Protein AF-A0A1V5H771-F1 (afdb_monomer_lite)

pLDDT: mean 72.05, std 19.81, range [23.41, 96.62]

Foldseek 3Di:
DVLLVVVAAAAPAPPCCQQPCLVVDDPVLLLDLPRDLTDRADQAVLVRQSNHGHDVSSVVLVVLLVCLVDQADDDPVLNVLSVLLNVQNVSNGRGCSLVDPDSVVSNVVSSCSSCVVVPCPPPPPPDDPDDPPVVVVVVVVVVVVVVVVCLVVVLVVQLVVLCVQLVVCVVVVVLVSNLVSLVVSCVSDQLDLVSLQSNLVSCCVPPVQLVSSLVSLVSSCVNHVSRRLSLVSNLVSCVSVVHLPVSQVSLVSSCVSNLLALSSLLSNLLSCLQVLPLPCSVVSLLSNLNSLLSVLCSVQNPVLLLVLLVQLVVCLVPVVLVSNQVSLLVSLPPPPQDQFRVVVVLLAAPVPPVVPDPDSGQDSVNSVVQSLLQVLDQPDDDPDFVVVLVCVLCVVPPPPVVPDPPPDDDSVVSSCSNLVSNQWFKKWKAWLVRDTLAMWTHHPPDAIWGFRQDCDPNDGDTDTDCFLVCCLAPPVVCVVSVHDLAIWMKIKGFDAPQLRRPSQLSVVSSCCVSPVVSVGPTNDHPSNVVSSVCVRNVARSDPQPGHDNDDPPVDTRIGIDIGNSDNVPPPPPPDD

Sequence (576 aa):
MRLAVGHPLLGIGPGNFRREFVAFRQPAQMAKPTTANVTEHPHNELLNVWATGGVLLALAWAAAAVSLLARPRGGGSVSAAHFTAVILFGQSCFDLTLARSPTDLAALLCLGLAWHPFVDASADEGVPEAWPSRTWIAAALAVGLAAAGVWLGGRAAISSWLLRQGAVAESRDEAAAAYEAHATAAKWSVGDPQPDYFAGIVAPRALRSPQLALRHFEAVRNLEPDFVHLNGEIGLALAQAGGHEPALPFFARDAALFPYDVIAQSRHVQCAFNTGQSEGIEAALAALAKARVAERRRALGAETVSGLVRTIERAWERDDDDAGIAAVNRLLNGIPRLPPEPLSRHLIPPATDPAGEWADELTPDDWGTCRRAYKGVPWGRTDGTPQPVAEACLGHGAEDVEAEEDGRGDSGQRVMECFRESGWDVARVLGGDGRDLGWLALRTGTVVQHMHLVQLGGEHGVLTDVTAERLASDADLRRRLGVNDADELGIEVALAAADFSPRLQYLGDVLRCVAPHLRSRLGESPTLRLWRWQQALDCPAGHASDPFPAAPSDQTPRVRVTARLDPDGPEATPGR

Structure (mmCIF, N/CA/C/O backbone):
data_AF-A0A1V5H771-F1
#
_entry.id   AF-A0A1V5H771-F1
#
loop_
_atom_site.group_PDB
_atom_site.id
_atom_site.type_symbol
_atom_site.label_atom_id
_atom_site.label_alt_id
_atom_site.label_comp_id
_atom_site.label_asym_id
_atom_site.label_entity_id
_atom_site.label_seq_id
_atom_site.pdbx_PDB_ins_code
_atom_site.Cartn_x
_atom_site.Cartn_y
_atom_site.Cartn_z
_atom_site.occupancy
_atom_site.B_iso_or_equiv
_atom_site.auth_seq_id
_atom_site.auth_comp_id
_atom_site.auth_asym_id
_atom_site.auth_atom_id
_atom_site.pdbx_PDB_model_num
ATOM 1 N N . MET A 1 1 ? 5.432 -15.613 -14.681 1.00 76.25 1 MET A N 1
ATOM 2 C CA . MET A 1 1 ? 4.906 -16.821 -15.358 1.00 76.25 1 MET A CA 1
ATOM 3 C C . MET A 1 1 ? 3.390 -16.786 -15.549 1.00 76.25 1 MET A C 1
ATOM 5 O O . MET A 1 1 ? 2.975 -16.874 -16.689 1.00 76.25 1 MET A O 1
ATOM 9 N N . ARG A 1 2 ? 2.557 -16.608 -14.504 1.00 87.50 2 ARG A N 1
ATOM 10 C CA . ARG A 1 2 ? 1.080 -16.601 -14.658 1.00 87.50 2 ARG A CA 1
ATOM 11 C C . ARG A 1 2 ? 0.556 -15.593 -15.692 1.00 87.50 2 ARG A C 1
ATOM 13 O O . ARG A 1 2 ? -0.231 -15.981 -16.540 1.00 87.50 2 ARG A O 1
ATOM 20 N N . LEU A 1 3 ? 1.059 -14.356 -15.669 1.00 89.12 3 LEU A N 1
ATOM 21 C CA . LEU A 1 3 ? 0.712 -13.324 -16.654 1.00 89.12 3 LEU A CA 1
ATOM 22 C C . LEU A 1 3 ? 1.016 -13.763 -18.101 1.00 89.12 3 LEU A C 1
ATOM 24 O O . LEU A 1 3 ? 0.154 -13.680 -18.965 1.00 89.12 3 LEU A O 1
ATOM 28 N N . ALA A 1 4 ? 2.210 -14.312 -18.347 1.00 88.50 4 ALA A N 1
ATOM 29 C CA . ALA A 1 4 ? 2.604 -14.804 -19.670 1.00 88.50 4 ALA A CA 1
ATOM 30 C C . ALA A 1 4 ? 1.743 -15.990 -20.145 1.00 88.50 4 ALA A C 1
ATOM 32 O O . ALA A 1 4 ? 1.404 -16.079 -21.318 1.00 88.50 4 ALA A O 1
ATOM 33 N N . VAL A 1 5 ? 1.338 -16.876 -19.229 1.00 90.25 5 VAL A N 1
ATOM 34 C CA . VAL A 1 5 ? 0.416 -17.984 -19.536 1.00 90.25 5 VAL A CA 1
ATOM 35 C C . VAL A 1 5 ? -1.005 -17.481 -19.816 1.00 90.25 5 VAL A C 1
ATOM 37 O O . VAL A 1 5 ? -1.696 -18.078 -20.633 1.00 90.25 5 VAL A O 1
ATOM 40 N N . GLY A 1 6 ? -1.434 -16.386 -19.180 1.00 89.25 6 GLY A N 1
ATOM 41 C CA . GLY A 1 6 ? -2.726 -15.746 -19.447 1.00 89.25 6 GLY A CA 1
ATOM 42 C C . GLY A 1 6 ? -2.808 -15.078 -20.825 1.00 89.25 6 GLY A C 1
ATOM 43 O O . GLY A 1 6 ? -3.885 -15.031 -21.411 1.00 89.25 6 GLY A O 1
ATOM 44 N N . HIS A 1 7 ? -1.672 -14.628 -21.371 1.00 91.38 7 HIS A N 1
ATOM 45 C CA . HIS A 1 7 ? -1.581 -13.961 -22.677 1.00 91.38 7 HIS A CA 1
ATOM 46 C C . HIS A 1 7 ? -0.494 -14.592 -23.570 1.00 91.38 7 HIS A C 1
ATOM 48 O O . HIS A 1 7 ? 0.474 -13.930 -23.947 1.00 91.38 7 HIS A O 1
ATOM 54 N N . PRO A 1 8 ? -0.617 -15.879 -23.938 1.00 91.62 8 PRO A N 1
ATOM 55 C CA . PRO A 1 8 ? 0.513 -16.647 -24.455 1.00 91.62 8 PRO A CA 1
ATOM 56 C C . PRO A 1 8 ? 0.941 -16.245 -25.870 1.00 91.62 8 PRO A C 1
ATOM 58 O O . PRO A 1 8 ? 2.121 -16.356 -26.191 1.00 91.62 8 PRO A O 1
ATOM 61 N N . LEU A 1 9 ? 0.012 -15.800 -26.723 1.00 92.12 9 LEU A N 1
ATOM 62 C CA . LEU A 1 9 ? 0.283 -15.569 -28.147 1.00 92.12 9 LEU A CA 1
ATOM 63 C C . LEU A 1 9 ? 0.888 -14.195 -28.433 1.00 92.12 9 LEU A C 1
ATOM 65 O O . LEU A 1 9 ? 1.946 -14.126 -29.049 1.00 92.12 9 LEU A O 1
ATOM 69 N N . LEU A 1 10 ? 0.217 -13.129 -27.992 1.00 92.12 10 LEU A N 1
ATOM 70 C CA . LEU A 1 10 ? 0.587 -11.741 -28.295 1.00 92.12 10 LEU A CA 1
ATOM 71 C C . LEU A 1 10 ? 1.141 -10.986 -27.080 1.00 92.12 10 LEU A C 1
ATOM 73 O O . LEU A 1 10 ? 1.611 -9.862 -27.226 1.00 92.12 10 LEU A O 1
ATOM 77 N N . GLY A 1 11 ? 1.088 -11.589 -25.888 1.00 93.38 11 GLY A N 1
ATOM 78 C CA . GLY A 1 11 ? 1.362 -10.877 -24.648 1.00 93.38 11 GLY A CA 1
ATOM 79 C C . GLY A 1 11 ? 0.336 -9.775 -24.381 1.00 93.38 11 GLY A C 1
ATOM 80 O O . GLY A 1 11 ? -0.753 -9.745 -24.957 1.00 93.38 11 GLY A O 1
ATOM 81 N N . ILE A 1 12 ? 0.696 -8.872 -23.479 1.00 93.06 12 ILE A N 1
ATOM 82 C CA . ILE A 1 12 ? -0.114 -7.709 -23.077 1.00 93.06 12 ILE A CA 1
ATOM 83 C C . ILE A 1 12 ? 0.291 -6.406 -23.779 1.00 93.06 12 ILE A C 1
ATOM 85 O O . ILE A 1 12 ? -0.259 -5.345 -23.492 1.00 93.06 12 ILE A O 1
ATOM 89 N N . GLY A 1 13 ? 1.260 -6.464 -24.689 1.00 91.06 13 GLY A N 1
ATOM 90 C CA . GLY A 1 13 ? 1.871 -5.307 -25.333 1.00 91.06 13 GLY A CA 1
ATOM 91 C C . GLY A 1 13 ? 3.023 -4.688 -24.523 1.00 91.06 13 GLY A C 1
ATOM 92 O O . GLY A 1 13 ? 3.096 -4.839 -23.296 1.00 91.06 13 GLY A O 1
ATOM 93 N N . PRO A 1 14 ? 3.948 -3.980 -25.198 1.00 84.81 14 PRO A N 1
ATOM 94 C CA . PRO A 1 14 ? 5.070 -3.303 -24.552 1.00 84.81 14 PRO A CA 1
ATOM 95 C C . PRO A 1 14 ? 4.579 -2.181 -23.627 1.00 84.81 14 PRO A C 1
ATOM 97 O O . PRO A 1 14 ? 3.623 -1.479 -23.942 1.00 84.81 14 PRO A O 1
ATOM 100 N N . GLY A 1 15 ? 5.233 -2.017 -22.475 1.00 82.44 15 GLY A N 1
ATOM 101 C CA . GLY A 1 15 ? 4.891 -0.986 -21.485 1.00 82.44 15 GLY A CA 1
ATOM 102 C C . GLY A 1 15 ? 3.703 -1.316 -20.571 1.00 82.44 15 GLY A C 1
ATOM 103 O O . GLY A 1 15 ? 3.557 -0.687 -19.532 1.00 82.44 15 GLY A O 1
ATOM 104 N N . ASN A 1 16 ? 2.900 -2.343 -20.874 1.00 88.81 16 ASN A N 1
ATOM 105 C CA . ASN A 1 16 ? 1.708 -2.675 -20.079 1.00 88.81 16 ASN A CA 1
ATOM 106 C C . ASN A 1 16 ? 1.980 -3.624 -18.898 1.00 88.81 16 ASN A C 1
ATOM 108 O O . ASN A 1 16 ? 1.071 -3.904 -18.120 1.00 88.81 16 ASN A O 1
ATOM 112 N N . PHE A 1 17 ? 3.213 -4.127 -18.736 1.00 91.00 17 PHE A N 1
ATOM 113 C CA . PHE A 1 17 ? 3.543 -5.113 -17.696 1.00 91.00 17 PHE A CA 1
ATOM 114 C C . PHE A 1 17 ? 3.140 -4.655 -16.300 1.00 91.00 17 PHE A C 1
ATOM 116 O O . PHE A 1 17 ? 2.444 -5.384 -15.594 1.00 91.00 17 PHE A O 1
ATOM 123 N N . ARG A 1 18 ? 3.538 -3.439 -15.924 1.00 89.81 18 ARG A N 1
ATOM 124 C CA . ARG A 1 18 ? 3.258 -2.874 -14.604 1.00 89.81 18 ARG A CA 1
ATOM 125 C C . ARG A 1 18 ? 1.757 -2.829 -14.313 1.00 89.81 18 ARG A C 1
ATOM 127 O O . ARG A 1 18 ? 1.353 -3.246 -13.231 1.00 89.81 18 ARG A O 1
ATOM 134 N N . ARG A 1 19 ? 0.955 -2.409 -15.297 1.00 90.19 19 ARG A N 1
ATOM 135 C CA . ARG A 1 19 ? -0.506 -2.305 -15.209 1.00 90.19 19 ARG A CA 1
ATOM 136 C C . ARG A 1 19 ? -1.178 -3.665 -15.037 1.00 90.19 19 ARG A C 1
ATOM 138 O O . ARG A 1 19 ? -1.951 -3.859 -14.106 1.00 90.19 19 ARG A O 1
ATOM 145 N N . GLU A 1 20 ? -0.867 -4.617 -15.913 1.00 91.19 20 GLU A N 1
ATOM 146 C CA . GLU A 1 20 ? -1.578 -5.903 -15.952 1.00 91.19 20 GLU A CA 1
ATOM 147 C C . GLU A 1 20 ? -1.092 -6.880 -14.871 1.00 91.19 20 GLU A C 1
ATOM 149 O O . GLU A 1 20 ? -1.848 -7.730 -14.400 1.00 91.19 20 GLU A O 1
ATOM 154 N N . PHE A 1 21 ? 0.172 -6.782 -14.437 1.00 90.81 21 PHE A N 1
ATOM 155 C CA . PHE A 1 21 ? 0.748 -7.728 -13.477 1.00 90.81 21 PHE A CA 1
ATOM 156 C C . PHE A 1 21 ? 0.108 -7.649 -12.085 1.00 90.81 21 PHE A C 1
ATOM 158 O O . PHE A 1 21 ? 0.150 -8.634 -11.342 1.00 90.81 21 PHE A O 1
ATOM 165 N N . VAL A 1 22 ? -0.506 -6.517 -11.730 1.00 87.94 22 VAL A N 1
ATOM 166 C CA . VAL A 1 22 ? -1.140 -6.307 -10.421 1.00 87.94 22 VAL A CA 1
ATOM 167 C C . VAL A 1 22 ? -2.152 -7.413 -10.103 1.00 87.94 22 VAL A C 1
ATOM 169 O O . VAL A 1 22 ? -2.096 -7.990 -9.015 1.00 87.94 22 VAL A O 1
ATOM 172 N N . ALA A 1 23 ? -2.982 -7.805 -11.075 1.00 86.38 23 ALA A N 1
ATOM 173 C CA . ALA A 1 23 ? -3.989 -8.859 -10.921 1.00 86.38 23 ALA A CA 1
ATOM 174 C C . ALA A 1 23 ? -3.398 -10.268 -10.699 1.00 86.38 23 ALA A C 1
ATOM 176 O O . ALA A 1 23 ? -4.087 -11.175 -10.235 1.00 86.38 23 ALA A O 1
ATOM 177 N N . PHE A 1 24 ? -2.115 -10.472 -11.014 1.00 88.12 24 PHE A N 1
ATOM 178 C CA . PHE A 1 24 ? -1.439 -11.769 -10.918 1.00 88.12 24 PHE A CA 1
ATOM 179 C C . PHE A 1 24 ? -0.550 -11.910 -9.675 1.00 88.12 24 PHE A C 1
ATOM 181 O O . PHE A 1 24 ? 0.057 -12.974 -9.478 1.00 88.12 24 PHE A O 1
ATOM 188 N N . ARG A 1 25 ? -0.456 -10.870 -8.834 1.00 86.56 25 ARG A N 1
ATOM 189 C CA . ARG A 1 25 ? 0.306 -10.910 -7.581 1.00 86.56 25 ARG A CA 1
ATOM 190 C C . ARG A 1 25 ? -0.304 -11.921 -6.615 1.00 86.56 25 ARG A C 1
ATOM 192 O O . ARG A 1 25 ? -1.505 -11.948 -6.375 1.00 86.56 25 ARG A O 1
ATOM 199 N N . GLN A 1 26 ? 0.543 -12.765 -6.035 1.00 85.75 26 GLN A N 1
ATOM 200 C CA . GLN A 1 26 ? 0.093 -13.769 -5.072 1.00 85.75 26 GLN A CA 1
ATOM 201 C C . GLN A 1 26 ? 0.100 -13.210 -3.645 1.00 85.75 26 GLN A C 1
ATOM 203 O O . GLN A 1 26 ? 1.041 -12.490 -3.299 1.00 85.75 26 GLN A O 1
ATOM 208 N N . PRO A 1 27 ? -0.829 -13.632 -2.767 1.00 81.12 27 PRO A N 1
ATOM 209 C CA . PRO A 1 27 ? -0.812 -13.242 -1.355 1.00 81.12 27 PRO A CA 1
ATOM 210 C C . PRO A 1 27 ? 0.531 -13.536 -0.672 1.00 81.12 27 PRO A C 1
ATOM 212 O O . PRO A 1 27 ? 1.081 -12.690 0.025 1.00 81.12 27 PRO A O 1
ATOM 215 N N . ALA A 1 28 ? 1.134 -14.695 -0.962 1.00 81.25 28 ALA A N 1
ATOM 216 C CA . ALA A 1 28 ? 2.449 -15.065 -0.437 1.00 81.25 28 ALA A CA 1
ATOM 217 C C . ALA A 1 28 ? 3.579 -14.129 -0.906 1.00 81.25 28 ALA A C 1
ATOM 219 O O . ALA A 1 28 ? 4.550 -13.922 -0.182 1.00 81.25 28 ALA A O 1
ATOM 220 N N . GLN A 1 29 ? 3.466 -13.554 -2.108 1.00 81.31 29 GLN A N 1
ATOM 221 C CA . GLN A 1 29 ? 4.405 -12.545 -2.600 1.00 81.31 29 GLN A CA 1
ATOM 222 C C . GLN A 1 29 ? 4.175 -11.211 -1.885 1.00 81.31 29 GLN A C 1
ATOM 224 O O . GLN A 1 29 ? 5.131 -10.617 -1.399 1.00 81.31 29 GLN A O 1
ATOM 229 N N . MET A 1 30 ? 2.921 -10.772 -1.758 1.00 81.94 30 MET A N 1
ATOM 230 C CA . MET A 1 30 ? 2.557 -9.532 -1.059 1.00 81.94 30 MET A CA 1
ATOM 231 C C . MET A 1 30 ? 2.917 -9.559 0.436 1.00 81.94 30 MET A C 1
ATOM 233 O O . MET A 1 30 ? 3.168 -8.518 1.036 1.00 81.94 30 MET A O 1
ATOM 237 N N . ALA A 1 31 ? 2.981 -10.744 1.050 1.00 78.56 31 ALA A N 1
ATOM 238 C CA . ALA A 1 31 ? 3.345 -10.895 2.454 1.00 78.56 31 ALA A CA 1
ATOM 239 C C . ALA A 1 31 ? 4.835 -10.609 2.733 1.00 78.56 31 ALA A C 1
ATOM 241 O O . ALA A 1 31 ? 5.177 -10.223 3.855 1.00 78.56 31 ALA A O 1
ATOM 242 N N . LYS A 1 32 ? 5.727 -10.759 1.741 1.00 79.94 32 LYS A N 1
ATOM 243 C CA . LYS A 1 32 ? 7.178 -10.622 1.955 1.00 79.94 32 LYS A CA 1
ATOM 244 C C . LYS A 1 32 ? 7.564 -9.187 2.364 1.00 79.94 32 LYS A C 1
ATOM 246 O O . LYS A 1 32 ? 6.993 -8.242 1.828 1.00 79.94 32 LYS A O 1
ATOM 251 N N . PRO A 1 33 ? 8.558 -9.007 3.258 1.00 66.62 33 PRO A N 1
ATOM 252 C CA . PRO A 1 33 ? 9.001 -7.679 3.697 1.00 66.62 33 PRO A CA 1
ATOM 253 C C . PRO A 1 33 ? 9.610 -6.824 2.578 1.00 66.62 33 PRO A C 1
ATOM 255 O O . PRO A 1 33 ? 9.557 -5.605 2.639 1.00 66.62 33 PRO A O 1
ATOM 258 N N . THR A 1 34 ? 10.211 -7.463 1.574 1.00 71.75 34 THR A N 1
ATOM 259 C CA . THR A 1 34 ? 10.972 -6.805 0.501 1.00 71.75 34 THR A CA 1
ATOM 260 C C . THR A 1 34 ? 10.154 -6.560 -0.766 1.00 71.75 34 THR A C 1
ATOM 262 O O . THR A 1 34 ? 10.711 -6.190 -1.799 1.00 71.75 34 THR A O 1
ATOM 265 N N . THR A 1 35 ? 8.843 -6.803 -0.731 1.00 75.94 35 THR A N 1
ATOM 266 C CA . THR A 1 35 ? 7.993 -6.619 -1.908 1.00 75.94 35 THR A CA 1
ATOM 267 C C . THR A 1 35 ? 7.760 -5.136 -2.146 1.00 75.94 35 THR A C 1
ATOM 269 O O . THR A 1 35 ? 7.146 -4.460 -1.329 1.00 75.94 35 THR A O 1
ATOM 272 N N . ALA A 1 36 ? 8.242 -4.640 -3.283 1.00 78.25 36 ALA A N 1
ATOM 273 C CA . ALA A 1 36 ? 7.974 -3.280 -3.719 1.00 78.25 36 ALA A CA 1
ATOM 274 C C . ALA A 1 36 ? 6.486 -3.087 -4.056 1.00 78.25 36 ALA A C 1
ATOM 276 O O . ALA A 1 36 ? 5.832 -3.986 -4.594 1.00 78.25 36 ALA A O 1
ATOM 277 N N . ASN A 1 37 ? 5.979 -1.876 -3.815 1.00 81.50 37 ASN A N 1
ATOM 278 C CA . ASN A 1 37 ? 4.596 -1.505 -4.135 1.00 81.50 37 ASN A CA 1
ATOM 279 C C . ASN A 1 37 ? 4.305 -1.620 -5.635 1.00 81.50 37 ASN A C 1
ATOM 281 O O . ASN A 1 37 ? 3.189 -1.941 -6.043 1.00 81.50 37 ASN A O 1
ATOM 285 N N . VAL A 1 38 ? 5.337 -1.467 -6.463 1.00 83.38 38 VAL A N 1
ATOM 286 C CA . VAL A 1 38 ? 5.290 -1.590 -7.919 1.00 83.38 38 VAL A CA 1
ATOM 287 C C . VAL A 1 38 ? 6.214 -2.711 -8.371 1.00 83.38 38 VAL A C 1
ATOM 289 O O . VAL A 1 38 ? 7.315 -2.880 -7.857 1.00 83.38 38 VAL A O 1
ATOM 292 N N . THR A 1 39 ? 5.757 -3.491 -9.347 1.00 85.00 39 THR A N 1
ATOM 293 C CA . THR A 1 39 ? 6.590 -4.486 -10.024 1.00 85.00 39 THR A CA 1
ATOM 294 C C . THR A 1 39 ? 6.731 -4.043 -11.467 1.00 85.00 39 THR A C 1
ATOM 296 O O . THR A 1 39 ? 5.851 -4.294 -12.282 1.00 85.00 39 THR A O 1
ATOM 299 N N . GLU A 1 40 ? 7.817 -3.333 -11.752 1.00 82.44 40 GLU A N 1
ATOM 300 C CA . GLU A 1 40 ? 8.074 -2.762 -13.078 1.00 82.44 40 GLU A CA 1
ATOM 301 C C . GLU A 1 40 ? 8.369 -3.854 -14.108 1.00 82.44 40 GLU A C 1
ATOM 303 O O . GLU A 1 40 ? 8.009 -3.725 -15.273 1.00 82.44 40 GLU A O 1
ATOM 308 N N . HIS A 1 41 ? 9.019 -4.936 -13.670 1.00 83.69 41 HIS A N 1
ATOM 309 C CA . HIS A 1 41 ? 9.594 -5.932 -14.559 1.00 83.69 41 HIS A CA 1
ATOM 310 C C . HIS A 1 41 ? 9.880 -7.242 -13.798 1.00 83.69 41 HIS A C 1
ATOM 312 O O . HIS A 1 41 ? 10.216 -7.197 -12.608 1.00 83.69 41 HIS A O 1
ATOM 318 N N . PRO A 1 42 ? 9.762 -8.429 -14.421 1.00 85.50 42 PRO A N 1
ATOM 319 C CA . PRO A 1 42 ? 10.216 -9.675 -13.803 1.00 85.50 42 PRO A CA 1
ATOM 320 C C . PRO A 1 42 ? 11.756 -9.735 -13.771 1.00 85.50 42 PRO A C 1
ATOM 322 O O . PRO A 1 42 ? 12.401 -9.253 -14.688 1.00 85.50 42 PRO A O 1
ATOM 325 N N . HIS A 1 43 ? 12.388 -10.386 -12.790 1.00 83.88 43 HIS A N 1
ATOM 326 C CA . HIS A 1 43 ? 13.861 -10.574 -12.765 1.00 83.88 43 HIS A CA 1
ATOM 327 C C . HIS A 1 43 ? 14.379 -11.578 -13.825 1.00 83.88 43 HIS A C 1
ATOM 329 O O . HIS A 1 43 ? 15.279 -12.371 -13.571 1.00 83.88 43 HIS A O 1
ATOM 335 N N . ASN A 1 44 ? 13.743 -11.624 -14.993 1.00 89.50 44 ASN A N 1
ATOM 336 C CA . ASN A 1 44 ? 14.093 -12.483 -16.110 1.00 89.50 44 ASN A CA 1
ATOM 337 C C . ASN A 1 44 ? 13.538 -11.865 -17.401 1.00 89.50 44 ASN A C 1
ATOM 339 O O . ASN A 1 44 ? 12.319 -11.801 -17.587 1.00 89.50 44 ASN A O 1
ATOM 343 N N . GLU A 1 45 ? 14.432 -11.440 -18.290 1.00 89.50 45 GLU A N 1
ATOM 344 C CA . GLU A 1 45 ? 14.069 -10.750 -19.530 1.00 89.50 45 GLU A CA 1
ATOM 345 C C . GLU A 1 45 ? 13.247 -11.632 -20.471 1.00 89.50 45 GLU A C 1
ATOM 347 O O . GLU A 1 45 ? 12.269 -11.177 -21.049 1.00 89.50 45 GLU A O 1
ATOM 352 N N . LEU A 1 46 ? 13.557 -12.927 -20.574 1.00 90.12 46 LEU A N 1
ATOM 353 C CA . LEU A 1 46 ? 12.786 -13.838 -21.424 1.00 90.12 46 LEU A CA 1
ATOM 354 C C . LEU A 1 46 ? 11.316 -13.913 -20.983 1.00 90.12 46 LEU A C 1
ATOM 356 O O . LEU A 1 46 ? 10.409 -13.924 -21.814 1.00 90.12 46 LEU A O 1
ATOM 360 N N . LEU A 1 47 ? 11.069 -13.936 -19.671 1.00 90.75 47 LEU A N 1
ATOM 361 C CA . LEU A 1 47 ? 9.718 -13.879 -19.119 1.00 90.75 47 LEU A CA 1
ATOM 362 C C . LEU A 1 47 ? 9.053 -12.521 -19.351 1.00 90.75 47 LEU A C 1
ATOM 364 O O . LEU A 1 47 ? 7.836 -12.497 -19.531 1.00 90.75 47 LEU A O 1
ATOM 368 N N . ASN A 1 48 ? 9.811 -11.422 -19.339 1.00 91.06 48 ASN A N 1
ATOM 369 C CA . ASN A 1 48 ? 9.290 -10.102 -19.688 1.00 91.06 48 ASN A CA 1
ATOM 370 C C . ASN A 1 48 ? 8.862 -10.047 -21.156 1.00 91.06 48 ASN A C 1
ATOM 372 O O . ASN A 1 48 ? 7.717 -9.707 -21.449 1.00 91.06 48 ASN A O 1
ATOM 376 N N . VAL A 1 49 ? 9.746 -10.453 -22.067 1.00 91.31 49 VAL A N 1
ATOM 377 C CA . VAL A 1 49 ? 9.486 -10.504 -23.509 1.00 91.31 49 VAL A CA 1
ATOM 378 C C . VAL A 1 49 ? 8.302 -11.418 -23.810 1.00 91.31 49 VAL A C 1
ATOM 380 O O . VAL A 1 49 ? 7.438 -11.062 -24.606 1.00 91.31 49 VAL A O 1
ATOM 383 N N . TRP A 1 50 ? 8.194 -12.563 -23.130 1.00 93.88 50 TRP A N 1
ATOM 384 C CA . TRP A 1 50 ? 7.026 -13.430 -23.270 1.00 93.88 50 TRP A CA 1
ATOM 385 C C . TRP A 1 50 ? 5.750 -12.765 -22.747 1.00 93.88 50 TRP A C 1
ATOM 387 O O . TRP A 1 50 ? 4.731 -12.764 -23.433 1.00 93.88 50 TRP A O 1
ATOM 397 N N . ALA A 1 51 ? 5.782 -12.171 -21.553 1.00 93.19 51 ALA A N 1
ATOM 398 C CA . ALA A 1 51 ? 4.606 -11.515 -20.992 1.00 93.19 51 ALA A CA 1
ATOM 399 C C . ALA A 1 51 ? 4.123 -10.349 -21.869 1.00 93.19 51 ALA A C 1
ATOM 401 O O . ALA A 1 51 ? 2.920 -10.186 -22.041 1.00 93.19 51 ALA A O 1
ATOM 402 N N . THR A 1 52 ? 5.041 -9.566 -22.438 1.00 93.31 52 THR A N 1
ATOM 403 C CA . THR A 1 52 ? 4.733 -8.337 -23.184 1.00 93.31 52 THR A CA 1
ATOM 404 C C . THR A 1 52 ? 4.501 -8.559 -24.676 1.00 93.31 52 THR A C 1
ATOM 406 O O . THR A 1 52 ? 3.585 -7.955 -25.220 1.00 93.31 52 THR A O 1
ATOM 409 N N . GLY A 1 53 ? 5.266 -9.427 -25.339 1.00 92.25 53 GLY A N 1
ATOM 410 C CA . GLY A 1 53 ? 5.171 -9.669 -26.787 1.00 92.25 53 GLY A CA 1
ATOM 411 C C . GLY A 1 53 ? 4.790 -11.093 -27.186 1.00 92.25 53 GLY A C 1
ATOM 412 O O . GLY A 1 53 ? 4.780 -11.417 -28.374 1.00 92.25 53 GLY A O 1
ATOM 413 N N . GLY A 1 54 ? 4.477 -11.952 -26.216 1.00 94.62 54 GLY A N 1
ATOM 414 C CA . GLY A 1 54 ? 4.002 -13.305 -26.467 1.00 94.62 54 GLY A CA 1
ATOM 415 C C . GLY A 1 54 ? 5.102 -14.300 -26.836 1.00 94.62 54 GLY A C 1
ATOM 416 O O . GLY A 1 54 ? 6.296 -13.997 -26.881 1.00 94.62 54 GLY A O 1
ATOM 417 N N . VAL A 1 55 ? 4.689 -15.548 -27.057 1.00 94.88 55 VAL A N 1
ATOM 418 C CA . VAL A 1 55 ? 5.605 -16.684 -27.224 1.00 94.88 55 VAL A CA 1
ATOM 419 C C . VAL A 1 55 ? 6.468 -16.557 -28.476 1.00 94.88 55 VAL A C 1
ATOM 421 O O . VAL A 1 55 ? 7.632 -16.938 -28.446 1.00 94.88 55 VAL A O 1
ATOM 424 N N . LEU A 1 56 ? 5.943 -15.985 -29.564 1.00 92.25 56 LEU A N 1
ATOM 425 C CA . LEU A 1 56 ? 6.707 -15.820 -30.803 1.00 92.25 56 LEU A CA 1
ATOM 426 C C . LEU A 1 56 ? 7.876 -14.852 -30.607 1.00 92.25 56 LEU A C 1
ATOM 428 O O . LEU A 1 56 ? 8.994 -15.156 -31.024 1.00 92.25 56 LEU A O 1
ATOM 432 N N . LEU A 1 57 ? 7.643 -13.729 -29.918 1.00 91.50 57 LEU A N 1
ATOM 433 C CA . LEU A 1 57 ? 8.710 -12.783 -29.608 1.00 91.50 57 LEU A CA 1
ATOM 434 C C . LEU A 1 57 ? 9.707 -13.382 -28.612 1.00 91.50 57 LEU A C 1
ATOM 436 O O . LEU A 1 57 ? 10.911 -13.217 -28.783 1.00 91.50 57 LEU A O 1
ATOM 440 N N . ALA A 1 58 ? 9.230 -14.141 -27.622 1.00 92.25 58 ALA A N 1
ATOM 441 C CA . ALA A 1 58 ? 10.101 -14.843 -26.683 1.00 92.25 58 ALA A CA 1
ATOM 442 C C . ALA A 1 58 ? 10.990 -15.887 -27.374 1.00 92.25 58 ALA A C 1
ATOM 444 O O . ALA A 1 58 ? 12.168 -15.999 -27.047 1.00 92.25 58 ALA A O 1
ATOM 445 N N . LEU A 1 59 ? 10.463 -16.625 -28.355 1.00 92.56 59 LEU A N 1
ATOM 446 C CA . LEU A 1 59 ? 11.243 -17.573 -29.153 1.00 92.56 59 LEU A CA 1
ATOM 447 C C . LEU A 1 59 ? 12.272 -16.858 -30.033 1.00 92.56 59 LEU A C 1
ATOM 449 O O . LEU A 1 59 ? 13.411 -17.311 -30.108 1.00 92.56 59 LEU A O 1
ATOM 453 N N . ALA A 1 60 ? 11.908 -15.730 -30.648 1.00 89.56 60 ALA A N 1
ATOM 454 C CA . ALA A 1 60 ? 12.852 -14.904 -31.398 1.00 89.56 60 ALA A CA 1
ATOM 455 C C . ALA A 1 60 ? 13.970 -14.362 -30.489 1.00 89.56 60 ALA A C 1
ATOM 457 O O . ALA A 1 60 ? 15.144 -14.422 -30.846 1.00 89.56 60 ALA A O 1
ATOM 458 N N . TRP A 1 61 ? 13.622 -13.912 -29.281 1.00 88.81 61 TRP A N 1
ATOM 459 C CA . TRP A 1 61 ? 14.576 -13.452 -28.271 1.00 88.81 61 TRP A CA 1
ATOM 460 C C . TRP A 1 61 ? 15.478 -14.579 -27.756 1.00 88.81 61 TRP A C 1
ATOM 462 O O . TRP A 1 61 ? 16.682 -14.398 -27.591 1.00 88.81 61 TRP A O 1
ATOM 472 N N . ALA A 1 62 ? 14.928 -15.776 -27.554 1.00 89.62 62 ALA A N 1
ATOM 473 C CA . ALA A 1 62 ? 15.707 -16.951 -27.185 1.00 89.62 62 ALA A CA 1
ATOM 474 C C . ALA A 1 62 ? 16.663 -17.366 -28.312 1.00 89.62 62 ALA A C 1
ATOM 476 O O . ALA A 1 62 ? 17.830 -17.634 -28.047 1.00 89.62 62 ALA A O 1
ATOM 477 N N . ALA A 1 63 ? 16.209 -17.367 -29.569 1.00 87.19 63 ALA A N 1
ATOM 478 C CA . ALA A 1 63 ? 17.062 -17.629 -30.726 1.00 87.19 63 ALA A CA 1
ATOM 479 C C . ALA A 1 63 ? 18.192 -16.594 -30.828 1.00 87.19 63 ALA A C 1
ATOM 481 O O . ALA A 1 63 ? 19.347 -16.953 -31.068 1.00 87.19 63 ALA A O 1
ATOM 482 N N . ALA A 1 64 ? 17.873 -15.326 -30.558 1.00 82.69 64 ALA A N 1
ATOM 483 C CA . ALA A 1 64 ? 18.848 -14.255 -30.493 1.00 82.69 64 ALA A CA 1
ATOM 484 C C . ALA A 1 64 ? 19.915 -14.514 -29.419 1.00 82.69 64 ALA A C 1
ATOM 486 O O . ALA A 1 64 ? 21.109 -14.482 -29.710 1.00 82.69 64 ALA A O 1
ATOM 487 N N . ALA A 1 65 ? 19.500 -14.857 -28.201 1.00 84.62 65 ALA A N 1
ATOM 488 C CA . ALA A 1 65 ? 20.416 -15.185 -27.114 1.00 84.62 65 ALA A CA 1
ATOM 489 C C . ALA A 1 65 ? 21.257 -16.443 -27.406 1.00 84.62 65 ALA A C 1
ATOM 491 O O . ALA A 1 65 ? 22.458 -16.453 -27.151 1.00 84.62 65 ALA A O 1
ATOM 492 N N . VAL A 1 66 ? 20.664 -17.489 -27.994 1.00 85.62 66 VAL A N 1
ATOM 493 C CA . VAL A 1 66 ? 21.371 -18.727 -28.374 1.00 85.62 66 VAL A CA 1
ATOM 494 C C . VAL A 1 66 ? 22.425 -18.461 -29.447 1.00 85.62 66 VAL A C 1
ATOM 496 O O . VAL A 1 66 ? 23.492 -19.070 -29.417 1.00 85.62 66 VAL A O 1
ATOM 499 N N . SER A 1 67 ? 22.177 -17.527 -30.368 1.00 81.38 67 SER A N 1
ATOM 500 C CA . SER A 1 67 ? 23.159 -17.172 -31.397 1.00 81.38 67 SER A CA 1
ATOM 501 C C . SER A 1 67 ? 24.467 -16.609 -30.817 1.00 81.38 67 SER A C 1
ATOM 503 O O . SER A 1 67 ? 25.522 -16.814 -31.411 1.00 81.38 67 SER A O 1
ATOM 505 N N . LEU A 1 68 ? 24.431 -15.996 -29.625 1.00 85.44 68 LEU A N 1
ATOM 506 C CA . LEU A 1 68 ? 25.619 -15.508 -28.907 1.00 85.44 68 LEU A CA 1
ATOM 507 C C . LEU A 1 68 ? 26.497 -16.640 -28.338 1.00 85.44 68 LEU A C 1
ATOM 509 O O . LEU A 1 68 ? 27.570 -16.389 -27.794 1.00 85.44 68 LEU A O 1
ATOM 513 N N . LEU A 1 69 ? 26.066 -17.901 -28.440 1.00 84.94 69 LEU A N 1
ATOM 514 C CA . LEU A 1 69 ? 26.922 -19.055 -28.153 1.00 84.94 69 LEU A CA 1
ATOM 515 C C . LEU A 1 69 ? 27.860 -19.376 -29.326 1.00 84.94 69 LEU A C 1
ATOM 517 O O . LEU A 1 69 ? 28.842 -20.102 -29.152 1.00 84.94 69 LEU A O 1
ATOM 521 N N . ALA A 1 70 ? 27.575 -18.857 -30.525 1.00 83.88 70 ALA A N 1
ATOM 522 C CA . ALA A 1 70 ? 28.448 -19.024 -31.674 1.00 83.88 70 ALA A CA 1
ATOM 523 C C . ALA A 1 70 ? 29.712 -18.171 -31.511 1.00 83.88 70 ALA A C 1
ATOM 525 O O . ALA A 1 70 ? 29.675 -17.032 -31.062 1.00 83.88 70 ALA A O 1
ATOM 526 N N . ARG A 1 71 ? 30.865 -18.713 -31.908 1.00 79.88 71 ARG A N 1
ATOM 527 C CA . ARG A 1 71 ? 32.136 -17.989 -31.801 1.00 79.88 71 ARG A CA 1
ATOM 528 C C . ARG A 1 71 ? 32.120 -16.762 -32.731 1.00 79.88 71 ARG A C 1
ATOM 530 O O . ARG A 1 71 ? 31.813 -16.938 -33.915 1.00 79.88 71 ARG A O 1
ATOM 537 N N . PRO A 1 72 ? 32.485 -15.554 -32.256 1.00 81.50 72 PRO A N 1
ATOM 538 C CA . PRO A 1 72 ? 32.459 -14.361 -33.092 1.00 81.50 72 PRO A CA 1
ATOM 539 C C . PRO A 1 72 ? 33.443 -14.501 -34.258 1.00 81.50 72 PRO A C 1
ATOM 541 O O . PRO A 1 72 ? 34.584 -14.935 -34.079 1.00 81.50 72 PRO A O 1
ATOM 544 N N . ARG A 1 73 ? 32.998 -14.124 -35.459 1.00 75.69 73 ARG A N 1
ATOM 545 C CA . ARG A 1 73 ? 33.836 -14.017 -36.659 1.00 75.69 73 ARG A CA 1
ATOM 546 C C . ARG A 1 73 ? 34.153 -12.540 -36.879 1.00 75.69 73 ARG A C 1
ATOM 548 O O . ARG A 1 73 ? 33.270 -11.782 -37.254 1.00 75.69 73 ARG A O 1
ATOM 555 N N . GLY A 1 74 ? 35.383 -12.112 -36.597 1.00 75.81 74 GLY A N 1
ATOM 556 C CA . GLY A 1 74 ? 35.778 -10.710 -36.756 1.00 75.81 74 GLY A CA 1
ATOM 557 C C . GLY A 1 74 ? 37.024 -10.323 -35.960 1.00 75.81 74 GLY A C 1
ATOM 558 O O . GLY A 1 74 ? 37.649 -11.160 -35.311 1.00 75.81 74 GLY A O 1
ATOM 559 N N . GLY A 1 75 ? 37.389 -9.039 -36.030 1.00 84.25 75 GLY A N 1
ATOM 560 C CA . GLY A 1 75 ? 38.521 -8.467 -35.294 1.00 84.25 75 GLY A CA 1
ATOM 561 C C . GLY A 1 75 ? 38.264 -8.298 -33.790 1.00 84.25 75 GLY A C 1
ATOM 562 O O . GLY A 1 75 ? 37.191 -8.614 -33.274 1.00 84.25 75 GLY A O 1
ATOM 563 N N . GLY A 1 76 ? 39.253 -7.750 -33.073 1.00 86.31 76 GLY A N 1
ATOM 564 C CA . GLY A 1 76 ? 39.205 -7.602 -31.611 1.00 86.31 76 GLY A CA 1
ATOM 565 C C . GLY A 1 76 ? 38.000 -6.810 -31.085 1.00 86.31 76 GLY A C 1
ATOM 566 O O . GLY A 1 76 ? 37.439 -7.173 -30.055 1.00 86.31 76 GLY A O 1
ATOM 567 N N . SER A 1 77 ? 37.542 -5.790 -31.817 1.00 84.31 77 SER A N 1
ATOM 568 C CA . SER A 1 77 ? 36.350 -5.002 -31.469 1.00 84.31 77 SER A CA 1
ATOM 569 C C . SER A 1 77 ? 35.054 -5.822 -31.514 1.00 84.31 77 SER A C 1
ATOM 571 O O . SER A 1 77 ? 34.237 -5.714 -30.604 1.00 84.31 77 SER A O 1
ATOM 573 N N . VAL A 1 78 ? 34.887 -6.692 -32.516 1.00 85.81 78 VAL A N 1
ATOM 574 C CA . VAL A 1 78 ? 33.728 -7.599 -32.633 1.00 85.81 78 VAL A CA 1
ATOM 575 C C . VAL A 1 78 ? 33.756 -8.642 -31.519 1.00 85.81 78 VAL A C 1
ATOM 577 O O . VAL A 1 78 ? 32.728 -8.927 -30.912 1.00 85.81 78 VAL A O 1
ATOM 580 N N . SER A 1 79 ? 34.938 -9.173 -31.193 1.00 87.88 79 SER A N 1
ATOM 581 C CA . SER A 1 79 ? 35.087 -10.107 -30.072 1.00 87.88 79 SER A CA 1
ATOM 582 C C . SER A 1 79 ? 34.759 -9.457 -28.725 1.00 87.88 79 SER A C 1
ATOM 584 O O . SER A 1 79 ? 34.159 -10.110 -27.871 1.00 87.88 79 SER A O 1
ATOM 586 N N . ALA A 1 80 ? 35.133 -8.189 -28.528 1.00 89.31 80 ALA A N 1
ATOM 587 C CA . ALA A 1 80 ? 34.792 -7.435 -27.326 1.00 89.31 80 ALA A CA 1
ATOM 588 C C . ALA A 1 80 ? 33.279 -7.175 -27.240 1.00 89.31 80 ALA A C 1
ATOM 590 O O . ALA A 1 80 ? 32.674 -7.491 -26.219 1.00 89.31 80 ALA A O 1
ATOM 591 N N . ALA A 1 81 ? 32.654 -6.700 -28.324 1.00 88.88 81 ALA A N 1
ATOM 592 C CA . ALA A 1 81 ? 31.206 -6.493 -28.394 1.00 88.88 81 ALA A CA 1
ATOM 593 C C . ALA A 1 81 ? 30.427 -7.794 -28.141 1.00 88.88 81 ALA A C 1
ATOM 595 O O . ALA A 1 81 ? 29.486 -7.810 -27.353 1.00 88.88 81 ALA A O 1
ATOM 596 N N . HIS A 1 82 ? 30.866 -8.906 -28.736 1.00 90.50 82 HIS A N 1
ATOM 597 C CA . HIS A 1 82 ? 30.289 -10.226 -28.504 1.00 90.50 82 HIS A CA 1
ATOM 598 C C . HIS A 1 82 ? 30.388 -10.650 -27.034 1.00 90.50 82 HIS A C 1
ATOM 600 O O . HIS A 1 82 ? 29.398 -11.076 -26.446 1.00 90.50 82 HIS A O 1
ATOM 606 N N . PHE A 1 83 ? 31.568 -10.521 -26.419 1.00 91.56 83 PHE A N 1
ATOM 607 C CA . PHE A 1 83 ? 31.746 -10.830 -25.000 1.00 91.56 83 PHE A CA 1
ATOM 608 C C . PHE A 1 83 ? 30.821 -9.978 -24.121 1.00 91.56 83 PHE A C 1
ATOM 610 O O . PHE A 1 83 ? 30.120 -10.516 -23.267 1.00 91.56 83 PHE A O 1
ATOM 617 N N . THR A 1 84 ? 30.754 -8.669 -24.371 1.00 91.62 84 THR A N 1
ATOM 618 C CA . THR A 1 84 ? 29.845 -7.764 -23.659 1.00 91.62 84 THR A CA 1
ATOM 619 C C . THR A 1 84 ? 28.380 -8.163 -23.847 1.00 91.62 84 THR A C 1
ATOM 621 O O . THR A 1 84 ? 27.642 -8.199 -22.865 1.00 91.62 84 THR A O 1
ATOM 624 N N . ALA A 1 85 ? 27.957 -8.525 -25.064 1.00 90.44 85 ALA A N 1
ATOM 625 C CA . ALA A 1 85 ? 26.604 -9.011 -25.326 1.00 90.44 85 ALA A CA 1
ATOM 626 C C . ALA A 1 85 ? 26.305 -10.303 -24.550 1.00 90.44 85 ALA A C 1
ATOM 628 O O . ALA A 1 85 ? 25.281 -10.373 -23.879 1.00 90.44 85 ALA A O 1
ATOM 629 N N . VAL A 1 86 ? 27.208 -11.292 -24.558 1.00 91.00 86 VAL A N 1
ATOM 630 C CA . VAL A 1 86 ? 27.043 -12.537 -23.782 1.00 91.00 86 VAL A CA 1
ATOM 631 C C . VAL A 1 86 ? 26.842 -12.241 -22.297 1.00 91.00 86 VAL A C 1
ATOM 633 O O . VAL A 1 86 ? 25.942 -12.811 -21.683 1.00 91.00 86 VAL A O 1
ATOM 636 N N . ILE A 1 87 ? 27.641 -11.339 -21.720 1.00 91.00 87 ILE A N 1
ATOM 637 C CA . ILE A 1 87 ? 27.511 -10.970 -20.306 1.00 91.00 87 ILE A CA 1
ATOM 638 C C . ILE A 1 87 ? 26.174 -10.271 -20.042 1.00 91.00 87 ILE A C 1
ATOM 640 O O . ILE A 1 87 ? 25.451 -10.693 -19.144 1.00 91.00 87 ILE A O 1
ATOM 644 N N . LEU A 1 88 ? 25.811 -9.252 -20.825 1.00 90.94 88 LEU A N 1
ATOM 645 C CA . LEU A 1 88 ? 24.585 -8.481 -20.597 1.00 90.94 88 LEU A CA 1
ATOM 646 C C . LEU A 1 88 ? 23.319 -9.326 -20.806 1.00 90.94 88 LEU A C 1
ATOM 648 O O . LEU A 1 88 ? 22.434 -9.318 -19.952 1.00 90.94 88 LEU A O 1
ATOM 652 N N . PHE A 1 89 ? 23.242 -10.109 -21.887 1.00 88.06 89 PHE A N 1
ATOM 653 C CA . PHE A 1 89 ? 22.107 -11.004 -22.147 1.00 88.06 89 PHE A CA 1
ATOM 654 C C . PHE A 1 89 ? 22.063 -12.176 -21.161 1.00 88.06 89 PHE A C 1
ATOM 656 O O . PHE A 1 89 ? 20.986 -12.534 -20.683 1.00 88.06 89 PHE A O 1
ATOM 663 N N . GLY A 1 90 ? 23.218 -12.740 -20.800 1.00 86.69 90 GLY A N 1
ATOM 664 C CA . GLY A 1 90 ? 23.305 -13.778 -19.777 1.00 86.69 90 GLY A CA 1
ATOM 665 C C . GLY A 1 90 ? 22.808 -13.281 -18.420 1.00 86.69 90 GLY A C 1
ATOM 666 O O . GLY A 1 90 ? 21.960 -13.926 -17.808 1.00 86.69 90 GLY A O 1
ATOM 667 N N . GLN A 1 91 ? 23.258 -12.104 -17.976 1.00 87.56 91 GLN A N 1
ATOM 668 C CA . GLN A 1 91 ? 22.791 -11.494 -16.727 1.00 87.56 91 GLN A CA 1
ATOM 669 C C . GLN A 1 91 ? 21.308 -11.118 -16.775 1.00 87.56 91 GLN A C 1
ATOM 671 O O . GLN A 1 91 ? 20.613 -11.316 -15.782 1.00 87.56 91 GLN A O 1
ATOM 676 N N . SER A 1 92 ? 20.787 -10.695 -17.931 1.00 87.38 92 SER A N 1
ATOM 677 C CA . SER A 1 92 ? 19.360 -10.370 -18.108 1.00 87.38 92 SER A CA 1
ATOM 678 C C . SER A 1 92 ? 18.403 -11.534 -17.821 1.00 87.38 92 SER A C 1
ATOM 680 O O . SER A 1 92 ? 17.221 -11.341 -17.535 1.00 87.38 92 SER A O 1
ATOM 682 N N . CYS A 1 93 ? 18.902 -12.772 -17.875 1.00 84.19 93 CYS A N 1
ATOM 683 C CA . CYS A 1 93 ? 18.118 -13.953 -17.529 1.00 84.19 93 CYS A CA 1
ATOM 684 C C . CYS A 1 93 ? 17.933 -14.122 -16.011 1.00 84.19 93 CYS A C 1
ATOM 686 O O . CYS A 1 93 ? 17.049 -14.873 -15.591 1.00 84.19 93 CYS A O 1
ATOM 688 N N . PHE A 1 94 ? 18.751 -13.447 -15.202 1.00 83.94 94 PHE A N 1
ATOM 689 C CA . PHE A 1 94 ? 18.767 -13.564 -13.742 1.00 83.94 94 PHE A CA 1
ATOM 690 C C . PHE A 1 94 ? 18.470 -12.245 -13.023 1.00 83.94 94 PHE A C 1
ATOM 692 O O . PHE A 1 94 ? 18.115 -12.275 -11.845 1.00 83.94 94 PHE A O 1
ATOM 699 N N . ASP A 1 95 ? 18.628 -11.106 -13.700 1.00 83.19 95 ASP A N 1
ATOM 700 C CA . ASP A 1 95 ? 18.414 -9.786 -13.120 1.00 83.19 95 ASP A CA 1
ATOM 701 C C . ASP A 1 95 ? 17.954 -8.747 -14.160 1.00 83.19 95 ASP A C 1
ATOM 703 O O . ASP A 1 95 ? 17.920 -8.995 -15.363 1.00 83.19 95 ASP A O 1
ATOM 707 N N . LEU A 1 96 ? 17.601 -7.554 -13.685 1.00 82.12 96 LEU A N 1
ATOM 708 C CA . LEU A 1 96 ? 17.029 -6.428 -14.431 1.00 82.12 96 LEU A CA 1
ATOM 709 C C . LEU A 1 96 ? 18.055 -5.663 -15.286 1.00 82.12 96 LEU A C 1
ATOM 711 O O . LEU A 1 96 ? 17.890 -4.472 -15.550 1.00 82.12 96 LEU A O 1
ATOM 715 N N . THR A 1 97 ? 19.125 -6.329 -15.724 1.00 80.00 97 THR A N 1
ATOM 716 C CA . THR A 1 97 ? 20.254 -5.699 -16.424 1.00 80.00 97 THR A CA 1
ATOM 717 C C . THR A 1 97 ? 19.833 -5.034 -17.736 1.00 80.00 97 THR A C 1
ATOM 719 O O . THR A 1 97 ? 20.402 -4.010 -18.093 1.00 80.00 97 THR A O 1
ATOM 722 N N . LEU A 1 98 ? 18.828 -5.564 -18.439 1.00 82.06 98 LEU A N 1
ATOM 723 C CA . LEU A 1 98 ? 18.313 -4.984 -19.690 1.00 82.06 98 LEU A CA 1
ATOM 724 C C . LEU A 1 98 ? 17.025 -4.176 -19.511 1.00 82.06 98 LEU A C 1
ATOM 726 O O . LEU A 1 98 ? 16.553 -3.572 -20.464 1.00 82.06 98 LEU A O 1
ATOM 730 N N . ALA A 1 99 ? 16.477 -4.113 -18.297 1.00 76.31 99 ALA A N 1
ATOM 731 C CA . ALA A 1 99 ? 15.251 -3.367 -18.026 1.00 76.31 99 ALA A CA 1
ATOM 732 C C . ALA A 1 99 ? 15.501 -1.859 -17.833 1.00 76.31 99 ALA A C 1
ATOM 734 O O . ALA A 1 99 ? 14.554 -1.086 -17.686 1.00 76.31 99 ALA A O 1
ATOM 735 N N . ARG A 1 100 ? 16.770 -1.432 -17.760 1.00 72.62 100 ARG A N 1
ATOM 736 C CA . ARG A 1 100 ? 17.161 -0.046 -17.484 1.00 72.62 100 ARG A CA 1
ATOM 737 C C . ARG A 1 100 ? 18.209 0.443 -18.468 1.00 72.62 100 ARG A C 1
ATOM 739 O O . ARG A 1 100 ? 19.124 -0.287 -18.836 1.00 72.62 100 ARG A O 1
ATOM 746 N N . SER A 1 101 ? 18.117 1.720 -18.810 1.00 71.12 101 SER A N 1
ATOM 747 C CA . SER A 1 101 ? 19.152 2.395 -19.582 1.00 71.12 101 SER A CA 1
ATOM 748 C C . SER A 1 101 ? 20.351 2.791 -18.716 1.00 71.12 101 SER A C 1
ATOM 750 O O . SER A 1 101 ? 20.176 3.105 -17.535 1.00 71.12 101 SER A O 1
ATOM 752 N N . PRO A 1 102 ? 21.582 2.787 -19.269 1.00 75.75 102 PRO A N 1
ATOM 753 C CA . PRO A 1 102 ? 21.932 2.596 -20.687 1.00 75.75 102 PRO A CA 1
ATOM 754 C C . PRO A 1 102 ? 22.289 1.150 -21.089 1.00 75.75 102 PRO A C 1
ATOM 756 O O . PRO A 1 102 ? 22.785 0.929 -22.195 1.00 75.75 102 PRO A O 1
ATOM 759 N N . THR A 1 103 ? 22.139 0.171 -20.194 1.00 83.00 103 THR A N 1
ATOM 760 C CA . THR A 1 103 ? 22.606 -1.206 -20.426 1.00 83.00 103 THR A CA 1
ATOM 761 C C . THR A 1 103 ? 21.786 -1.940 -21.485 1.00 83.00 103 THR A C 1
ATOM 763 O O . THR A 1 103 ? 22.355 -2.728 -22.236 1.00 83.00 103 THR A O 1
ATOM 766 N N . ASP A 1 104 ? 20.498 -1.623 -21.611 1.00 80.50 104 ASP A N 1
ATOM 767 C CA . ASP A 1 104 ? 19.628 -2.016 -22.727 1.00 80.50 104 ASP A CA 1
ATOM 768 C C . ASP A 1 104 ? 20.195 -1.605 -24.103 1.00 80.50 104 ASP A C 1
ATOM 770 O O . ASP A 1 104 ? 20.395 -2.443 -24.985 1.00 80.50 104 ASP A O 1
ATOM 774 N N . LEU A 1 105 ? 20.537 -0.327 -24.270 1.00 81.75 105 LEU A N 1
ATOM 775 C CA . LEU A 1 105 ? 21.070 0.258 -25.496 1.00 81.75 105 LEU A CA 1
ATOM 776 C C . LEU A 1 105 ? 22.452 -0.306 -25.814 1.00 81.75 105 LEU A C 1
ATOM 778 O O . LEU A 1 105 ? 22.733 -0.655 -26.962 1.00 81.75 105 LEU A O 1
ATOM 782 N N . ALA A 1 106 ? 23.308 -0.433 -24.797 1.00 84.25 106 ALA A N 1
ATOM 783 C CA . ALA A 1 106 ? 24.626 -1.036 -24.948 1.00 84.25 106 ALA A CA 1
ATOM 784 C C . ALA A 1 106 ? 24.522 -2.502 -25.395 1.00 84.25 106 ALA A C 1
ATOM 786 O O . ALA A 1 106 ? 25.258 -2.925 -26.285 1.00 84.25 106 ALA A O 1
ATOM 787 N N . ALA A 1 107 ? 23.590 -3.269 -24.824 1.00 86.56 107 ALA A N 1
ATOM 788 C CA . ALA A 1 107 ? 23.371 -4.659 -25.199 1.00 86.56 107 ALA A CA 1
ATOM 789 C C . ALA A 1 107 ? 22.874 -4.792 -26.640 1.00 86.56 107 ALA A C 1
ATOM 791 O O . ALA A 1 107 ? 23.420 -5.601 -27.386 1.00 86.56 107 ALA A O 1
ATOM 792 N N . LEU A 1 108 ? 21.901 -3.974 -27.058 1.00 84.94 108 LEU A N 1
ATOM 793 C CA . LEU A 1 108 ? 21.391 -3.973 -28.433 1.00 84.94 108 LEU A CA 1
ATOM 794 C C . LEU A 1 108 ? 22.466 -3.568 -29.449 1.00 84.94 108 LEU A C 1
ATOM 796 O O . LEU A 1 108 ? 22.581 -4.193 -30.503 1.00 84.94 108 LEU A O 1
ATOM 800 N N . LEU A 1 109 ? 23.295 -2.570 -29.127 1.00 85.81 109 LEU A N 1
ATOM 801 C CA . LEU A 1 109 ? 24.406 -2.151 -29.982 1.00 85.81 109 LEU A CA 1
ATOM 802 C C . LEU A 1 109 ? 25.464 -3.255 -30.111 1.00 85.81 109 LEU A C 1
ATOM 804 O O . LEU A 1 109 ? 25.895 -3.578 -31.219 1.00 85.81 109 LEU A O 1
ATOM 808 N N . CYS A 1 110 ? 25.847 -3.878 -28.995 1.00 88.31 110 CYS A N 1
ATOM 809 C CA . CYS A 1 110 ? 26.778 -5.003 -28.987 1.00 88.31 110 CYS A CA 1
ATOM 810 C C . CYS A 1 110 ? 26.219 -6.225 -29.731 1.00 88.31 110 CYS A C 1
ATOM 812 O O . CYS A 1 110 ? 26.964 -6.875 -30.462 1.00 88.31 110 CYS A O 1
ATOM 814 N N . LEU A 1 111 ? 24.918 -6.506 -29.596 1.00 86.31 111 LEU A N 1
ATOM 815 C CA . LEU A 1 111 ? 24.229 -7.567 -30.331 1.00 86.31 111 LEU A CA 1
ATOM 816 C C . LEU A 1 111 ? 24.258 -7.302 -31.839 1.00 86.31 111 LEU A C 1
ATOM 818 O O . LEU A 1 111 ? 24.626 -8.184 -32.608 1.00 86.31 111 LEU A O 1
ATOM 822 N N . GLY A 1 112 ? 23.949 -6.072 -32.261 1.00 84.62 112 GLY A N 1
ATOM 823 C CA . GLY A 1 112 ? 24.017 -5.669 -33.666 1.00 84.62 112 GLY A CA 1
ATOM 824 C C . GLY A 1 112 ? 25.421 -5.823 -34.256 1.00 84.62 112 GLY A C 1
ATOM 825 O O . GLY A 1 112 ? 25.579 -6.389 -35.336 1.00 84.62 112 GLY A O 1
ATOM 826 N N . LEU A 1 113 ? 26.458 -5.400 -33.524 1.00 84.12 113 LEU A N 1
ATOM 827 C CA . LEU A 1 113 ? 27.856 -5.582 -33.936 1.00 84.12 113 LEU A CA 1
ATOM 828 C C . LEU A 1 113 ? 28.267 -7.060 -33.993 1.00 84.12 113 LEU A C 1
ATOM 830 O O . LEU A 1 113 ? 29.005 -7.455 -34.895 1.00 84.12 113 LEU A O 1
ATOM 834 N N . ALA A 1 114 ? 27.789 -7.878 -33.054 1.00 82.56 114 ALA A N 1
ATOM 835 C CA . ALA A 1 114 ? 28.041 -9.317 -33.039 1.00 82.56 114 ALA A CA 1
ATOM 836 C C . ALA A 1 114 ? 27.338 -10.046 -34.199 1.00 82.56 114 ALA A C 1
ATOM 838 O O . ALA A 1 114 ? 27.849 -11.053 -34.689 1.00 82.56 114 ALA A O 1
ATOM 839 N N . TRP A 1 115 ? 26.192 -9.533 -34.654 1.00 80.56 115 TRP A N 1
ATOM 840 C CA . TRP A 1 115 ? 25.410 -10.105 -35.750 1.00 80.56 115 TRP A CA 1
ATOM 841 C C . TRP A 1 115 ? 25.759 -9.603 -37.136 1.00 80.56 115 TRP A C 1
ATOM 843 O O . TRP A 1 115 ? 25.433 -10.292 -38.100 1.00 80.56 115 TRP A O 1
ATOM 853 N N . HIS A 1 116 ? 26.447 -8.468 -37.255 1.00 77.69 116 HIS A N 1
ATOM 854 C CA . HIS A 1 116 ? 26.874 -7.918 -38.541 1.00 77.69 116 HIS A CA 1
ATOM 855 C C . HIS A 1 116 ? 27.432 -8.982 -39.514 1.00 77.69 116 HIS A C 1
ATOM 857 O O . HIS A 1 116 ? 26.968 -9.023 -40.649 1.00 77.69 116 HIS A O 1
ATOM 863 N N . PRO A 1 117 ? 28.322 -9.915 -39.105 1.00 69.50 117 PRO A N 1
ATOM 864 C CA . PRO A 1 117 ? 28.880 -10.918 -40.021 1.00 69.50 117 PRO A CA 1
ATOM 865 C C . PRO A 1 117 ? 27.872 -11.961 -40.536 1.00 69.50 117 PRO A C 1
ATOM 867 O O . PRO A 1 117 ? 28.165 -12.674 -41.489 1.00 69.50 117 PRO A O 1
ATOM 870 N N . PHE A 1 118 ? 26.718 -12.113 -39.881 1.00 67.69 118 PHE A N 1
ATOM 871 C CA . PHE A 1 118 ? 25.647 -13.036 -40.282 1.00 67.69 118 PHE A CA 1
ATOM 872 C C . PHE A 1 118 ? 24.559 -12.344 -41.112 1.00 67.69 118 PHE A C 1
ATOM 874 O O . PHE A 1 118 ? 23.753 -13.019 -41.747 1.00 67.69 118 PHE A O 1
ATOM 881 N N . VAL A 1 119 ? 24.536 -11.008 -41.084 1.00 66.88 119 VAL A N 1
ATOM 882 C CA . VAL A 1 119 ? 23.615 -10.151 -41.843 1.00 66.88 119 VAL A CA 1
ATOM 883 C C . VAL A 1 119 ? 24.276 -9.624 -43.120 1.00 66.88 119 VAL A C 1
ATOM 885 O O . VAL A 1 119 ? 23.621 -8.916 -43.882 1.00 66.88 119 VAL A O 1
ATOM 888 N N . ASP A 1 120 ? 25.522 -10.024 -43.411 1.00 57.06 120 ASP A N 1
ATOM 889 C CA . ASP A 1 120 ? 26.094 -9.975 -44.760 1.00 57.06 120 ASP A CA 1
ATOM 890 C C . ASP A 1 120 ? 25.250 -10.878 -45.679 1.00 57.06 120 ASP A C 1
ATOM 892 O O . ASP A 1 120 ? 25.618 -11.994 -46.048 1.00 57.06 120 ASP A O 1
ATOM 896 N N . ALA A 1 121 ? 24.068 -10.379 -46.046 1.00 52.91 121 ALA A N 1
ATOM 897 C CA . ALA A 1 121 ? 23.424 -10.694 -47.293 1.00 52.91 121 ALA A CA 1
ATOM 898 C C . ALA A 1 121 ? 24.465 -10.310 -48.326 1.00 52.91 121 ALA A C 1
ATOM 900 O O . ALA A 1 121 ? 24.685 -9.122 -48.563 1.00 52.91 121 ALA A O 1
ATOM 901 N N . SER A 1 122 ? 25.172 -11.321 -48.828 1.00 47.53 122 SER A N 1
ATOM 902 C CA . SER A 1 122 ? 26.082 -11.202 -49.949 1.00 47.53 122 SER A CA 1
ATOM 903 C C . SER A 1 122 ? 25.382 -10.288 -50.939 1.00 47.53 122 SER A C 1
ATOM 905 O O . SER A 1 122 ? 24.319 -10.636 -51.458 1.00 47.53 122 SER A O 1
ATOM 907 N N . ALA A 1 123 ? 25.878 -9.058 -51.075 1.00 50.69 123 ALA A N 1
ATOM 908 C CA . ALA A 1 123 ? 25.454 -8.206 -52.157 1.00 50.69 123 ALA A CA 1
ATOM 909 C C . ALA A 1 123 ? 25.948 -8.967 -53.377 1.00 50.69 123 ALA A C 1
ATOM 911 O O . ALA A 1 123 ? 27.132 -8.897 -53.693 1.00 50.69 123 ALA A O 1
ATOM 912 N N . ASP A 1 124 ? 25.085 -9.823 -53.933 1.00 49.50 124 ASP A N 1
ATOM 913 C CA . ASP A 1 124 ? 25.381 -10.570 -55.140 1.00 49.50 124 ASP A CA 1
ATOM 914 C C . ASP A 1 124 ? 25.972 -9.549 -56.101 1.00 49.50 124 ASP A C 1
ATOM 916 O O . ASP A 1 124 ? 25.339 -8.526 -56.392 1.00 49.50 124 ASP A O 1
ATOM 920 N N . GLU A 1 125 ? 27.189 -9.812 -56.573 1.00 53.00 125 GLU A N 1
ATOM 921 C CA . GLU A 1 125 ? 27.955 -8.958 -57.490 1.00 53.00 125 GLU A CA 1
ATOM 922 C C . GLU A 1 125 ? 27.236 -8.746 -58.848 1.00 53.00 125 GLU A C 1
ATOM 924 O O . GLU A 1 125 ? 27.818 -8.235 -59.799 1.00 53.00 125 GLU A O 1
ATOM 929 N N . GLY A 1 126 ? 25.954 -9.118 -58.955 1.00 55.62 126 GLY A N 1
ATOM 930 C CA . GLY A 1 126 ? 25.077 -8.957 -60.108 1.00 55.62 126 GLY A CA 1
ATOM 931 C C . GLY A 1 126 ? 23.811 -8.122 -59.872 1.00 55.62 126 GLY A C 1
ATOM 932 O O . GLY A 1 126 ? 22.959 -8.093 -60.761 1.00 55.62 126 GLY A O 1
ATOM 933 N N . VAL A 1 127 ? 23.631 -7.442 -58.729 1.00 54.06 127 VAL A N 1
ATOM 934 C CA . VAL A 1 127 ? 22.532 -6.460 -58.605 1.00 54.06 127 VAL A CA 1
ATOM 935 C C . VAL A 1 127 ? 22.914 -5.195 -59.393 1.00 54.06 127 VAL A C 1
ATOM 937 O O . VAL A 1 127 ? 23.956 -4.612 -59.099 1.00 54.06 127 VAL A O 1
ATOM 940 N N . PRO A 1 128 ? 22.109 -4.741 -60.377 1.00 53.09 128 PRO A N 1
ATOM 941 C CA . PRO A 1 128 ? 22.457 -3.597 -61.217 1.00 53.09 128 PRO A CA 1
ATOM 942 C C . PRO A 1 128 ? 22.798 -2.354 -60.389 1.00 53.09 128 PRO A C 1
ATOM 944 O O . PRO A 1 128 ? 22.085 -2.016 -59.443 1.00 53.09 128 PRO A O 1
ATOM 947 N N . GLU A 1 129 ? 23.852 -1.653 -60.806 1.00 54.34 129 GLU A N 1
ATOM 948 C CA . GLU A 1 129 ? 24.462 -0.440 -60.231 1.00 54.34 129 GLU A CA 1
ATOM 949 C C . GLU A 1 129 ? 23.549 0.811 -60.267 1.00 54.34 129 GLU A C 1
ATOM 951 O O . GLU A 1 129 ? 23.988 1.945 -60.437 1.00 54.34 129 GLU A O 1
ATOM 956 N N . ALA A 1 130 ? 22.235 0.636 -60.143 1.00 56.44 130 ALA A N 1
ATOM 957 C CA . ALA A 1 130 ? 21.254 1.688 -60.338 1.00 56.44 130 ALA A CA 1
ATOM 958 C C . ALA A 1 130 ? 20.139 1.610 -59.295 1.00 56.44 130 ALA A C 1
ATOM 960 O O . ALA A 1 130 ? 18.996 1.314 -59.619 1.00 56.44 130 ALA A O 1
ATOM 961 N N . TRP A 1 131 ? 20.463 1.948 -58.044 1.00 49.22 131 TRP A N 1
ATOM 962 C CA . TRP A 1 131 ? 19.546 2.715 -57.193 1.00 49.22 131 TRP A CA 1
ATOM 963 C C . TRP A 1 131 ? 20.313 3.486 -56.109 1.00 49.22 131 TRP A C 1
ATOM 965 O O . TRP A 1 131 ? 20.440 3.014 -54.976 1.00 49.22 131 TRP A O 1
ATOM 975 N N . PRO A 1 132 ? 20.753 4.726 -56.415 1.00 56.62 132 PRO A N 1
ATOM 976 C CA . PRO A 1 132 ? 21.239 5.681 -55.414 1.00 56.62 132 PRO A CA 1
ATOM 977 C C . PRO A 1 132 ? 20.242 5.876 -54.260 1.00 56.62 132 PRO A C 1
ATOM 979 O O . PRO A 1 132 ? 20.616 6.259 -53.159 1.00 56.62 132 PRO A O 1
ATOM 982 N N . SER A 1 133 ? 18.959 5.581 -54.485 1.00 63.34 133 SER A N 1
ATOM 983 C CA . SER A 1 133 ? 17.904 5.667 -53.479 1.00 63.34 133 SER A CA 1
ATOM 984 C C . SER A 1 133 ? 18.124 4.745 -52.278 1.00 63.34 133 SER A C 1
ATOM 986 O O . SER A 1 133 ? 17.768 5.139 -51.176 1.00 63.34 133 SER A O 1
ATOM 988 N N . ARG A 1 134 ? 18.736 3.559 -52.420 1.00 68.44 134 ARG A N 1
ATOM 989 C CA . ARG A 1 134 ? 18.900 2.625 -51.286 1.00 68.44 134 ARG A CA 1
ATOM 990 C C . ARG A 1 134 ? 19.877 3.135 -50.227 1.00 68.44 134 ARG A C 1
ATOM 992 O O . ARG A 1 134 ? 19.578 3.028 -49.041 1.00 68.44 134 ARG A O 1
ATOM 999 N N . THR A 1 135 ? 21.003 3.717 -50.635 1.00 74.31 135 THR A N 1
ATOM 1000 C CA . THR A 1 135 ? 21.994 4.286 -49.706 1.00 74.31 135 THR A CA 1
ATOM 1001 C C . THR A 1 135 ? 21.464 5.545 -49.030 1.00 74.31 135 THR A C 1
ATOM 1003 O O . THR A 1 135 ? 21.620 5.686 -47.821 1.00 74.31 135 THR A O 1
ATOM 1006 N N . TRP A 1 136 ? 20.756 6.411 -49.763 1.00 77.19 136 TRP A N 1
ATOM 1007 C CA . TRP A 1 136 ? 20.087 7.575 -49.176 1.00 77.19 136 TRP A CA 1
ATOM 1008 C C . TRP A 1 136 ? 18.943 7.188 -48.233 1.00 77.19 136 TRP A C 1
ATOM 1010 O O . TRP A 1 136 ? 18.816 7.800 -47.179 1.00 77.19 136 TRP A O 1
ATOM 1020 N N . ILE A 1 137 ? 18.152 6.155 -48.551 1.00 80.44 137 ILE A N 1
ATOM 1021 C CA . ILE A 1 137 ? 17.105 5.631 -47.657 1.00 80.44 137 ILE A CA 1
ATOM 1022 C C . ILE A 1 137 ? 17.731 5.039 -46.391 1.00 80.44 137 ILE A C 1
ATOM 1024 O O . ILE A 1 137 ? 17.286 5.360 -45.294 1.00 80.44 137 ILE A O 1
ATOM 1028 N N . ALA A 1 138 ? 18.778 4.219 -46.517 1.00 77.81 138 ALA A N 1
ATOM 1029 C CA . ALA A 1 138 ? 19.472 3.644 -45.366 1.00 77.81 138 ALA A CA 1
ATOM 1030 C C . ALA A 1 138 ? 20.109 4.730 -44.483 1.00 77.81 138 ALA A C 1
ATOM 1032 O O . ALA A 1 138 ? 19.953 4.700 -43.264 1.00 77.81 138 ALA A O 1
ATOM 1033 N N . ALA A 1 139 ? 20.760 5.727 -45.089 1.00 80.25 139 ALA A N 1
ATOM 1034 C CA . ALA A 1 139 ? 21.322 6.868 -44.372 1.00 80.25 139 ALA A CA 1
ATOM 1035 C C . ALA A 1 139 ? 20.230 7.712 -43.696 1.00 80.25 139 ALA A C 1
ATOM 1037 O O . ALA A 1 139 ? 20.372 8.071 -42.531 1.00 80.25 139 ALA A O 1
ATOM 1038 N N . ALA A 1 140 ? 19.117 7.984 -44.383 1.00 85.00 140 ALA A N 1
ATOM 1039 C CA . ALA A 1 140 ? 17.986 8.719 -43.821 1.00 85.00 140 ALA A CA 1
ATOM 1040 C C . ALA A 1 140 ? 17.332 7.963 -42.656 1.00 85.00 140 ALA A C 1
ATOM 1042 O O . ALA A 1 140 ? 17.020 8.576 -41.638 1.00 85.00 140 ALA A O 1
ATOM 1043 N N . LEU A 1 141 ? 17.176 6.639 -42.763 1.00 84.56 141 LEU A N 1
ATOM 1044 C CA . LEU A 1 141 ? 16.694 5.791 -41.671 1.00 84.56 141 LEU A CA 1
ATOM 1045 C C . LEU A 1 141 ? 17.664 5.803 -40.489 1.00 84.56 141 LEU A C 1
ATOM 1047 O O . LEU A 1 141 ? 17.225 5.969 -39.356 1.00 84.56 141 LEU A O 1
ATOM 1051 N N . ALA A 1 142 ? 18.970 5.682 -40.733 1.00 80.94 142 ALA A N 1
ATOM 1052 C CA . ALA A 1 142 ? 19.980 5.724 -39.678 1.00 80.94 142 ALA A CA 1
ATOM 1053 C C . ALA A 1 142 ? 19.986 7.076 -38.947 1.00 80.94 142 ALA A C 1
ATOM 1055 O O . ALA A 1 142 ? 19.961 7.112 -37.718 1.00 80.94 142 ALA A O 1
ATOM 1056 N N . VAL A 1 143 ? 19.951 8.189 -39.688 1.00 88.50 143 VAL A N 1
ATOM 1057 C CA . VAL A 1 143 ? 19.857 9.542 -39.117 1.00 88.50 143 VAL A CA 1
ATOM 1058 C C . VAL A 1 143 ? 18.537 9.726 -38.371 1.00 88.50 143 VAL A C 1
ATOM 1060 O O . VAL A 1 143 ? 18.538 10.259 -37.265 1.00 88.50 143 VAL A O 1
ATOM 1063 N N . GLY A 1 144 ? 17.421 9.252 -38.930 1.00 90.00 144 GLY A N 1
ATOM 1064 C CA . GLY A 1 144 ? 16.108 9.308 -38.292 1.00 90.00 144 GLY A CA 1
ATOM 1065 C C . GLY A 1 144 ? 16.061 8.532 -36.975 1.00 90.00 144 GLY A C 1
ATOM 1066 O O . GLY A 1 144 ? 15.599 9.066 -35.970 1.00 90.00 144 GLY A O 1
ATOM 1067 N N . LEU A 1 145 ? 16.601 7.311 -36.948 1.00 83.50 145 LEU A N 1
ATOM 1068 C CA . LEU A 1 145 ? 16.708 6.490 -35.740 1.00 83.50 145 LEU A CA 1
ATOM 1069 C C . LEU A 1 145 ? 17.651 7.115 -34.707 1.00 83.50 145 LEU A C 1
ATOM 1071 O O . LEU A 1 145 ? 17.324 7.133 -33.523 1.00 83.50 145 LEU A O 1
ATOM 1075 N N . ALA A 1 146 ? 18.785 7.674 -35.137 1.00 82.06 146 ALA A N 1
ATOM 1076 C CA . ALA A 1 146 ? 19.708 8.373 -34.247 1.00 82.06 146 ALA A CA 1
ATOM 1077 C C . ALA A 1 146 ? 19.060 9.626 -33.635 1.00 82.06 146 ALA A C 1
ATOM 1079 O O . ALA A 1 146 ? 19.138 9.830 -32.426 1.00 82.06 146 ALA A O 1
ATOM 1080 N N . ALA A 1 147 ? 18.368 10.433 -34.443 1.00 87.81 147 ALA A N 1
ATOM 1081 C CA . ALA A 1 147 ? 17.642 11.611 -33.976 1.00 87.81 147 ALA A CA 1
ATOM 1082 C C . ALA A 1 147 ? 16.508 11.233 -33.010 1.00 87.81 147 ALA A C 1
ATOM 1084 O O . ALA A 1 147 ? 16.368 11.856 -31.958 1.00 87.81 147 ALA A O 1
ATOM 1085 N N . ALA A 1 148 ? 15.746 10.179 -33.322 1.00 85.69 148 ALA A N 1
ATOM 1086 C CA . ALA A 1 148 ? 14.724 9.640 -32.430 1.00 85.69 148 ALA A CA 1
ATOM 1087 C C . ALA A 1 148 ? 15.333 9.155 -31.105 1.00 85.69 148 ALA A C 1
ATOM 1089 O O . ALA A 1 148 ? 14.808 9.479 -30.043 1.00 85.69 148 ALA A O 1
ATOM 1090 N N . GLY A 1 149 ? 16.467 8.451 -31.151 1.00 80.31 149 GLY A N 1
ATOM 1091 C CA . GLY A 1 149 ? 17.195 7.995 -29.966 1.00 80.31 149 GLY A CA 1
ATOM 1092 C C . GLY A 1 149 ? 17.691 9.148 -29.091 1.00 80.31 149 GLY A C 1
ATOM 1093 O O . GLY A 1 149 ? 17.467 9.136 -27.883 1.00 80.31 149 GLY A O 1
ATOM 1094 N N . VAL A 1 150 ? 18.295 10.181 -29.688 1.00 85.62 150 VAL A N 1
ATOM 1095 C CA . VAL A 1 150 ? 18.732 11.393 -28.969 1.00 85.62 150 VAL A CA 1
ATOM 1096 C C . VAL A 1 150 ? 17.543 12.122 -28.349 1.00 85.62 150 VAL A C 1
ATOM 1098 O O . VAL A 1 150 ? 17.622 12.556 -27.202 1.00 85.62 150 VAL A O 1
ATOM 1101 N N . TRP A 1 151 ? 16.430 12.238 -29.072 1.00 87.19 151 TRP A N 1
ATOM 1102 C CA . TRP A 1 151 ? 15.230 12.894 -28.564 1.00 87.19 151 TRP A CA 1
ATOM 1103 C C . TRP A 1 151 ? 14.591 12.117 -27.405 1.00 87.19 151 TRP A C 1
ATOM 1105 O O . TRP A 1 151 ? 14.330 12.705 -26.356 1.00 87.19 151 TRP A O 1
ATOM 1115 N N . LEU A 1 152 ? 14.396 10.801 -27.546 1.00 84.25 152 LEU A N 1
ATOM 1116 C CA . LEU A 1 152 ? 13.862 9.941 -26.483 1.00 84.25 152 LEU A CA 1
ATOM 1117 C C . LEU A 1 152 ? 14.782 9.930 -25.254 1.00 84.25 152 LEU A C 1
ATOM 1119 O O . LEU A 1 152 ? 14.314 10.127 -24.133 1.00 84.25 152 LEU A O 1
ATOM 1123 N N . GLY A 1 153 ? 16.093 9.778 -25.462 1.00 81.69 153 GLY A N 1
ATOM 1124 C CA . GLY A 1 153 ? 17.091 9.803 -24.392 1.00 81.69 153 GLY A CA 1
ATOM 1125 C C . GLY A 1 153 ? 17.168 11.159 -23.689 1.00 81.69 153 GLY A C 1
ATOM 1126 O O . GLY A 1 153 ? 17.205 11.217 -22.462 1.00 81.69 153 GLY A O 1
ATOM 1127 N N . GLY A 1 154 ? 17.114 12.258 -24.447 1.00 86.81 154 GLY A N 1
ATOM 1128 C CA . GLY A 1 154 ? 17.070 13.616 -23.907 1.00 86.81 154 GLY A CA 1
ATOM 1129 C C . GLY A 1 154 ? 15.825 13.861 -23.055 1.00 86.81 154 GLY A C 1
ATOM 1130 O O . GLY A 1 154 ? 15.939 14.372 -21.942 1.00 86.81 154 GLY A O 1
ATOM 1131 N N . ARG A 1 155 ? 14.645 13.429 -23.522 1.00 87.38 155 ARG A N 1
ATOM 1132 C CA . ARG A 1 155 ? 13.398 13.503 -22.741 1.00 87.38 155 ARG A CA 1
ATOM 1133 C C . ARG A 1 155 ? 13.493 12.716 -21.436 1.00 87.38 155 ARG A C 1
ATOM 1135 O O . ARG A 1 155 ? 13.144 13.254 -20.387 1.00 87.38 155 ARG A O 1
ATOM 1142 N N . ALA A 1 156 ? 13.993 11.481 -21.490 1.00 83.75 156 ALA A N 1
ATOM 1143 C CA . ALA A 1 156 ? 14.168 10.641 -20.307 1.00 83.75 156 ALA A CA 1
ATOM 1144 C C . ALA A 1 156 ? 15.153 11.262 -19.301 1.00 83.75 156 ALA A C 1
ATOM 1146 O O . ALA A 1 156 ? 14.875 11.297 -18.103 1.00 83.75 156 ALA A O 1
ATOM 1147 N N . ALA A 1 157 ? 16.270 11.818 -19.782 1.00 86.94 157 ALA A N 1
ATOM 1148 C CA . ALA A 1 157 ? 17.260 12.486 -18.943 1.00 86.94 157 ALA A CA 1
ATOM 1149 C C . ALA A 1 157 ? 16.695 13.743 -18.262 1.00 86.94 157 ALA A C 1
ATOM 1151 O O . ALA A 1 157 ? 16.881 13.915 -17.058 1.00 86.94 157 ALA A O 1
ATOM 1152 N N . ILE A 1 158 ? 15.970 14.589 -19.004 1.00 92.38 158 ILE A N 1
ATOM 1153 C CA . ILE A 1 158 ? 15.320 15.792 -18.460 1.00 92.38 158 ILE A CA 1
ATOM 1154 C C . ILE A 1 158 ? 14.281 15.404 -17.406 1.00 92.38 158 ILE A C 1
ATOM 1156 O O . ILE A 1 158 ? 14.303 15.946 -16.304 1.00 92.38 158 ILE A O 1
ATOM 1160 N N . SER A 1 159 ? 13.409 14.440 -17.718 1.00 91.31 159 SER A N 1
ATOM 1161 C CA . SER A 1 159 ? 12.394 13.947 -16.782 1.00 91.31 159 SER A CA 1
ATOM 1162 C C . SER A 1 159 ? 13.030 13.406 -15.495 1.00 91.31 159 SER A C 1
ATOM 1164 O O . SER A 1 159 ? 12.664 13.820 -14.398 1.00 91.31 159 SER A O 1
ATOM 1166 N N . SER A 1 160 ? 14.053 12.552 -15.614 1.00 89.75 160 SER A N 1
ATOM 1167 C CA . SER A 1 160 ? 14.761 11.981 -14.461 1.00 89.75 160 SER A CA 1
ATOM 1168 C C . SER A 1 160 ? 15.468 13.044 -13.613 1.00 89.75 160 SER A C 1
ATOM 1170 O O . SER A 1 160 ? 15.435 12.983 -12.380 1.00 89.75 160 SER A O 1
ATOM 1172 N N . TRP A 1 161 ? 16.083 14.041 -14.255 1.00 94.12 161 TRP A N 1
ATOM 1173 C CA . TRP A 1 161 ? 16.712 15.161 -13.560 1.00 94.12 161 TRP A CA 1
ATOM 1174 C C . TRP A 1 161 ? 15.683 15.994 -12.784 1.00 94.12 161 TRP A C 1
ATOM 1176 O O . TRP A 1 161 ? 15.900 16.265 -11.603 1.00 94.12 161 TRP A O 1
ATOM 1186 N N . LEU A 1 162 ? 14.543 16.321 -13.402 1.00 96.62 162 LEU A N 1
ATOM 1187 C CA . LEU A 1 162 ? 13.447 17.054 -12.761 1.00 96.62 162 LEU A CA 1
ATOM 1188 C C . LEU A 1 162 ? 12.830 16.270 -11.594 1.00 96.62 162 LEU A C 1
ATOM 1190 O O . LEU A 1 162 ? 12.639 16.834 -10.523 1.00 96.62 162 LEU A O 1
ATOM 1194 N N . LEU A 1 163 ? 12.592 14.964 -11.749 1.00 94.62 163 LEU A N 1
ATOM 1195 C CA . LEU A 1 163 ? 12.113 14.105 -10.658 1.00 94.62 163 LEU A CA 1
ATOM 1196 C C . LEU A 1 163 ? 13.072 14.113 -9.464 1.00 94.62 163 LEU A C 1
ATOM 1198 O O . LEU A 1 163 ? 12.651 14.198 -8.310 1.00 94.62 163 LEU A O 1
ATOM 1202 N N . ARG A 1 164 ? 14.382 14.054 -9.733 1.00 95.00 164 ARG A N 1
ATOM 1203 C CA . ARG A 1 164 ? 15.406 14.142 -8.687 1.00 95.00 164 ARG A CA 1
ATOM 1204 C C . ARG A 1 164 ? 15.414 15.517 -8.026 1.00 95.00 164 ARG A C 1
ATOM 1206 O O . ARG A 1 164 ? 15.546 15.590 -6.809 1.00 95.00 164 ARG A O 1
ATOM 1213 N N . GLN A 1 165 ? 15.280 16.588 -8.804 1.00 96.62 165 GLN A N 1
ATOM 1214 C CA . GLN A 1 165 ? 15.166 17.942 -8.270 1.00 96.62 165 GLN A CA 1
ATOM 1215 C C . GLN A 1 165 ? 13.944 18.066 -7.352 1.00 96.62 165 GLN A C 1
ATOM 1217 O O . GLN A 1 165 ? 14.075 18.601 -6.253 1.00 96.62 165 GLN A O 1
ATOM 1222 N N . GLY A 1 166 ? 12.800 17.509 -7.759 1.00 95.56 166 GLY A N 1
ATOM 1223 C CA . GLY A 1 166 ? 11.588 17.462 -6.947 1.00 95.56 166 GLY A C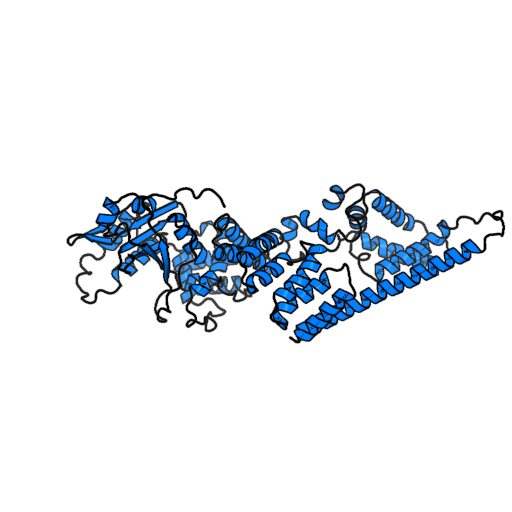A 1
ATOM 1224 C C . GLY A 1 166 ? 11.802 16.722 -5.629 1.00 95.56 166 GLY A C 1
ATOM 1225 O O . GLY A 1 166 ? 11.526 17.273 -4.570 1.00 95.56 166 GLY A O 1
ATOM 1226 N N . ALA A 1 167 ? 12.415 15.535 -5.667 1.00 94.00 167 ALA A N 1
ATOM 1227 C CA . ALA A 1 167 ? 12.730 14.767 -4.460 1.00 94.00 167 ALA A CA 1
ATOM 1228 C C . ALA A 1 167 ? 13.700 15.499 -3.507 1.00 94.00 167 ALA A C 1
ATOM 1230 O O . ALA A 1 167 ? 13.553 15.429 -2.286 1.00 94.00 167 ALA A O 1
ATOM 1231 N N . VAL A 1 168 ? 14.688 16.227 -4.044 1.00 96.00 168 VAL A N 1
ATOM 1232 C CA . VAL A 1 168 ? 15.586 17.066 -3.231 1.00 96.00 168 VAL A CA 1
ATOM 1233 C C . VAL A 1 168 ? 14.817 18.222 -2.590 1.00 96.00 168 VAL A C 1
ATOM 1235 O O . VAL A 1 168 ? 15.028 18.493 -1.410 1.00 96.00 168 VAL A O 1
ATOM 1238 N N . ALA A 1 169 ? 13.913 18.872 -3.324 1.00 93.75 169 ALA A N 1
ATOM 1239 C CA . ALA A 1 169 ? 13.063 19.925 -2.774 1.00 93.75 169 ALA A CA 1
ATOM 1240 C C . ALA A 1 169 ? 12.131 19.387 -1.671 1.00 93.75 169 ALA A C 1
ATOM 1242 O O . ALA A 1 169 ? 12.039 20.000 -0.611 1.00 93.75 169 ALA A O 1
ATOM 1243 N N . GLU A 1 170 ? 11.535 18.199 -1.843 1.00 89.94 170 GLU A N 1
ATOM 1244 C CA . GLU A 1 170 ? 10.751 17.533 -0.787 1.00 89.94 170 GLU A CA 1
ATOM 1245 C C . GLU A 1 170 ? 11.588 17.269 0.469 1.00 89.94 170 GLU A C 1
ATOM 1247 O O . GLU A 1 170 ? 11.133 17.533 1.577 1.00 89.94 170 GLU A O 1
ATOM 1252 N N . SER A 1 171 ? 12.839 16.817 0.315 1.00 92.56 171 SER A N 1
ATOM 1253 C CA . SER A 1 171 ? 13.736 16.587 1.459 1.00 92.56 171 SER A CA 1
ATOM 1254 C C . SER A 1 171 ? 14.105 17.863 2.228 1.00 92.56 171 SER A C 1
ATOM 1256 O O . SER A 1 171 ? 14.554 17.783 3.370 1.00 92.56 171 SER A O 1
ATOM 1258 N N . ARG A 1 172 ? 13.925 19.034 1.604 1.00 92.38 172 ARG A N 1
ATOM 1259 C CA . ARG A 1 172 ? 14.140 20.363 2.195 1.00 92.38 172 ARG A CA 1
ATOM 1260 C C . ARG A 1 172 ? 12.848 21.023 2.672 1.00 92.38 172 ARG A C 1
ATOM 1262 O O . ARG A 1 172 ? 12.896 22.171 3.098 1.00 92.38 172 ARG A O 1
ATOM 1269 N N . ASP A 1 173 ? 11.719 20.319 2.582 1.00 87.31 173 ASP A N 1
ATOM 1270 C CA . ASP A 1 173 ? 10.381 20.848 2.865 1.00 87.31 173 ASP A CA 1
ATOM 1271 C C . ASP A 1 173 ? 9.981 22.037 1.953 1.00 87.31 173 ASP A C 1
ATOM 1273 O O . ASP A 1 173 ? 9.115 22.852 2.264 1.00 87.31 173 ASP A O 1
ATOM 1277 N N . GLU A 1 174 ? 10.591 22.135 0.765 1.00 91.25 174 GLU A N 1
ATOM 1278 C CA . GLU A 1 174 ? 10.317 23.164 -0.245 1.00 91.25 174 GLU A CA 1
ATOM 1279 C C . GLU A 1 174 ? 9.167 22.720 -1.168 1.00 91.25 174 GLU A C 1
ATOM 1281 O O . GLU A 1 174 ? 9.336 22.465 -2.364 1.00 91.25 174 GLU A O 1
ATOM 1286 N N . ALA A 1 175 ? 7.965 22.607 -0.602 1.00 87.75 175 ALA A N 1
ATOM 1287 C CA . ALA A 1 175 ? 6.832 21.938 -1.242 1.00 87.75 175 ALA A CA 1
ATOM 1288 C C . ALA A 1 175 ? 6.415 22.543 -2.608 1.00 87.75 175 ALA A C 1
ATOM 1290 O O . ALA A 1 175 ? 6.039 21.812 -3.525 1.00 87.75 175 ALA A O 1
ATOM 1291 N N . ALA A 1 176 ? 6.521 23.866 -2.785 1.00 90.50 176 ALA A N 1
ATOM 1292 C CA . ALA A 1 176 ? 6.209 24.526 -4.059 1.00 90.50 176 ALA A CA 1
ATOM 1293 C C . ALA A 1 176 ? 7.224 24.181 -5.166 1.00 90.50 176 ALA A C 1
ATOM 1295 O O . ALA A 1 176 ? 6.827 23.842 -6.280 1.00 90.50 176 ALA A O 1
ATOM 1296 N N . ALA A 1 177 ? 8.522 24.199 -4.846 1.00 93.06 177 ALA A N 1
ATOM 1297 C CA . ALA A 1 177 ? 9.581 23.837 -5.788 1.00 93.06 177 ALA A CA 1
ATOM 1298 C C . ALA A 1 177 ? 9.512 22.348 -6.162 1.00 93.06 177 ALA A C 1
ATOM 1300 O O . ALA A 1 177 ? 9.705 21.988 -7.325 1.00 93.06 177 ALA A O 1
ATOM 1301 N N . ALA A 1 178 ? 9.171 21.489 -5.195 1.00 94.50 178 ALA A N 1
ATOM 1302 C CA . ALA A 1 178 ? 8.917 20.074 -5.439 1.00 94.50 178 ALA A CA 1
ATOM 1303 C C . ALA A 1 178 ? 7.770 19.862 -6.435 1.00 94.50 178 ALA A C 1
ATOM 1305 O O . ALA A 1 178 ? 7.930 19.144 -7.424 1.00 94.50 178 ALA A O 1
ATOM 1306 N N . TYR A 1 179 ? 6.634 20.530 -6.209 1.00 95.12 179 TYR A N 1
ATOM 1307 C CA . TYR A 1 179 ? 5.485 20.455 -7.107 1.00 95.12 179 TYR A CA 1
ATOM 1308 C C . TYR A 1 179 ? 5.838 20.918 -8.525 1.00 95.12 179 TYR A C 1
ATOM 1310 O O . TYR A 1 179 ? 5.543 20.208 -9.485 1.00 95.12 179 TYR A O 1
ATOM 1318 N N . GLU A 1 180 ? 6.496 22.072 -8.677 1.00 95.12 180 GLU A N 1
ATOM 1319 C CA . GLU A 1 180 ? 6.869 22.595 -9.997 1.00 95.12 180 GLU A CA 1
ATOM 1320 C C . GLU A 1 180 ? 7.799 21.648 -10.760 1.00 95.12 180 GLU A C 1
ATOM 1322 O O . GLU A 1 180 ? 7.608 21.435 -11.963 1.00 95.12 180 GLU A O 1
ATOM 1327 N N . ALA A 1 181 ? 8.775 21.048 -10.074 1.00 96.00 181 ALA A N 1
A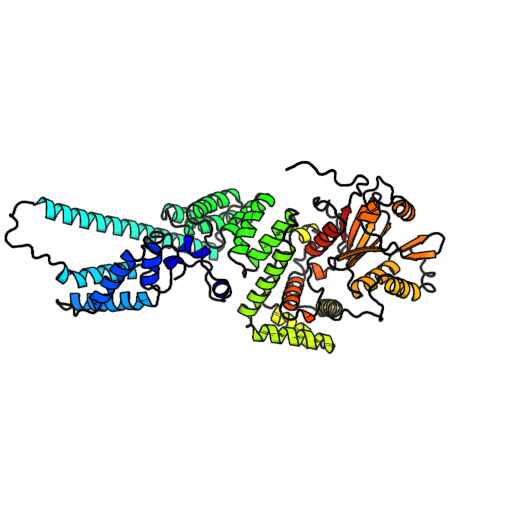TOM 1328 C CA . ALA A 1 181 ? 9.692 20.091 -10.678 1.00 96.00 181 ALA A CA 1
ATOM 1329 C C . ALA A 1 181 ? 8.949 18.841 -11.181 1.00 96.00 181 ALA A C 1
ATOM 1331 O O . ALA A 1 181 ? 9.099 18.470 -12.350 1.00 96.00 181 ALA A O 1
ATOM 1332 N N . HIS A 1 182 ? 8.080 18.246 -10.354 1.00 96.19 182 HIS A N 1
ATOM 1333 C CA . HIS A 1 182 ? 7.289 17.064 -10.727 1.00 96.19 182 HIS A CA 1
ATOM 1334 C C . HIS A 1 182 ? 6.274 17.358 -11.836 1.00 96.19 182 HIS A C 1
ATOM 1336 O O . HIS A 1 182 ? 6.208 16.635 -12.830 1.00 96.19 182 HIS A O 1
ATOM 1342 N N . ALA A 1 183 ? 5.537 18.466 -11.733 1.00 94.75 183 ALA A N 1
ATOM 1343 C CA . ALA A 1 183 ? 4.570 18.882 -12.747 1.00 94.75 183 ALA A CA 1
ATOM 1344 C C . ALA A 1 183 ? 5.246 19.224 -14.086 1.00 94.75 183 ALA A C 1
ATOM 1346 O O . ALA A 1 183 ? 4.669 19.030 -15.158 1.00 94.75 183 ALA A O 1
ATOM 1347 N N . THR A 1 184 ? 6.484 19.724 -14.055 1.00 95.75 184 THR A N 1
ATOM 1348 C CA . THR A 1 184 ? 7.275 19.936 -15.272 1.00 95.75 184 THR A CA 1
ATOM 1349 C C . THR A 1 184 ? 7.768 18.609 -15.839 1.00 95.75 184 THR A C 1
ATOM 1351 O O . THR A 1 184 ? 7.673 18.411 -17.050 1.00 95.75 184 THR A O 1
ATOM 1354 N N . ALA A 1 185 ? 8.219 17.671 -15.000 1.00 96.06 185 ALA A N 1
ATOM 1355 C CA . ALA A 1 185 ? 8.615 16.331 -15.435 1.00 96.06 185 ALA A CA 1
ATOM 1356 C C . ALA A 1 185 ? 7.468 15.594 -16.152 1.00 96.06 185 ALA A C 1
ATOM 1358 O O . ALA A 1 185 ? 7.694 14.993 -17.204 1.00 96.06 185 ALA A O 1
ATOM 1359 N N . ALA A 1 186 ? 6.229 15.735 -15.668 1.00 94.56 186 ALA A N 1
ATOM 1360 C CA . ALA A 1 186 ? 5.033 15.164 -16.298 1.00 94.56 186 ALA A CA 1
ATOM 1361 C C . ALA A 1 186 ? 4.845 15.618 -17.756 1.00 94.56 186 ALA A C 1
ATOM 1363 O O . ALA A 1 186 ? 4.542 14.815 -18.637 1.00 94.56 186 ALA A O 1
ATOM 1364 N N . LYS A 1 187 ? 5.142 16.889 -18.061 1.00 93.81 187 LYS A N 1
ATOM 1365 C CA . LYS A 1 187 ? 5.080 17.419 -19.437 1.00 93.81 187 LYS A CA 1
ATOM 1366 C C . LYS A 1 187 ? 6.126 16.783 -20.359 1.00 93.81 187 LYS A C 1
ATOM 1368 O O . LYS A 1 187 ? 5.886 16.634 -21.556 1.00 93.81 187 LYS A O 1
ATOM 1373 N N . TRP A 1 188 ? 7.285 16.408 -19.818 1.00 91.38 188 TRP A N 1
ATOM 1374 C CA . TRP A 1 188 ? 8.374 15.788 -20.576 1.00 91.38 188 TRP A CA 1
ATOM 1375 C C . TRP A 1 188 ? 8.218 14.273 -20.728 1.00 91.38 188 TRP A C 1
ATOM 1377 O O . TRP A 1 188 ? 8.721 13.716 -21.708 1.00 91.38 188 TRP A O 1
ATOM 1387 N N . SER A 1 189 ? 7.474 13.615 -19.838 1.00 86.94 189 SER A N 1
ATOM 1388 C CA . SER A 1 189 ? 7.320 12.155 -19.783 1.00 86.94 189 SER A CA 1
ATOM 1389 C C . SER A 1 189 ? 5.875 11.697 -20.009 1.00 86.94 189 SER A C 1
ATOM 1391 O O . SER A 1 189 ? 5.315 10.934 -19.229 1.00 86.94 189 SER A O 1
ATOM 1393 N N . VAL A 1 190 ? 5.255 12.167 -21.098 1.00 81.50 190 VAL A N 1
ATOM 1394 C CA . VAL A 1 190 ? 3.896 11.759 -21.495 1.00 81.50 190 VAL A CA 1
ATOM 1395 C C . VAL A 1 190 ? 3.854 10.239 -21.708 1.00 81.50 190 VAL A C 1
ATOM 1397 O O . VAL A 1 190 ? 4.425 9.742 -22.678 1.00 81.50 190 VAL A O 1
ATOM 1400 N N . GLY A 1 191 ? 3.200 9.516 -20.797 1.00 84.62 191 GLY A N 1
ATOM 1401 C CA . GLY A 1 191 ? 3.123 8.049 -20.784 1.00 84.62 191 GLY A CA 1
ATOM 1402 C C . GLY A 1 191 ? 3.788 7.385 -19.574 1.00 84.62 191 GLY A C 1
ATOM 1403 O O . GLY A 1 191 ? 3.586 6.193 -19.363 1.00 84.62 191 GLY A O 1
ATOM 1404 N N . ASP A 1 192 ? 4.527 8.136 -18.758 1.00 88.00 192 ASP A N 1
ATOM 1405 C CA . ASP A 1 192 ? 4.987 7.680 -17.447 1.00 88.00 192 ASP A CA 1
ATOM 1406 C C . ASP A 1 192 ? 4.062 8.237 -16.348 1.00 88.00 192 ASP A C 1
ATOM 1408 O O . ASP A 1 192 ? 3.971 9.456 -16.203 1.00 88.00 192 ASP A O 1
ATOM 1412 N N . PRO A 1 193 ? 3.372 7.393 -15.560 1.00 92.88 193 PRO A N 1
ATOM 1413 C CA . PRO A 1 193 ? 2.520 7.841 -14.463 1.00 92.88 193 PRO A CA 1
ATOM 1414 C C . PRO A 1 193 ? 3.293 8.457 -13.289 1.00 92.88 193 PRO A C 1
ATOM 1416 O O . PRO A 1 193 ? 2.696 9.151 -12.469 1.00 92.88 193 PRO A O 1
ATOM 1419 N N . GLN A 1 194 ? 4.598 8.206 -13.157 1.00 93.00 194 GLN A N 1
ATOM 1420 C CA . GLN A 1 194 ? 5.344 8.560 -11.948 1.00 93.00 194 GLN A CA 1
ATOM 1421 C C . GLN A 1 194 ? 5.444 10.081 -11.687 1.00 93.00 194 GLN A C 1
ATOM 1423 O O . GLN A 1 194 ? 5.179 10.489 -10.553 1.00 93.00 194 GLN A O 1
ATOM 1428 N N . PRO A 1 195 ? 5.763 10.945 -12.672 1.00 95.50 195 PRO A N 1
ATOM 1429 C CA . PRO A 1 195 ? 5.777 12.393 -12.461 1.00 95.50 195 PRO A CA 1
ATOM 1430 C C . PRO A 1 195 ? 4.428 12.990 -12.054 1.00 95.50 195 PRO A C 1
ATOM 1432 O O . PRO A 1 195 ? 4.376 13.775 -11.107 1.00 95.50 195 PRO A O 1
ATOM 1435 N N . ASP A 1 196 ? 3.337 12.604 -12.726 1.00 96.56 196 ASP A N 1
ATOM 1436 C CA . ASP A 1 196 ? 1.992 13.058 -12.356 1.00 96.56 196 ASP A CA 1
ATOM 1437 C C . ASP A 1 196 ? 1.603 12.538 -10.966 1.00 96.56 196 ASP A C 1
ATOM 1439 O O . ASP A 1 196 ? 1.060 13.288 -10.158 1.00 96.56 196 ASP A O 1
ATOM 1443 N N . TYR A 1 197 ? 1.952 11.294 -10.625 1.00 95.75 197 TYR A N 1
ATOM 1444 C CA . TYR A 1 197 ? 1.699 10.737 -9.294 1.00 95.75 197 TYR A CA 1
ATOM 1445 C C . TYR A 1 197 ? 2.373 11.557 -8.185 1.00 95.75 197 TYR A C 1
ATOM 1447 O O . TYR A 1 197 ? 1.718 11.920 -7.206 1.00 95.75 197 TYR A O 1
ATOM 1455 N N . PHE A 1 198 ? 3.652 11.915 -8.343 1.00 95.06 198 PHE A N 1
ATOM 1456 C CA . PHE A 1 198 ? 4.344 12.742 -7.351 1.00 95.06 198 PHE A CA 1
ATOM 1457 C C . PHE A 1 198 ? 3.824 14.179 -7.306 1.00 95.06 198 PHE A C 1
ATOM 1459 O O . PHE A 1 198 ? 3.626 14.712 -6.214 1.00 95.06 198 PHE A O 1
ATOM 1466 N N . ALA A 1 199 ? 3.524 14.793 -8.455 1.00 94.94 199 ALA A N 1
ATOM 1467 C CA . ALA A 1 199 ? 2.879 16.105 -8.485 1.00 94.94 199 ALA A CA 1
ATOM 1468 C C . ALA A 1 199 ? 1.540 16.082 -7.722 1.00 94.94 199 ALA A C 1
ATOM 1470 O O . ALA A 1 199 ? 1.257 16.984 -6.930 1.00 94.94 199 ALA A O 1
ATOM 1471 N N . GLY A 1 200 ? 0.759 15.009 -7.892 1.00 94.00 200 GLY A N 1
ATOM 1472 C CA . GLY A 1 200 ? -0.491 14.771 -7.179 1.00 94.00 200 GLY A CA 1
ATOM 1473 C C . GLY A 1 200 ? -0.325 14.578 -5.668 1.00 94.00 200 GLY A C 1
ATOM 1474 O O . GLY A 1 200 ? -1.136 15.099 -4.914 1.00 94.00 200 GLY A O 1
ATOM 1475 N N . ILE A 1 201 ? 0.731 13.906 -5.195 1.00 91.31 201 ILE A N 1
ATOM 1476 C CA . ILE A 1 201 ? 1.017 13.765 -3.750 1.00 91.31 201 ILE A CA 1
ATOM 1477 C C . ILE A 1 201 ? 1.435 15.097 -3.119 1.00 91.31 201 ILE A C 1
ATOM 1479 O O . ILE A 1 201 ? 1.076 15.394 -1.975 1.00 91.31 201 ILE A O 1
ATOM 1483 N N . VAL A 1 202 ? 2.212 15.904 -3.844 1.00 89.88 202 VAL A N 1
ATOM 1484 C CA . VAL A 1 202 ? 2.729 17.176 -3.326 1.00 89.88 202 VAL A CA 1
ATOM 1485 C C . VAL A 1 202 ? 1.654 18.269 -3.352 1.00 89.88 202 VAL A C 1
ATOM 1487 O O . VAL A 1 202 ? 1.601 19.081 -2.430 1.00 89.88 202 VAL A O 1
ATOM 1490 N N . ALA A 1 203 ? 0.747 18.282 -4.336 1.00 86.19 203 ALA A N 1
ATOM 1491 C CA . ALA A 1 203 ? -0.257 19.341 -4.506 1.00 86.19 203 ALA A CA 1
ATOM 1492 C C . ALA A 1 203 ? -1.149 19.617 -3.265 1.00 86.19 203 ALA A C 1
ATOM 1494 O O . ALA A 1 203 ? -1.296 20.790 -2.903 1.00 86.19 203 ALA A O 1
ATOM 1495 N N . PRO A 1 204 ? -1.705 18.615 -2.549 1.00 74.81 204 PRO A N 1
ATOM 1496 C CA . PRO A 1 204 ? -2.482 18.850 -1.334 1.00 74.81 204 PRO A CA 1
ATOM 1497 C C . PRO A 1 204 ? -1.644 19.450 -0.205 1.00 74.81 204 PRO A C 1
ATOM 1499 O O . PRO A 1 204 ? -2.147 20.260 0.570 1.00 74.81 204 PRO A O 1
ATOM 1502 N N . ARG A 1 205 ? -0.361 19.076 -0.117 1.00 71.06 205 ARG A N 1
ATOM 1503 C CA . ARG A 1 205 ? 0.561 19.536 0.932 1.00 71.06 205 ARG A CA 1
ATOM 1504 C C . ARG A 1 205 ? 1.076 20.949 0.657 1.00 71.06 205 ARG A C 1
ATOM 1506 O O . ARG A 1 205 ? 1.037 21.794 1.544 1.00 71.06 205 ARG A O 1
ATOM 1513 N N . ALA A 1 206 ? 1.511 21.209 -0.574 1.00 72.94 206 ALA A N 1
ATOM 1514 C CA . ALA A 1 206 ? 2.129 22.465 -0.992 1.00 72.94 206 ALA A CA 1
ATOM 1515 C C . ALA A 1 206 ? 1.112 23.581 -1.251 1.00 72.94 206 ALA A C 1
ATOM 1517 O O . ALA A 1 206 ? 1.342 24.734 -0.898 1.00 72.94 206 ALA A O 1
ATOM 1518 N N . LEU A 1 207 ? -0.006 23.240 -1.895 1.00 73.31 207 LEU A N 1
ATOM 1519 C CA . LEU A 1 207 ? -0.938 24.214 -2.468 1.00 73.31 207 LEU A CA 1
ATOM 1520 C C . LEU A 1 207 ? -2.325 24.157 -1.822 1.00 73.31 207 LEU A C 1
ATOM 1522 O O . LEU A 1 207 ? -3.207 24.912 -2.226 1.00 73.31 207 LEU A O 1
ATOM 1526 N N . ARG A 1 208 ? -2.533 23.256 -0.844 1.00 78.38 208 ARG A N 1
ATOM 1527 C CA . ARG A 1 208 ? -3.830 23.005 -0.182 1.00 78.38 208 ARG A CA 1
ATOM 1528 C C . ARG A 1 208 ? -4.976 22.836 -1.187 1.00 78.38 208 ARG A C 1
ATOM 1530 O O . ARG A 1 208 ? -6.098 23.270 -0.944 1.00 78.38 208 ARG A O 1
ATOM 1537 N N . SER A 1 209 ? -4.672 22.226 -2.334 1.00 85.94 209 SER A N 1
ATOM 1538 C CA . SER A 1 209 ? -5.582 22.115 -3.475 1.00 85.94 209 SER A CA 1
ATOM 1539 C C . SER A 1 209 ? -5.851 20.642 -3.801 1.00 85.94 209 SER A C 1
ATOM 1541 O O . SER A 1 209 ? -5.170 20.063 -4.654 1.00 85.94 209 SER A O 1
ATOM 1543 N N . PRO A 1 210 ? -6.830 20.002 -3.131 1.00 86.69 210 PRO A N 1
ATOM 1544 C CA . PRO A 1 210 ? -7.182 18.613 -3.420 1.00 86.69 210 PRO A CA 1
ATOM 1545 C C . PRO A 1 210 ? -7.689 18.437 -4.860 1.00 86.69 210 PRO A C 1
ATOM 1547 O O . PRO A 1 210 ? -7.449 17.406 -5.480 1.00 86.69 210 PRO A O 1
ATOM 1550 N N . GLN A 1 211 ? -8.311 19.460 -5.456 1.00 89.88 211 GLN A N 1
ATOM 1551 C CA . GLN A 1 211 ? -8.772 19.414 -6.849 1.00 89.88 211 GLN A CA 1
ATOM 1552 C C . GLN A 1 211 ? -7.610 19.335 -7.846 1.00 89.88 211 GLN A C 1
ATOM 1554 O O . GLN A 1 211 ? -7.720 18.659 -8.869 1.00 89.88 211 GLN A O 1
ATOM 1559 N N . LEU A 1 212 ? -6.494 20.011 -7.563 1.00 91.25 212 LEU A N 1
ATOM 1560 C CA . LEU A 1 212 ? -5.301 19.939 -8.404 1.00 91.25 212 LEU A CA 1
ATOM 1561 C C . LEU A 1 212 ? -4.649 18.555 -8.327 1.00 91.25 212 LEU A C 1
ATOM 1563 O O . LEU A 1 212 ? -4.246 18.013 -9.353 1.00 91.25 212 LEU A O 1
ATOM 1567 N N . ALA A 1 213 ? -4.625 17.958 -7.133 1.00 92.50 213 ALA A N 1
ATOM 1568 C CA . ALA A 1 213 ? -4.167 16.588 -6.937 1.00 92.50 213 ALA A CA 1
ATOM 1569 C C . ALA A 1 213 ? -4.996 15.589 -7.753 1.00 92.50 213 ALA A C 1
ATOM 1571 O O . ALA A 1 213 ? -4.439 14.775 -8.484 1.00 92.50 213 ALA A O 1
ATOM 1572 N N . LEU A 1 214 ? -6.328 15.716 -7.707 1.00 93.88 214 LEU A N 1
ATOM 1573 C CA . LEU A 1 214 ? -7.241 14.856 -8.463 1.00 93.88 214 LEU A CA 1
ATOM 1574 C C . LEU A 1 214 ? -7.012 14.927 -9.978 1.00 93.88 214 LEU A C 1
ATOM 1576 O O . LEU A 1 214 ? -7.100 13.896 -10.636 1.00 93.88 214 LEU A O 1
ATOM 1580 N N . ARG A 1 215 ? -6.655 16.095 -10.535 1.00 94.19 215 ARG A N 1
ATOM 1581 C CA . ARG A 1 215 ? -6.309 16.215 -11.966 1.00 94.19 215 ARG A CA 1
ATOM 1582 C C . ARG A 1 215 ? -5.073 15.398 -12.333 1.00 94.19 215 ARG A C 1
ATOM 1584 O O . ARG A 1 215 ? -5.078 14.705 -13.346 1.00 94.19 215 ARG A O 1
ATOM 1591 N N . HIS A 1 216 ? -4.028 15.468 -11.512 1.00 95.94 216 HIS A N 1
ATOM 1592 C CA . HIS A 1 216 ? -2.827 14.664 -11.724 1.00 95.94 216 HIS A CA 1
ATOM 1593 C C . HIS A 1 216 ? -3.121 13.173 -11.548 1.00 95.94 216 HIS A C 1
ATOM 1595 O O . HIS A 1 216 ? -2.765 12.366 -12.401 1.00 95.94 216 HIS A O 1
ATOM 1601 N N . PHE A 1 217 ? -3.847 12.797 -10.496 1.00 96.25 217 PHE A N 1
ATOM 1602 C CA . PHE A 1 217 ? -4.227 11.406 -10.273 1.00 96.25 217 PHE A CA 1
ATOM 1603 C C . PHE A 1 217 ? -5.126 10.843 -11.375 1.00 96.25 217 PHE A C 1
ATOM 1605 O O . PHE A 1 217 ? -5.015 9.664 -11.697 1.00 96.25 217 PHE A O 1
ATOM 1612 N N . GLU A 1 218 ? -5.972 11.660 -12.001 1.00 95.88 218 GLU A N 1
ATOM 1613 C CA . GLU A 1 218 ? -6.748 11.251 -13.170 1.00 95.88 218 GLU A CA 1
ATOM 1614 C C . GLU A 1 218 ? -5.849 10.941 -14.374 1.00 95.88 218 GLU A C 1
ATOM 1616 O O . GLU A 1 218 ? -6.055 9.921 -15.034 1.00 95.88 218 GLU A O 1
ATOM 1621 N N . ALA A 1 219 ? -4.809 11.746 -14.620 1.00 95.38 219 ALA A N 1
ATOM 1622 C CA . ALA A 1 219 ? -3.816 11.457 -15.656 1.00 95.38 219 ALA A CA 1
ATOM 1623 C C . ALA A 1 219 ? -3.099 10.121 -15.397 1.00 95.38 219 ALA A C 1
ATOM 1625 O O . ALA A 1 219 ? -2.985 9.299 -16.308 1.00 95.38 219 ALA A O 1
ATOM 1626 N N . VAL A 1 220 ? -2.704 9.858 -14.146 1.00 96.44 220 VAL A N 1
ATOM 1627 C CA . VAL A 1 220 ? -2.103 8.574 -13.748 1.00 96.44 220 VAL A CA 1
ATOM 1628 C C . VAL A 1 220 ? -3.092 7.429 -13.932 1.00 96.44 220 VAL A C 1
ATOM 1630 O O . VAL A 1 220 ? -2.745 6.430 -14.549 1.00 96.44 220 VAL A O 1
ATOM 1633 N N . ARG A 1 221 ? -4.338 7.580 -13.474 1.00 95.56 221 ARG A N 1
ATOM 1634 C CA . ARG A 1 221 ? -5.379 6.545 -13.558 1.00 95.56 221 ARG A CA 1
ATOM 1635 C C . ARG A 1 221 ? -5.698 6.152 -15.000 1.00 95.56 221 ARG A C 1
ATOM 1637 O O . ARG A 1 221 ? -5.968 4.982 -15.261 1.00 95.56 221 ARG A O 1
ATOM 1644 N N . ASN A 1 222 ? -5.652 7.111 -15.925 1.00 94.00 222 ASN A N 1
ATOM 1645 C CA . ASN A 1 222 ? -5.858 6.867 -17.355 1.00 94.00 222 ASN A CA 1
ATOM 1646 C C . ASN A 1 222 ? -4.731 6.029 -17.980 1.00 94.00 222 ASN A C 1
ATOM 1648 O O . ASN A 1 222 ? -4.970 5.322 -18.957 1.00 94.00 222 ASN A O 1
ATOM 1652 N N . LEU A 1 223 ? -3.517 6.094 -17.425 1.00 91.88 223 LEU A N 1
ATOM 1653 C CA . LEU 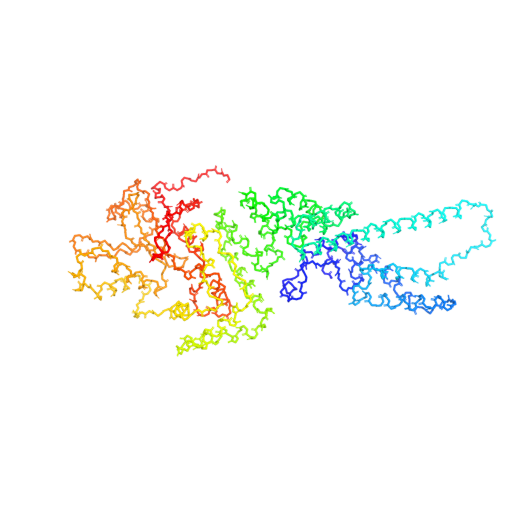A 1 223 ? -2.395 5.247 -17.830 1.00 91.88 223 LEU A CA 1
ATOM 1654 C C . LEU A 1 223 ? -2.437 3.900 -17.094 1.00 91.88 223 LEU A C 1
ATOM 1656 O O . LEU A 1 223 ? -2.416 2.837 -17.719 1.00 91.88 223 LEU A O 1
ATOM 1660 N N . GLU A 1 224 ? -2.512 3.954 -15.764 1.00 92.94 224 GLU A N 1
ATOM 1661 C CA . GLU A 1 224 ? -2.388 2.829 -14.844 1.00 92.94 224 GLU A CA 1
ATOM 1662 C C . GLU A 1 224 ? -3.282 3.014 -13.597 1.00 92.94 224 GLU A C 1
ATOM 1664 O O . GLU A 1 224 ? -2.889 3.680 -12.637 1.00 92.94 224 GLU A O 1
ATOM 1669 N N . PRO A 1 225 ? -4.481 2.402 -13.558 1.00 92.88 225 PRO A N 1
ATOM 1670 C CA . PRO A 1 225 ? -5.456 2.626 -12.484 1.00 92.88 225 PRO A CA 1
ATOM 1671 C C . PRO A 1 225 ? -5.056 2.040 -11.120 1.00 92.88 225 PRO A C 1
ATOM 1673 O O . PRO A 1 225 ? -5.540 2.504 -10.091 1.00 92.88 225 PRO A O 1
ATOM 1676 N N . ASP A 1 226 ? -4.165 1.048 -11.100 1.00 92.56 226 ASP A N 1
ATOM 1677 C CA . ASP A 1 226 ? -3.679 0.385 -9.882 1.00 92.56 226 ASP A CA 1
ATOM 1678 C C . ASP A 1 226 ? -2.195 0.719 -9.596 1.00 92.56 226 ASP A C 1
ATOM 1680 O O . ASP A 1 226 ? -1.447 -0.090 -9.041 1.00 92.56 226 ASP A O 1
ATOM 1684 N N . PHE A 1 227 ? -1.736 1.898 -10.028 1.00 93.00 227 PHE A N 1
ATOM 1685 C CA . PHE A 1 227 ? -0.352 2.336 -9.847 1.00 93.00 227 PHE A CA 1
ATOM 1686 C C . PHE A 1 227 ? -0.046 2.704 -8.388 1.00 93.00 227 PHE A C 1
ATOM 1688 O O . PHE A 1 227 ? -0.583 3.679 -7.869 1.00 93.00 227 PHE A O 1
ATOM 1695 N N . VAL A 1 228 ? 0.870 1.979 -7.731 1.00 90.25 228 VAL A N 1
ATOM 1696 C CA . VAL A 1 228 ? 1.263 2.236 -6.324 1.00 90.25 228 VAL A CA 1
ATOM 1697 C C . VAL A 1 228 ? -0.006 2.375 -5.450 1.00 90.25 228 VAL A C 1
ATOM 1699 O O . VAL A 1 228 ? -0.955 1.626 -5.650 1.00 90.25 228 VAL A O 1
ATOM 1702 N N . HIS A 1 229 ? -0.060 3.348 -4.538 1.00 92.75 229 HIS A N 1
ATOM 1703 C CA . HIS A 1 229 ? -1.208 3.682 -3.700 1.00 92.75 229 HIS A CA 1
ATOM 1704 C C . HIS A 1 229 ? -2.087 4.774 -4.333 1.00 92.75 229 HIS A C 1
ATOM 1706 O O . HIS A 1 229 ? -2.684 5.576 -3.618 1.00 92.75 229 HIS A O 1
ATOM 1712 N N . LEU A 1 230 ? -2.164 4.855 -5.672 1.00 95.62 230 LEU A N 1
ATOM 1713 C CA . LEU A 1 230 ? -2.969 5.867 -6.373 1.00 95.62 230 LEU A CA 1
ATOM 1714 C C . LEU A 1 230 ? -4.403 5.916 -5.847 1.00 95.62 230 LEU A C 1
ATOM 1716 O O . LEU A 1 230 ? -4.927 6.996 -5.597 1.00 95.62 230 LEU A O 1
ATOM 1720 N N . ASN A 1 231 ? -5.025 4.754 -5.646 1.00 95.50 231 ASN A N 1
ATOM 1721 C CA . ASN A 1 231 ? -6.377 4.674 -5.108 1.00 95.50 231 ASN A CA 1
ATOM 1722 C C . ASN A 1 231 ? -6.446 5.265 -3.687 1.00 95.50 231 ASN A C 1
ATOM 1724 O O . ASN A 1 231 ? -7.315 6.088 -3.405 1.00 95.50 231 ASN A O 1
ATOM 1728 N N . GLY A 1 232 ? -5.489 4.941 -2.814 1.00 91.88 232 GLY A N 1
ATOM 1729 C CA . GLY A 1 232 ? -5.399 5.541 -1.483 1.00 91.88 232 GLY A CA 1
ATOM 1730 C C . GLY A 1 232 ? -5.230 7.066 -1.512 1.00 91.88 232 GLY A C 1
ATOM 1731 O O . GLY A 1 232 ? -5.847 7.768 -0.711 1.00 91.88 232 GLY A O 1
ATOM 1732 N N . GLU A 1 233 ? -4.440 7.596 -2.445 1.00 93.31 233 GLU A N 1
ATOM 1733 C CA . GLU A 1 233 ? -4.204 9.039 -2.575 1.00 93.31 233 GLU A CA 1
ATOM 1734 C C . GLU A 1 233 ? -5.387 9.785 -3.223 1.00 93.31 233 GLU A C 1
ATOM 1736 O O . GLU A 1 233 ? -5.729 10.884 -2.782 1.00 93.31 233 GLU A O 1
ATOM 1741 N N . ILE A 1 234 ? -6.094 9.174 -4.184 1.00 93.81 234 ILE A N 1
ATOM 1742 C CA . ILE A 1 234 ? -7.374 9.693 -4.699 1.00 93.81 234 ILE A CA 1
ATOM 1743 C C . ILE A 1 234 ? -8.404 9.757 -3.571 1.00 93.81 234 ILE A C 1
ATOM 1745 O O . ILE A 1 234 ? -9.039 10.794 -3.384 1.00 93.81 234 ILE A O 1
ATOM 1749 N N . GLY A 1 235 ? -8.547 8.675 -2.798 1.00 90.75 235 GLY A N 1
ATOM 1750 C CA . GLY A 1 235 ? -9.452 8.636 -1.651 1.00 90.75 235 GLY A CA 1
ATOM 1751 C C . GLY A 1 235 ? -9.129 9.733 -0.634 1.00 90.75 235 GLY A C 1
ATOM 1752 O O . GLY A 1 235 ? -10.031 10.418 -0.152 1.00 90.75 235 GLY A O 1
ATOM 1753 N N . LEU A 1 236 ? -7.842 9.970 -0.355 1.00 87.50 236 LEU A N 1
ATOM 1754 C CA . LEU A 1 236 ? -7.407 11.044 0.538 1.00 87.50 236 LEU A CA 1
ATOM 1755 C C . LEU A 1 236 ? -7.766 12.432 -0.010 1.00 87.50 236 LEU A C 1
ATOM 1757 O O . LEU A 1 236 ? -8.296 13.256 0.734 1.00 87.50 236 LEU A O 1
ATOM 1761 N N . ALA A 1 237 ? -7.513 12.689 -1.295 1.00 87.94 237 ALA A N 1
ATOM 1762 C CA . ALA A 1 237 ? -7.845 13.963 -1.927 1.00 87.94 237 ALA A CA 1
ATOM 1763 C C . ALA A 1 237 ? -9.366 14.215 -1.962 1.00 87.94 237 ALA A C 1
ATOM 1765 O O . ALA A 1 237 ? -9.808 15.333 -1.701 1.00 87.94 237 ALA A O 1
ATOM 1766 N N . LEU A 1 238 ? -10.176 13.180 -2.214 1.00 87.12 238 LEU A N 1
ATOM 1767 C CA . LEU A 1 238 ? -11.641 13.255 -2.156 1.00 87.12 238 LEU A CA 1
ATOM 1768 C C . LEU A 1 238 ? -12.144 13.529 -0.735 1.00 87.12 238 LEU A C 1
ATOM 1770 O O . LEU A 1 238 ? -12.967 14.424 -0.540 1.00 87.12 238 LEU A O 1
ATOM 1774 N N . ALA A 1 239 ? -11.601 12.828 0.263 1.00 80.94 239 ALA A N 1
ATOM 1775 C CA . ALA A 1 239 ? -11.935 13.055 1.666 1.00 80.94 239 ALA A CA 1
ATOM 1776 C C . ALA A 1 239 ? -11.572 14.484 2.113 1.00 80.94 239 ALA A C 1
ATOM 1778 O O . ALA A 1 239 ? -12.360 15.135 2.792 1.00 80.94 239 ALA A O 1
ATOM 1779 N N . GLN A 1 240 ? -10.421 15.016 1.683 1.00 80.38 240 GLN A N 1
ATOM 1780 C CA . GLN A 1 240 ? -10.021 16.408 1.940 1.00 80.38 240 GLN A CA 1
ATOM 1781 C C . GLN A 1 240 ? -10.917 17.435 1.238 1.00 80.38 240 GLN A C 1
ATOM 1783 O O . GLN A 1 240 ? -11.083 18.545 1.737 1.00 80.38 240 GLN A O 1
ATOM 1788 N N . ALA A 1 241 ? -11.506 17.074 0.097 1.00 78.69 241 ALA A N 1
ATOM 1789 C CA . ALA A 1 241 ? -12.502 17.885 -0.594 1.00 78.69 241 ALA A CA 1
ATOM 1790 C C . ALA A 1 241 ? -13.917 17.772 0.021 1.00 78.69 241 ALA A C 1
ATOM 1792 O O . ALA A 1 241 ? -14.851 18.359 -0.520 1.00 78.69 241 ALA A O 1
ATOM 1793 N N . GLY A 1 242 ? -14.080 17.040 1.133 1.00 71.81 242 GLY A N 1
ATOM 1794 C CA . GLY A 1 242 ? -15.349 16.862 1.849 1.00 71.81 242 GLY A CA 1
ATOM 1795 C C . GLY A 1 242 ? -16.197 15.675 1.377 1.00 71.81 242 GLY A C 1
ATOM 1796 O O . GLY A 1 242 ? -17.305 15.491 1.869 1.00 71.81 242 GLY A O 1
ATOM 1797 N N . GLY A 1 243 ? -15.702 14.859 0.441 1.00 78.81 243 GLY A N 1
ATOM 1798 C CA . GLY A 1 243 ? -16.418 13.702 -0.099 1.00 78.81 243 GLY A CA 1
ATOM 1799 C C . GLY A 1 243 ? -15.923 12.378 0.482 1.00 78.81 243 GLY A C 1
ATOM 1800 O O . GLY A 1 243 ? -15.072 11.730 -0.124 1.00 78.81 243 GLY A O 1
ATOM 1801 N N . HIS A 1 244 ? -16.470 11.940 1.620 1.00 76.56 244 HIS A N 1
ATOM 1802 C CA . HIS A 1 244 ? -16.154 10.618 2.188 1.00 76.56 244 HIS A CA 1
ATOM 1803 C C . HIS A 1 244 ? -16.815 9.468 1.415 1.00 76.56 244 HIS A C 1
ATOM 1805 O O . HIS A 1 244 ? -16.168 8.466 1.128 1.00 76.56 244 HIS A O 1
ATOM 1811 N N . GLU A 1 245 ? -18.072 9.628 1.007 1.00 82.38 245 GLU A N 1
ATOM 1812 C CA . GLU A 1 245 ? -18.797 8.631 0.210 1.00 82.38 245 GLU A CA 1
ATOM 1813 C C . GLU A 1 245 ? -18.104 8.300 -1.128 1.00 82.38 245 GLU A C 1
ATOM 1815 O O . GLU A 1 245 ? -17.806 7.127 -1.364 1.00 82.38 245 GLU A O 1
ATOM 1820 N N . PRO A 1 246 ? -17.710 9.280 -1.972 1.00 88.31 246 PRO A N 1
ATOM 1821 C CA . PRO A 1 246 ? -16.969 8.977 -3.196 1.00 88.31 246 PRO A CA 1
ATOM 1822 C C . PRO A 1 246 ? -15.546 8.455 -2.943 1.00 88.31 246 PRO A C 1
ATOM 1824 O O . PRO A 1 246 ? -14.964 7.860 -3.848 1.00 88.31 246 PRO A O 1
ATOM 1827 N N . ALA A 1 247 ? -14.967 8.655 -1.751 1.00 89.19 247 ALA A N 1
ATOM 1828 C CA . ALA A 1 247 ? -13.630 8.164 -1.408 1.00 89.19 247 ALA A CA 1
ATOM 1829 C C . ALA A 1 247 ? -13.607 6.669 -1.048 1.00 89.19 247 ALA A C 1
ATOM 1831 O O . ALA A 1 247 ? -12.603 5.993 -1.293 1.00 89.19 247 ALA A O 1
ATOM 1832 N N . LEU A 1 248 ? -14.705 6.140 -0.498 1.00 89.38 248 LEU A N 1
ATOM 1833 C CA . LEU A 1 248 ? -14.807 4.757 -0.033 1.00 89.38 248 LEU A CA 1
ATOM 1834 C C . LEU A 1 248 ? -14.390 3.700 -1.075 1.00 89.38 248 LEU A C 1
ATOM 1836 O O . LEU A 1 248 ? -13.533 2.877 -0.740 1.00 89.38 248 LEU A O 1
ATOM 1840 N N . PRO A 1 249 ? -14.901 3.701 -2.327 1.00 93.31 249 PRO A N 1
ATOM 1841 C CA . PRO A 1 249 ? -14.516 2.686 -3.311 1.00 93.31 249 PRO A CA 1
ATOM 1842 C C . PRO A 1 249 ? -13.017 2.717 -3.642 1.00 93.31 249 PRO A C 1
ATOM 1844 O O . PRO A 1 249 ? -12.422 1.670 -3.905 1.00 93.31 249 PRO A O 1
ATOM 1847 N N . PHE A 1 250 ? -12.379 3.890 -3.580 1.00 94.38 250 PHE A N 1
ATOM 1848 C CA . PHE A 1 250 ? -10.939 4.009 -3.794 1.00 94.38 250 PHE A CA 1
ATOM 1849 C C . PHE A 1 250 ? -10.145 3.433 -2.620 1.00 94.38 250 PHE A C 1
ATOM 1851 O O . PHE A 1 250 ? -9.217 2.656 -2.834 1.00 94.38 250 PHE A O 1
ATOM 1858 N N . PHE A 1 251 ? -10.530 3.721 -1.376 1.00 92.94 251 PHE A N 1
ATOM 1859 C CA . PHE A 1 251 ? -9.865 3.104 -0.227 1.00 92.94 251 PHE A CA 1
ATOM 1860 C C . PHE A 1 251 ? -10.065 1.587 -0.174 1.00 92.94 251 PHE A C 1
ATOM 1862 O O . PHE A 1 251 ? -9.115 0.864 0.122 1.00 92.94 251 PHE A O 1
ATOM 1869 N N . ALA A 1 252 ? -11.258 1.093 -0.515 1.00 93.31 252 ALA A N 1
ATOM 1870 C CA . ALA A 1 252 ? -11.522 -0.339 -0.621 1.00 93.31 252 ALA A CA 1
ATOM 1871 C C . ALA A 1 252 ? -10.620 -1.002 -1.678 1.00 93.31 252 ALA A C 1
ATOM 1873 O O . ALA A 1 252 ? -10.031 -2.057 -1.425 1.00 93.31 252 ALA A O 1
ATOM 1874 N N . ARG A 1 253 ? -10.447 -0.361 -2.846 1.00 94.44 253 ARG A N 1
ATOM 1875 C CA . ARG A 1 253 ? -9.525 -0.833 -3.891 1.00 94.44 253 ARG A CA 1
ATOM 1876 C C . ARG A 1 253 ? -8.076 -0.836 -3.406 1.00 94.44 253 ARG A C 1
ATOM 1878 O O . ARG A 1 253 ? -7.395 -1.838 -3.598 1.00 94.44 253 ARG A O 1
ATOM 1885 N N . ASP A 1 254 ? -7.616 0.228 -2.751 1.00 94.00 254 ASP A N 1
ATOM 1886 C CA . ASP A 1 254 ? -6.250 0.317 -2.215 1.00 94.00 254 ASP A CA 1
ATOM 1887 C C . ASP A 1 254 ? -5.975 -0.782 -1.178 1.00 94.00 254 ASP A C 1
ATOM 1889 O O . ASP A 1 254 ? -4.992 -1.515 -1.274 1.00 94.00 254 ASP A O 1
ATOM 1893 N N . ALA A 1 255 ? -6.905 -0.987 -0.244 1.00 92.56 255 ALA A N 1
ATOM 1894 C CA . ALA A 1 255 ? -6.838 -2.054 0.749 1.00 92.56 255 ALA A CA 1
ATOM 1895 C C . ALA A 1 255 ? -6.794 -3.456 0.110 1.00 92.56 255 ALA A C 1
ATOM 1897 O O . ALA A 1 255 ? -6.081 -4.336 0.597 1.00 92.56 255 ALA A O 1
ATOM 1898 N N . ALA A 1 256 ? -7.508 -3.674 -0.998 1.00 91.94 256 ALA A N 1
ATOM 1899 C CA . ALA A 1 256 ? -7.465 -4.937 -1.734 1.00 91.94 256 ALA A CA 1
ATOM 1900 C C . ALA A 1 256 ? -6.123 -5.161 -2.458 1.00 91.94 256 ALA A C 1
ATOM 1902 O O . ALA A 1 256 ? -5.635 -6.291 -2.517 1.00 91.94 256 ALA A O 1
ATOM 1903 N N . LEU A 1 257 ? -5.515 -4.096 -2.991 1.00 90.44 257 LEU A N 1
ATOM 1904 C CA . LEU A 1 257 ? -4.212 -4.142 -3.664 1.00 90.44 257 LEU A CA 1
ATOM 1905 C C . LEU A 1 257 ? -3.045 -4.315 -2.680 1.00 90.44 257 LEU A C 1
ATOM 1907 O O . LEU A 1 257 ? -2.052 -4.976 -3.007 1.00 90.44 257 LEU A O 1
ATOM 1911 N N . PHE A 1 258 ? -3.184 -3.763 -1.472 1.00 90.19 258 PHE A N 1
ATOM 1912 C CA . PHE A 1 258 ? -2.176 -3.772 -0.411 1.00 90.19 258 PHE A CA 1
ATOM 1913 C C . PHE A 1 258 ? -2.732 -4.378 0.891 1.00 90.19 258 PHE A C 1
ATOM 1915 O O . PHE A 1 258 ? -2.841 -3.702 1.916 1.00 90.19 258 PHE A O 1
ATOM 1922 N N . PRO A 1 259 ? -3.037 -5.690 0.910 1.00 90.62 259 PRO A N 1
ATOM 1923 C CA . PRO A 1 259 ? -3.713 -6.340 2.039 1.00 90.62 259 PRO A CA 1
ATOM 1924 C C . PRO A 1 259 ? -2.888 -6.396 3.337 1.00 90.62 259 PRO A C 1
ATOM 1926 O O . PRO A 1 259 ? -3.413 -6.738 4.392 1.00 90.62 259 PRO A O 1
ATOM 1929 N N . TYR A 1 260 ? -1.591 -6.087 3.269 1.00 90.06 260 TYR A N 1
ATOM 1930 C CA . TYR A 1 260 ? -0.672 -6.076 4.412 1.00 90.06 260 TYR A CA 1
ATOM 1931 C C . TYR A 1 260 ? -0.095 -4.684 4.696 1.00 90.06 260 TYR A C 1
ATOM 1933 O O . TYR A 1 260 ? 0.916 -4.584 5.395 1.00 90.06 260 TYR A O 1
ATOM 1941 N N . ASP A 1 261 ? -0.680 -3.640 4.111 1.00 87.50 261 ASP A N 1
ATOM 1942 C CA . ASP A 1 261 ? -0.344 -2.251 4.402 1.00 87.50 261 ASP A CA 1
ATOM 1943 C C . ASP A 1 261 ? -1.326 -1.702 5.443 1.00 87.50 261 ASP A C 1
ATOM 1945 O O . ASP A 1 261 ? -2.541 -1.688 5.236 1.00 87.50 261 ASP A O 1
ATOM 1949 N N . VAL A 1 262 ? -0.798 -1.286 6.595 1.00 86.88 262 VAL A N 1
ATOM 1950 C CA . VAL A 1 262 ? -1.615 -0.804 7.717 1.00 86.88 262 VAL A CA 1
ATOM 1951 C C . VAL A 1 262 ? -2.334 0.495 7.353 1.00 86.88 262 VAL A C 1
ATOM 1953 O O . VAL A 1 262 ? -3.484 0.675 7.742 1.00 86.88 262 VAL A O 1
ATOM 1956 N N . ILE A 1 263 ? -1.698 1.378 6.581 1.00 86.19 263 ILE A N 1
ATOM 1957 C CA . ILE A 1 263 ? -2.263 2.673 6.194 1.00 86.19 263 ILE A CA 1
ATOM 1958 C C . ILE A 1 263 ? -3.437 2.460 5.236 1.00 86.19 263 ILE A C 1
ATOM 1960 O O . ILE A 1 263 ? -4.498 3.048 5.450 1.00 86.19 263 ILE A O 1
ATOM 1964 N N . ALA A 1 264 ? -3.284 1.599 4.226 1.00 89.44 264 ALA A N 1
ATOM 1965 C CA . ALA A 1 264 ? -4.354 1.279 3.279 1.00 89.44 264 ALA A CA 1
ATOM 1966 C C . ALA A 1 264 ? -5.585 0.694 3.995 1.00 89.44 264 ALA A C 1
ATOM 1968 O O . ALA A 1 264 ? -6.706 1.175 3.809 1.00 89.44 264 ALA A O 1
ATOM 1969 N N . GLN A 1 265 ? -5.373 -0.286 4.883 1.00 90.12 265 GLN A N 1
ATOM 1970 C CA . GLN A 1 265 ? -6.456 -0.891 5.666 1.00 90.12 265 GLN A CA 1
ATOM 1971 C C . GLN A 1 265 ? -7.113 0.114 6.621 1.00 90.12 265 GLN A C 1
ATOM 1973 O O . GLN A 1 265 ? -8.340 0.184 6.688 1.00 90.12 265 GLN A O 1
ATOM 1978 N N . SER A 1 266 ? -6.324 0.929 7.330 1.00 84.75 266 SER A N 1
ATOM 1979 C CA . SER A 1 266 ? -6.859 1.941 8.246 1.00 84.75 266 SER A CA 1
ATOM 1980 C C . SER A 1 266 ? -7.678 3.004 7.519 1.00 84.75 266 SER A C 1
ATOM 1982 O O . SER A 1 266 ? -8.744 3.370 8.003 1.00 84.75 266 SER A O 1
ATOM 1984 N N . ARG A 1 267 ? -7.234 3.475 6.345 1.00 85.88 267 ARG A N 1
ATOM 1985 C CA . ARG A 1 267 ? -7.994 4.437 5.529 1.00 85.88 267 ARG A CA 1
ATOM 1986 C C . ARG A 1 267 ? -9.348 3.864 5.089 1.00 85.88 267 ARG A C 1
ATOM 1988 O O . ARG A 1 267 ? -10.352 4.567 5.169 1.00 85.88 267 ARG A O 1
ATOM 1995 N N . HIS A 1 268 ? -9.388 2.593 4.682 1.00 89.12 268 HIS A N 1
ATOM 1996 C CA . HIS A 1 268 ? -10.628 1.916 4.294 1.00 89.12 268 HIS A CA 1
ATOM 1997 C C . HIS A 1 268 ? -11.607 1.773 5.462 1.00 89.12 268 HIS A C 1
ATOM 1999 O O . HIS A 1 268 ? -12.735 2.253 5.355 1.00 89.12 268 HIS A O 1
ATOM 2005 N N . VAL A 1 269 ? -11.161 1.194 6.582 1.00 83.69 269 VAL A N 1
ATOM 2006 C CA . VAL A 1 269 ? -11.971 1.056 7.806 1.00 83.69 269 VAL A CA 1
ATOM 2007 C C . VAL A 1 269 ? -12.526 2.414 8.229 1.00 83.69 269 VAL A C 1
ATOM 2009 O O . VAL A 1 269 ? -13.721 2.557 8.477 1.00 83.69 269 VAL A O 1
ATOM 2012 N N . GLN A 1 270 ? -11.677 3.440 8.228 1.00 77.00 270 GLN A N 1
ATOM 2013 C CA . GLN A 1 270 ? -12.088 4.772 8.628 1.00 77.00 270 GLN A CA 1
ATOM 2014 C C . GLN A 1 270 ? -13.162 5.379 7.725 1.00 77.00 270 GLN A C 1
ATOM 2016 O O . GLN A 1 270 ? -14.105 6.007 8.205 1.00 77.00 270 GLN A O 1
ATOM 2021 N N . CYS A 1 271 ? -13.001 5.239 6.412 1.00 79.62 271 CYS A N 1
ATOM 2022 C CA . CYS A 1 271 ? -13.952 5.781 5.456 1.00 79.62 271 CYS A CA 1
ATOM 2023 C C . CYS A 1 271 ? -15.288 5.034 5.510 1.00 79.62 271 CYS A C 1
ATOM 2025 O O . CYS A 1 271 ? -16.336 5.672 5.425 1.00 79.62 271 CYS A O 1
ATOM 2027 N N . ALA A 1 272 ? -15.263 3.711 5.698 1.00 80.44 272 ALA A N 1
ATOM 2028 C CA . ALA A 1 272 ? -16.469 2.896 5.854 1.00 80.44 272 ALA A CA 1
ATOM 2029 C C . ALA A 1 272 ? -17.282 3.357 7.073 1.00 80.44 272 ALA A C 1
ATOM 2031 O O . ALA A 1 272 ? -18.473 3.635 6.968 1.00 80.44 272 ALA A O 1
ATOM 2032 N N . PHE A 1 273 ? -16.604 3.588 8.196 1.00 73.69 273 PHE A N 1
ATOM 2033 C CA . PHE A 1 273 ? -17.230 4.147 9.386 1.00 73.69 273 PHE A CA 1
ATOM 2034 C C . PHE A 1 273 ? -17.797 5.559 9.175 1.00 73.69 273 PHE A C 1
ATOM 2036 O O . PHE A 1 273 ? -18.948 5.812 9.519 1.00 73.69 273 PHE A O 1
ATOM 2043 N N . ASN A 1 274 ? -17.034 6.471 8.562 1.00 71.81 274 ASN A N 1
ATOM 2044 C CA . ASN A 1 274 ? -17.493 7.844 8.303 1.00 71.81 274 ASN A CA 1
ATOM 2045 C C . ASN A 1 274 ? -18.692 7.923 7.344 1.00 71.81 274 ASN A C 1
ATOM 2047 O O . ASN A 1 274 ? -19.382 8.936 7.316 1.00 71.81 274 ASN A O 1
ATOM 2051 N N . THR A 1 275 ? -18.911 6.890 6.533 1.00 72.56 275 THR A N 1
ATOM 2052 C CA . THR A 1 275 ? -20.010 6.821 5.559 1.00 72.56 275 THR A CA 1
ATOM 2053 C C . THR A 1 275 ? -21.201 6.013 6.069 1.00 72.56 275 THR A C 1
ATOM 2055 O O . THR A 1 275 ? -22.185 5.877 5.350 1.00 72.56 275 THR A O 1
ATOM 2058 N N . GLY A 1 276 ? -21.134 5.477 7.295 1.00 67.94 276 GLY A N 1
ATOM 2059 C CA . GLY A 1 276 ? -22.183 4.622 7.857 1.00 67.94 276 GLY A CA 1
ATOM 2060 C C . GLY A 1 276 ? -22.332 3.272 7.145 1.00 67.94 276 GLY A C 1
ATOM 2061 O O . GLY A 1 276 ? -23.321 2.578 7.361 1.00 67.94 276 GLY A O 1
ATOM 2062 N N . GLN A 1 277 ? -21.367 2.888 6.303 1.00 69.81 277 GLN A N 1
ATOM 2063 C CA . GLN A 1 277 ? -21.388 1.629 5.563 1.00 69.81 277 GLN A CA 1
ATOM 2064 C C . GLN A 1 277 ? -21.048 0.477 6.511 1.00 69.81 277 GLN A C 1
ATOM 2066 O O . GLN A 1 277 ? -19.898 0.275 6.904 1.00 69.81 277 GLN A O 1
ATOM 2071 N N . SER A 1 278 ? -22.088 -0.251 6.917 1.00 63.03 278 SER A N 1
ATOM 2072 C CA . SER A 1 278 ? -22.015 -1.362 7.868 1.00 63.03 278 SER A CA 1
ATOM 2073 C C . SER A 1 278 ? -21.618 -2.687 7.220 1.00 63.03 278 SER A C 1
ATOM 2075 O O . SER A 1 278 ? -21.086 -3.572 7.895 1.00 63.03 278 SER A O 1
ATOM 2077 N N . GLU A 1 279 ? -21.856 -2.839 5.917 1.00 69.00 279 GLU A N 1
ATOM 2078 C CA . GLU A 1 279 ? -21.614 -4.090 5.213 1.00 69.00 279 GLU A CA 1
ATOM 2079 C C . GLU A 1 279 ? -20.106 -4.382 5.122 1.00 69.00 279 GLU A C 1
ATOM 2081 O O . GLU A 1 279 ? -19.320 -3.619 4.565 1.00 69.00 279 GLU A O 1
ATOM 2086 N N . GLY A 1 280 ? -19.678 -5.505 5.706 1.00 76.00 280 GLY A N 1
ATOM 2087 C CA . GLY A 1 280 ? -18.287 -5.961 5.633 1.00 76.00 280 GLY A CA 1
ATOM 2088 C C . GLY A 1 280 ? -17.294 -5.253 6.566 1.00 76.00 280 GLY A C 1
ATOM 2089 O O . GLY A 1 280 ? -16.098 -5.554 6.489 1.00 76.00 280 GLY A O 1
ATOM 2090 N N . ILE A 1 281 ? -17.737 -4.381 7.484 1.00 76.75 281 ILE A N 1
ATOM 2091 C CA . ILE A 1 281 ? -16.833 -3.663 8.405 1.00 76.75 281 ILE A CA 1
ATOM 2092 C C . ILE A 1 281 ? -16.023 -4.610 9.305 1.00 76.75 281 ILE A C 1
ATOM 2094 O O . ILE A 1 281 ? -14.831 -4.395 9.525 1.00 76.75 281 ILE A O 1
ATOM 2098 N N . GLU A 1 282 ? -16.618 -5.718 9.757 1.00 78.19 282 GLU A N 1
ATOM 2099 C CA . GLU A 1 282 ? -15.910 -6.733 10.547 1.00 78.19 282 GLU A CA 1
ATOM 2100 C C . GLU A 1 282 ? -14.786 -7.399 9.745 1.00 78.19 282 GLU A C 1
ATOM 2102 O O . GLU A 1 282 ? -13.692 -7.635 10.265 1.00 78.19 282 GLU A O 1
ATOM 2107 N N . ALA A 1 283 ? -15.020 -7.657 8.454 1.00 85.44 283 ALA A N 1
ATOM 2108 C CA . ALA A 1 283 ? -14.004 -8.204 7.564 1.00 85.44 283 ALA A CA 1
ATOM 2109 C C . ALA A 1 283 ? -12.870 -7.194 7.326 1.00 85.44 283 ALA A C 1
ATOM 2111 O O . ALA A 1 283 ? -11.699 -7.584 7.326 1.00 85.44 283 ALA A O 1
ATOM 2112 N N . ALA A 1 284 ? -13.196 -5.905 7.184 1.00 85.00 284 ALA A N 1
ATOM 2113 C CA . ALA A 1 284 ? -12.214 -4.831 7.052 1.00 85.00 284 ALA A CA 1
ATOM 2114 C C . ALA A 1 284 ? -11.353 -4.678 8.321 1.00 85.00 284 ALA A C 1
ATOM 2116 O O . ALA A 1 284 ? -10.127 -4.595 8.234 1.00 85.00 284 ALA A O 1
ATOM 2117 N N . LEU A 1 285 ? -11.958 -4.741 9.510 1.00 83.75 285 LEU A N 1
ATOM 2118 C CA . LEU A 1 285 ? -11.238 -4.721 10.788 1.00 83.75 285 LEU A CA 1
ATOM 2119 C C . LEU A 1 285 ? -10.354 -5.958 10.973 1.00 83.75 285 LEU A C 1
ATOM 2121 O O . LEU A 1 285 ? -9.199 -5.845 11.384 1.00 83.75 285 LEU A O 1
ATOM 2125 N N . ALA A 1 286 ? -10.846 -7.142 10.603 1.00 85.38 286 ALA A N 1
ATOM 2126 C CA . ALA A 1 286 ? -10.041 -8.358 10.615 1.00 85.38 286 ALA A CA 1
ATOM 2127 C C . ALA A 1 286 ? -8.850 -8.272 9.640 1.00 85.38 286 ALA A C 1
ATOM 2129 O O . ALA A 1 286 ? -7.771 -8.798 9.930 1.00 85.38 286 ALA A O 1
ATOM 2130 N N . ALA A 1 287 ? -9.017 -7.614 8.489 1.00 89.75 287 ALA A N 1
ATOM 2131 C CA . ALA A 1 287 ? -7.932 -7.353 7.546 1.00 89.75 287 ALA A CA 1
ATOM 2132 C C . ALA A 1 287 ? -6.905 -6.359 8.115 1.00 89.75 287 ALA A C 1
ATOM 2134 O O . ALA A 1 287 ? -5.704 -6.632 8.053 1.00 89.75 287 ALA A O 1
ATOM 2135 N N . LEU A 1 288 ? -7.356 -5.275 8.757 1.00 88.38 288 LEU A N 1
ATOM 2136 C CA . LEU A 1 288 ? -6.489 -4.328 9.463 1.00 88.38 288 LEU A CA 1
ATOM 2137 C C . LEU A 1 288 ? -5.662 -5.016 10.559 1.00 88.38 288 LEU A C 1
ATOM 2139 O O . LEU A 1 288 ? -4.442 -4.845 10.609 1.00 88.38 288 LEU A O 1
ATOM 2143 N N . ALA A 1 289 ? -6.289 -5.857 11.382 1.00 86.75 289 ALA A N 1
ATOM 2144 C CA . ALA A 1 289 ? -5.595 -6.606 12.425 1.00 86.75 289 ALA A CA 1
ATOM 2145 C C . ALA A 1 289 ? -4.501 -7.523 11.844 1.00 86.75 289 ALA A C 1
ATOM 2147 O O . ALA A 1 289 ? -3.363 -7.551 12.326 1.00 86.75 289 ALA A O 1
ATOM 2148 N N . LYS A 1 290 ? -4.799 -8.219 10.737 1.00 90.12 290 LYS A N 1
ATOM 2149 C CA . LYS A 1 290 ? -3.812 -9.037 10.010 1.00 90.12 290 LYS A CA 1
ATOM 2150 C C . LYS A 1 290 ? -2.665 -8.196 9.445 1.00 90.12 290 LYS A C 1
ATOM 2152 O O . LYS A 1 290 ? -1.513 -8.628 9.537 1.00 90.12 290 LYS A O 1
ATOM 2157 N N . ALA A 1 291 ? -2.947 -7.018 8.888 1.00 90.00 291 ALA A N 1
ATOM 2158 C CA . ALA A 1 291 ? -1.926 -6.105 8.375 1.00 90.00 291 ALA A CA 1
ATOM 2159 C C . ALA A 1 291 ? -0.995 -5.614 9.495 1.00 90.00 291 ALA A C 1
ATOM 2161 O O . ALA A 1 291 ? 0.226 -5.678 9.347 1.00 90.00 291 ALA A O 1
ATOM 2162 N N . ARG A 1 292 ? -1.548 -5.242 10.657 1.00 89.44 292 ARG A N 1
ATOM 2163 C CA . ARG A 1 292 ? -0.780 -4.853 11.854 1.00 89.44 292 ARG A CA 1
ATOM 2164 C C . ARG A 1 292 ? 0.127 -5.987 12.346 1.00 89.44 292 ARG A C 1
ATOM 2166 O O . ARG A 1 292 ? 1.299 -5.763 12.658 1.00 89.44 292 ARG A O 1
ATOM 2173 N N . VAL A 1 293 ? -0.347 -7.233 12.361 1.00 90.44 293 VAL A N 1
ATOM 2174 C CA . VAL A 1 293 ? 0.516 -8.383 12.689 1.00 90.44 293 VAL A CA 1
ATOM 2175 C C . VAL A 1 293 ? 1.615 -8.583 11.652 1.00 90.44 293 VAL A C 1
ATOM 2177 O O . VAL A 1 293 ? 2.765 -8.827 12.021 1.00 90.44 293 VAL A O 1
ATOM 2180 N N . ALA A 1 294 ? 1.287 -8.492 10.362 1.00 89.62 294 ALA A N 1
ATOM 2181 C CA . ALA A 1 294 ? 2.267 -8.633 9.292 1.00 89.62 294 ALA A CA 1
ATOM 2182 C C . ALA A 1 294 ? 3.371 -7.571 9.405 1.00 89.62 294 ALA A C 1
ATOM 2184 O O . ALA A 1 294 ? 4.550 -7.919 9.334 1.00 89.62 294 ALA A O 1
ATOM 2185 N N . GLU A 1 295 ? 3.011 -6.314 9.670 1.00 88.44 295 GLU A N 1
ATOM 2186 C CA . GLU A 1 295 ? 3.961 -5.225 9.905 1.00 88.44 295 GLU A CA 1
ATOM 2187 C C . GLU A 1 295 ? 4.900 -5.534 11.083 1.00 88.44 295 GLU A C 1
ATOM 2189 O O . GLU A 1 295 ? 6.122 -5.474 10.923 1.00 88.44 295 GLU A O 1
ATOM 2194 N N . ARG A 1 296 ? 4.375 -5.976 12.238 1.00 89.94 296 ARG A N 1
ATOM 2195 C CA . ARG A 1 296 ? 5.236 -6.333 13.386 1.00 89.94 296 ARG A CA 1
ATOM 2196 C C . ARG A 1 296 ? 6.150 -7.509 13.089 1.00 89.94 296 ARG A C 1
ATOM 2198 O O . ARG A 1 296 ? 7.317 -7.493 13.474 1.00 89.94 296 ARG A O 1
ATOM 2205 N N . ARG A 1 297 ? 5.652 -8.533 12.392 1.00 90.75 297 ARG A N 1
ATOM 2206 C CA . ARG A 1 297 ? 6.467 -9.694 12.006 1.00 90.75 297 ARG A CA 1
ATOM 2207 C C . ARG A 1 297 ? 7.589 -9.304 11.045 1.00 90.75 297 ARG A C 1
ATOM 2209 O O . ARG A 1 297 ? 8.662 -9.893 11.135 1.00 90.75 297 ARG A O 1
ATOM 2216 N N . ARG A 1 298 ? 7.372 -8.315 10.170 1.00 86.69 298 ARG A N 1
ATOM 2217 C CA . ARG A 1 298 ? 8.419 -7.752 9.299 1.00 86.69 298 ARG A CA 1
ATOM 2218 C C . ARG A 1 298 ? 9.457 -6.963 10.096 1.00 86.69 298 ARG A C 1
ATOM 2220 O O . ARG A 1 298 ? 10.641 -7.119 9.831 1.00 86.69 298 ARG A O 1
ATOM 2227 N N . ALA A 1 299 ? 9.022 -6.162 11.068 1.00 88.12 299 ALA A N 1
ATOM 2228 C CA . ALA A 1 299 ? 9.909 -5.314 11.863 1.00 88.12 299 ALA A CA 1
ATOM 2229 C C . ALA A 1 299 ? 10.750 -6.096 12.892 1.00 88.12 299 ALA A C 1
ATOM 2231 O O . ALA A 1 299 ? 11.934 -5.820 13.056 1.00 88.12 299 ALA A O 1
ATOM 2232 N N . LEU A 1 300 ? 10.151 -7.067 13.590 1.00 91.56 300 LEU A N 1
ATOM 2233 C CA . LEU A 1 300 ? 10.769 -7.746 14.741 1.00 91.56 300 LEU A CA 1
ATOM 2234 C C . LEU A 1 300 ? 11.121 -9.221 14.484 1.00 91.56 300 LEU A C 1
ATOM 2236 O O . LEU A 1 300 ? 11.882 -9.813 15.251 1.00 91.56 300 LEU A O 1
ATOM 2240 N N . GLY A 1 301 ? 10.564 -9.831 13.436 1.00 91.12 301 GLY A N 1
ATOM 2241 C CA . GLY A 1 301 ? 10.617 -11.274 13.188 1.00 91.12 301 GLY A CA 1
ATOM 2242 C C . GLY A 1 301 ? 9.451 -12.034 13.832 1.00 91.12 301 GLY A C 1
ATOM 2243 O O . GLY A 1 301 ? 8.996 -11.715 14.931 1.00 91.12 301 GLY A O 1
ATOM 2244 N N . ALA A 1 302 ? 8.952 -13.068 13.147 1.00 91.19 302 ALA A N 1
ATOM 2245 C CA . ALA A 1 302 ? 7.762 -13.812 13.576 1.00 91.19 302 ALA A CA 1
ATOM 2246 C C . ALA A 1 302 ? 7.936 -14.547 14.917 1.00 91.19 302 ALA A C 1
ATOM 2248 O O . ALA A 1 302 ? 7.022 -14.533 15.748 1.00 91.19 302 ALA A O 1
ATOM 2249 N N . GLU A 1 303 ? 9.114 -15.131 15.147 1.00 93.88 303 GLU A N 1
ATOM 2250 C CA . GLU A 1 303 ? 9.458 -15.788 16.414 1.00 93.88 303 GLU A CA 1
ATOM 2251 C C . GLU A 1 303 ? 9.534 -14.787 17.566 1.00 93.88 303 GLU A C 1
ATOM 2253 O O . GLU A 1 303 ? 9.008 -15.047 18.645 1.00 93.88 303 GLU A O 1
ATOM 2258 N N . THR A 1 304 ? 10.112 -13.607 17.325 1.00 95.38 304 THR A N 1
ATOM 2259 C CA . THR A 1 304 ? 10.189 -12.533 18.321 1.00 95.38 304 THR A CA 1
ATOM 2260 C C . THR A 1 304 ? 8.802 -12.061 18.726 1.00 95.38 304 THR A C 1
ATOM 2262 O O . THR A 1 304 ? 8.522 -11.971 19.915 1.00 95.38 304 THR A O 1
ATOM 2265 N N . VAL A 1 305 ? 7.909 -11.810 17.761 1.00 94.44 305 VAL A N 1
ATOM 2266 C CA . VAL A 1 305 ? 6.524 -11.400 18.049 1.00 94.44 305 VAL A CA 1
ATOM 2267 C C . VAL A 1 305 ? 5.818 -12.461 18.895 1.00 94.44 305 VAL A C 1
ATOM 2269 O O . VAL A 1 305 ? 5.231 -12.137 19.923 1.00 94.44 305 VAL A O 1
ATOM 2272 N N . SER A 1 306 ? 5.931 -13.735 18.517 1.00 94.38 306 SER A N 1
ATOM 2273 C CA . SER A 1 306 ? 5.313 -14.844 19.259 1.00 94.38 306 SER A CA 1
ATOM 2274 C C . SER A 1 306 ? 5.947 -15.047 20.645 1.00 94.38 306 SER A C 1
ATOM 2276 O O . SER A 1 306 ? 5.277 -15.441 21.596 1.00 94.38 306 SER A O 1
ATOM 2278 N N . GLY A 1 307 ? 7.247 -14.778 20.785 1.00 96.00 307 GLY A N 1
ATOM 2279 C CA . GLY A 1 307 ? 7.953 -14.752 22.064 1.00 96.00 307 GLY A CA 1
ATOM 2280 C C . GLY A 1 307 ? 7.457 -13.635 22.980 1.00 96.00 307 GLY A C 1
ATOM 2281 O O . GLY A 1 307 ? 7.138 -13.908 24.130 1.00 96.00 307 GLY A O 1
ATOM 2282 N N . LEU A 1 308 ? 7.325 -12.412 22.459 1.00 95.62 308 LEU A N 1
ATOM 2283 C CA . LEU A 1 308 ? 6.835 -11.256 23.214 1.00 95.62 308 LEU A CA 1
ATOM 2284 C C . LEU A 1 308 ? 5.393 -11.452 23.677 1.00 95.62 308 LEU A C 1
ATOM 2286 O O . LEU A 1 308 ? 5.110 -11.219 24.844 1.00 95.62 308 LEU A O 1
ATOM 2290 N N . VAL A 1 309 ? 4.506 -11.952 22.811 1.00 93.19 309 VAL A N 1
ATOM 2291 C CA . VAL A 1 309 ? 3.115 -12.258 23.189 1.00 93.19 309 VAL A CA 1
ATOM 2292 C C . VAL A 1 309 ? 3.058 -13.286 24.325 1.00 93.19 309 VAL A C 1
ATOM 2294 O O . VAL A 1 309 ? 2.335 -13.072 25.292 1.00 93.19 309 VAL A O 1
ATOM 2297 N N . ARG A 1 310 ? 3.882 -14.343 24.279 1.00 92.62 310 ARG A N 1
ATOM 2298 C CA . ARG A 1 310 ? 3.990 -15.314 25.387 1.00 92.62 310 ARG A CA 1
ATOM 2299 C C . ARG A 1 310 ? 4.558 -14.702 26.669 1.00 92.62 310 ARG A C 1
ATOM 2301 O O . ARG A 1 310 ? 4.187 -15.127 27.758 1.00 92.62 310 ARG A O 1
ATOM 2308 N N . THR A 1 311 ? 5.483 -13.749 26.566 1.00 94.19 311 THR A N 1
ATOM 2309 C CA . THR A 1 311 ? 5.995 -13.026 27.740 1.00 94.19 311 THR A CA 1
ATOM 2310 C C . THR A 1 311 ? 4.902 -12.168 28.365 1.00 94.19 311 THR A C 1
ATOM 2312 O O . THR A 1 311 ? 4.746 -12.214 29.577 1.00 94.19 311 THR A O 1
ATOM 2315 N N . ILE A 1 312 ? 4.120 -11.455 27.551 1.00 90.12 312 ILE A N 1
ATOM 2316 C CA . ILE A 1 312 ? 2.980 -10.646 28.005 1.00 90.12 312 ILE A CA 1
ATOM 2317 C C . ILE A 1 312 ? 1.947 -11.531 28.719 1.00 90.12 312 ILE A C 1
ATOM 2319 O O . ILE A 1 312 ? 1.533 -11.217 29.829 1.00 90.12 312 ILE A O 1
ATOM 2323 N N . GLU A 1 313 ? 1.595 -12.673 28.125 1.00 87.62 313 GLU A N 1
ATOM 2324 C CA . GLU A 1 313 ? 0.688 -13.668 28.715 1.00 87.62 313 GLU A CA 1
ATOM 2325 C C . GLU A 1 313 ? 1.168 -14.141 30.096 1.00 87.62 313 GLU A C 1
ATOM 2327 O O . GLU A 1 313 ? 0.442 -14.036 31.083 1.00 87.62 313 GLU A O 1
ATOM 2332 N N . ARG A 1 314 ? 2.431 -14.572 30.201 1.00 89.62 314 ARG A N 1
ATOM 2333 C CA . ARG A 1 314 ? 3.018 -15.012 31.479 1.00 89.62 314 ARG A CA 1
ATOM 2334 C C . ARG A 1 314 ? 3.130 -13.890 32.503 1.00 89.62 314 ARG A C 1
ATOM 2336 O O . ARG A 1 314 ? 3.006 -14.155 33.696 1.00 89.62 314 ARG A O 1
ATOM 2343 N N . ALA A 1 315 ? 3.416 -12.672 32.052 1.00 89.62 315 ALA A N 1
ATOM 2344 C CA . ALA A 1 315 ? 3.495 -11.500 32.912 1.00 89.62 315 ALA A CA 1
ATOM 2345 C C . ALA A 1 315 ? 2.135 -11.219 33.555 1.00 89.62 315 ALA A C 1
ATOM 2347 O O . ALA A 1 315 ? 2.052 -11.024 34.764 1.00 89.62 315 ALA A O 1
ATOM 2348 N N . TRP A 1 316 ? 1.052 -11.315 32.779 1.00 84.81 316 TRP A N 1
ATOM 2349 C CA . TRP A 1 316 ? -0.295 -11.213 33.326 1.00 84.81 316 TRP A CA 1
ATOM 2350 C C . TRP A 1 316 ? -0.661 -12.357 34.276 1.00 84.81 316 TRP A C 1
ATOM 2352 O O . TRP A 1 316 ? -1.325 -12.106 35.278 1.00 84.81 316 TRP A O 1
ATOM 2362 N N . GLU A 1 317 ? -0.239 -13.596 34.008 1.00 83.44 317 GLU A N 1
ATOM 2363 C CA . GLU A 1 317 ? -0.483 -14.737 34.909 1.00 83.44 317 GLU A CA 1
ATOM 2364 C C . GLU A 1 317 ? 0.241 -14.611 36.255 1.00 83.44 317 GLU A C 1
ATOM 2366 O O . GLU A 1 317 ? -0.250 -15.109 37.267 1.00 83.44 317 GLU A O 1
ATOM 2371 N N . ARG A 1 318 ? 1.417 -13.978 36.265 1.00 87.12 318 ARG A N 1
ATOM 2372 C CA . ARG A 1 318 ? 2.309 -13.903 37.433 1.00 87.12 318 ARG A CA 1
ATOM 2373 C C . ARG A 1 318 ? 2.298 -12.560 38.149 1.00 87.12 318 ARG A C 1
ATOM 2375 O O . ARG A 1 318 ? 3.028 -12.421 39.124 1.00 87.12 318 ARG A O 1
ATOM 2382 N N . ASP A 1 319 ? 1.508 -11.606 37.661 1.00 82.75 319 ASP A N 1
ATOM 2383 C CA . ASP A 1 319 ? 1.531 -10.212 38.118 1.00 82.75 319 ASP A CA 1
ATOM 2384 C C . ASP A 1 319 ? 2.948 -9.599 38.055 1.00 82.75 319 ASP A C 1
ATOM 2386 O O . ASP A 1 319 ? 3.367 -8.848 38.931 1.00 82.75 319 ASP A O 1
ATOM 2390 N N . ASP A 1 320 ? 3.695 -9.947 37.001 1.00 87.75 320 ASP A N 1
ATOM 2391 C CA . ASP A 1 320 ? 5.048 -9.447 36.726 1.00 87.75 320 ASP A CA 1
ATOM 2392 C C . ASP A 1 320 ? 4.971 -8.232 35.791 1.00 87.75 320 ASP A C 1
ATOM 2394 O O . ASP A 1 320 ? 5.086 -8.338 34.564 1.00 87.75 320 ASP A O 1
ATOM 2398 N N . ASP A 1 321 ? 4.693 -7.075 36.387 1.00 87.38 321 ASP A N 1
ATOM 2399 C CA . ASP A 1 321 ? 4.384 -5.850 35.649 1.00 87.38 321 ASP A CA 1
ATOM 2400 C C . ASP A 1 321 ? 5.583 -5.325 34.851 1.00 87.38 321 ASP A C 1
ATOM 2402 O O . ASP A 1 321 ? 5.421 -4.919 33.698 1.00 87.38 321 ASP A O 1
ATOM 2406 N N . ASP A 1 322 ? 6.796 -5.439 35.393 1.00 88.25 322 ASP A N 1
ATOM 2407 C CA . ASP A 1 322 ? 8.024 -4.995 34.728 1.00 88.25 322 ASP A CA 1
ATOM 2408 C C . ASP A 1 322 ? 8.290 -5.791 33.442 1.00 88.25 322 ASP A C 1
ATOM 2410 O O . ASP A 1 322 ? 8.540 -5.215 32.375 1.00 88.25 322 ASP A O 1
ATOM 2414 N N . ALA A 1 323 ? 8.197 -7.127 33.506 1.00 89.56 323 ALA A N 1
ATOM 2415 C CA . ALA A 1 323 ? 8.399 -7.976 32.334 1.00 89.56 323 ALA A CA 1
ATOM 2416 C C . ALA A 1 323 ? 7.319 -7.746 31.266 1.00 89.56 323 ALA A C 1
ATOM 2418 O O . ALA A 1 323 ? 7.604 -7.773 30.062 1.00 89.56 323 ALA A O 1
ATOM 2419 N N . GLY A 1 324 ? 6.084 -7.507 31.707 1.00 89.06 324 GLY A N 1
ATOM 2420 C CA . GLY A 1 324 ? 4.939 -7.231 30.854 1.00 89.06 324 GLY A CA 1
ATOM 2421 C C . GLY A 1 324 ? 5.044 -5.908 30.101 1.00 89.06 324 GLY A C 1
ATOM 2422 O O . GLY A 1 324 ? 4.971 -5.891 28.867 1.00 89.06 324 GLY A O 1
ATOM 2423 N N . ILE A 1 325 ? 5.293 -4.818 30.829 1.00 89.06 325 ILE A N 1
ATOM 2424 C CA . ILE A 1 325 ? 5.491 -3.473 30.274 1.00 89.06 325 ILE A CA 1
ATOM 2425 C C . ILE A 1 325 ? 6.656 -3.481 29.283 1.00 89.06 325 ILE A C 1
ATOM 2427 O O . ILE A 1 325 ? 6.509 -3.017 28.148 1.00 89.06 325 ILE A O 1
ATOM 2431 N N . ALA A 1 326 ? 7.790 -4.087 29.650 1.00 90.31 326 ALA A N 1
ATOM 2432 C CA . ALA A 1 326 ? 8.948 -4.190 28.765 1.00 90.31 326 ALA A CA 1
ATOM 2433 C C . ALA A 1 326 ? 8.627 -4.954 27.468 1.00 90.31 326 ALA A C 1
ATOM 2435 O O . ALA A 1 326 ? 9.044 -4.549 26.375 1.00 90.31 326 ALA A O 1
ATOM 2436 N N . ALA A 1 327 ? 7.864 -6.048 27.557 1.00 92.38 327 ALA A N 1
ATOM 2437 C CA . ALA A 1 327 ? 7.467 -6.829 26.390 1.00 92.38 327 ALA A CA 1
ATOM 2438 C C . ALA A 1 327 ? 6.497 -6.063 25.475 1.00 92.38 327 ALA A C 1
ATOM 2440 O O . ALA A 1 327 ? 6.674 -6.091 24.252 1.00 92.38 327 ALA A O 1
ATOM 2441 N N . VAL A 1 328 ? 5.524 -5.340 26.040 1.00 89.19 328 VAL A N 1
ATOM 2442 C CA . VAL A 1 328 ? 4.602 -4.484 25.276 1.00 89.19 328 VAL A CA 1
ATOM 2443 C C . VAL A 1 328 ? 5.345 -3.335 24.604 1.00 89.19 328 VAL A C 1
ATOM 2445 O O . VAL A 1 328 ? 5.188 -3.136 23.400 1.00 89.19 328 VAL A O 1
ATOM 2448 N N . ASN A 1 329 ? 6.203 -2.619 25.330 1.00 89.81 329 ASN A N 1
ATOM 2449 C CA . ASN A 1 329 ? 6.972 -1.507 24.770 1.00 89.81 329 ASN A CA 1
ATOM 2450 C C . ASN A 1 329 ? 7.868 -1.964 23.626 1.00 89.81 329 ASN A C 1
ATOM 2452 O O . ASN A 1 329 ? 7.919 -1.322 22.577 1.00 89.81 329 ASN A O 1
ATOM 2456 N N . ARG A 1 330 ? 8.497 -3.134 23.765 1.00 91.38 330 ARG A N 1
ATOM 2457 C CA . ARG A 1 330 ? 9.276 -3.731 22.682 1.00 91.38 330 ARG A CA 1
ATOM 2458 C C . ARG A 1 330 ? 8.414 -4.131 21.483 1.00 91.38 330 ARG A C 1
ATOM 2460 O O . ARG A 1 330 ? 8.854 -3.953 20.349 1.00 91.38 330 ARG A O 1
ATOM 2467 N N . LEU A 1 331 ? 7.211 -4.659 21.711 1.00 90.81 331 LEU A N 1
ATOM 2468 C CA . LEU A 1 331 ? 6.275 -5.027 20.645 1.00 90.81 331 LEU A CA 1
ATOM 2469 C C . LEU A 1 331 ? 5.768 -3.796 19.875 1.00 90.81 331 LEU A C 1
ATOM 2471 O O . LEU A 1 331 ? 5.639 -3.843 18.650 1.00 90.81 331 LEU A O 1
ATOM 2475 N N . LEU A 1 332 ? 5.502 -2.703 20.592 1.00 86.75 332 LEU A N 1
ATOM 2476 C CA . LEU A 1 332 ? 4.940 -1.463 20.055 1.00 86.75 332 LEU A CA 1
ATOM 2477 C C . LEU A 1 332 ? 5.999 -0.435 19.624 1.00 86.75 332 LEU A C 1
ATOM 2479 O O . LEU A 1 332 ? 5.662 0.668 19.181 1.00 86.75 332 LEU A O 1
ATOM 2483 N N . ASN A 1 333 ? 7.282 -0.780 19.733 1.00 86.50 333 ASN A N 1
ATOM 2484 C CA . ASN A 1 333 ? 8.372 0.103 19.345 1.00 86.50 333 ASN A CA 1
ATOM 2485 C C . ASN A 1 333 ? 8.284 0.476 17.851 1.00 86.50 333 ASN A C 1
ATOM 2487 O O . ASN A 1 333 ? 8.004 -0.368 16.992 1.00 86.50 333 ASN A O 1
ATOM 2491 N N . GLY A 1 334 ? 8.507 1.754 17.543 1.00 76.75 334 GLY A N 1
ATOM 2492 C CA . GLY A 1 334 ? 8.463 2.290 16.181 1.00 76.75 334 GLY A CA 1
ATOM 2493 C C . GLY A 1 334 ? 7.069 2.349 15.545 1.00 76.75 334 GLY A C 1
ATOM 2494 O O . GLY A 1 334 ? 6.975 2.621 14.352 1.00 76.75 334 GLY A O 1
ATOM 2495 N N . ILE A 1 335 ? 5.989 2.083 16.291 1.00 75.56 335 ILE A N 1
ATOM 2496 C CA . ILE A 1 335 ? 4.627 2.381 15.823 1.00 75.56 335 ILE A CA 1
ATOM 2497 C C . ILE A 1 335 ? 4.410 3.892 15.970 1.00 75.56 335 ILE A C 1
ATOM 2499 O O . ILE A 1 335 ? 4.424 4.376 17.108 1.00 75.56 335 ILE A O 1
ATOM 2503 N N . PRO A 1 336 ? 4.221 4.644 14.868 1.00 59.28 336 PRO A N 1
ATOM 2504 C CA . PRO A 1 336 ? 3.932 6.069 14.952 1.00 59.28 336 PRO A CA 1
ATOM 2505 C C . PRO A 1 336 ? 2.624 6.297 15.712 1.00 59.28 336 PRO A C 1
ATOM 2507 O O . PRO A 1 336 ? 1.734 5.443 15.711 1.00 59.28 336 PRO A O 1
ATOM 2510 N N . ARG A 1 337 ? 2.484 7.473 16.333 1.00 59.69 337 ARG A N 1
ATOM 2511 C CA . ARG A 1 337 ? 1.204 7.932 16.884 1.00 59.69 337 ARG A CA 1
ATOM 2512 C C . ARG A 1 337 ? 0.235 8.108 15.712 1.00 59.69 337 ARG A C 1
ATOM 2514 O O . ARG A 1 337 ? 0.200 9.161 15.080 1.00 59.69 337 ARG A O 1
ATOM 2521 N N . LEU A 1 338 ? -0.475 7.043 15.341 1.00 51.53 338 LEU A N 1
ATOM 2522 C CA . LEU A 1 338 ? -1.529 7.134 14.339 1.00 51.53 338 LEU A CA 1
ATOM 2523 C C . LEU A 1 338 ? -2.559 8.141 14.857 1.00 51.53 338 LEU A C 1
ATOM 2525 O O . LEU A 1 338 ? -2.869 8.120 16.051 1.00 51.53 338 LEU A O 1
ATOM 2529 N N . PRO A 1 339 ? -3.075 9.043 14.009 1.00 48.19 339 PRO A N 1
ATOM 2530 C CA . PRO A 1 339 ? -4.164 9.896 14.434 1.00 48.19 339 PRO A CA 1
ATOM 2531 C C . PRO A 1 339 ? -5.330 9.011 14.902 1.00 48.19 339 PRO A C 1
ATOM 2533 O O . PRO A 1 339 ? -5.609 8.005 14.242 1.00 48.19 339 PRO A O 1
ATOM 2536 N N . PRO A 1 340 ? -6.003 9.363 16.012 1.00 49.16 340 PRO A N 1
ATOM 2537 C CA . PRO A 1 340 ? -7.217 8.670 16.417 1.00 49.16 340 PRO A CA 1
ATOM 2538 C C . PRO A 1 340 ? -8.205 8.668 15.241 1.00 49.16 340 PRO A C 1
ATOM 2540 O O . PRO A 1 340 ? -8.279 9.651 14.493 1.00 49.16 340 PRO A O 1
ATOM 2543 N N . GLU A 1 341 ? -8.905 7.547 15.048 1.00 48.81 341 GLU A N 1
ATOM 2544 C CA . GLU A 1 341 ? -9.933 7.354 14.018 1.00 48.81 341 GLU A CA 1
ATOM 2545 C C . GLU A 1 341 ? -10.842 8.603 13.926 1.00 48.81 341 GLU A C 1
ATOM 2547 O O . GLU A 1 341 ? -11.303 9.065 14.964 1.00 48.81 341 GLU A O 1
ATOM 2552 N N . PRO A 1 342 ? -11.107 9.234 12.767 1.00 41.12 342 PRO A N 1
ATOM 2553 C CA . PRO A 1 342 ? -12.001 10.389 12.666 1.00 41.12 342 PRO A CA 1
ATOM 2554 C C . PRO A 1 342 ? -13.310 10.314 13.452 1.00 41.12 342 PRO A C 1
ATOM 2556 O O . PRO A 1 342 ? -13.674 11.312 14.065 1.00 41.12 342 PRO A O 1
ATOM 2559 N N . LEU A 1 343 ? -13.956 9.147 13.542 1.00 41.34 343 LEU A N 1
ATOM 2560 C CA . LEU A 1 343 ? -15.100 8.980 14.440 1.00 41.34 343 LEU A CA 1
ATOM 2561 C C . LEU A 1 343 ? -14.703 9.255 15.894 1.00 41.34 343 LEU A C 1
ATOM 2563 O O . LEU A 1 343 ? -15.317 10.099 16.526 1.00 41.34 343 LEU A O 1
ATOM 2567 N N . SER A 1 344 ? -13.592 8.709 16.388 1.00 45.25 344 SER A N 1
ATOM 2568 C CA . SER A 1 344 ? -13.054 9.103 17.695 1.00 45.25 344 SER A CA 1
ATOM 2569 C C . SER A 1 344 ? -12.657 10.578 17.826 1.00 45.25 344 SER A C 1
ATOM 2571 O O . SER A 1 344 ? -12.817 11.123 18.907 1.00 45.25 344 SER A O 1
ATOM 2573 N N . ARG A 1 345 ? -12.209 11.269 16.769 1.00 41.81 345 ARG A N 1
ATOM 2574 C CA . ARG A 1 345 ? -11.915 12.717 16.847 1.00 41.81 345 ARG A CA 1
ATOM 2575 C C . ARG A 1 345 ? -13.156 13.571 17.065 1.00 41.81 345 ARG A C 1
ATOM 2577 O O . ARG A 1 345 ? -13.051 14.617 17.688 1.00 41.81 345 ARG A O 1
ATOM 2584 N N . HIS A 1 346 ? -14.305 13.142 16.550 1.00 43.38 346 HIS A N 1
ATOM 2585 C CA . HIS A 1 346 ? -15.577 13.792 16.853 1.00 43.38 346 HIS A CA 1
ATOM 2586 C C . HIS A 1 346 ? -16.067 13.446 18.266 1.00 43.38 346 HIS A C 1
ATOM 2588 O O . HIS A 1 346 ? -16.790 14.236 18.853 1.00 43.38 346 HIS A O 1
ATOM 2594 N N . LEU A 1 347 ? -15.645 12.309 18.831 1.00 42.56 347 LEU A N 1
ATOM 2595 C CA . LEU A 1 347 ? -16.016 11.859 20.181 1.00 42.56 347 LEU A CA 1
ATOM 2596 C C . LEU A 1 347 ? -15.074 12.361 21.291 1.00 42.56 347 LEU A C 1
ATOM 2598 O O . LEU A 1 347 ? -15.448 12.354 22.461 1.00 42.56 347 LEU A O 1
ATOM 2602 N N . ILE A 1 348 ? -13.854 12.776 20.941 1.00 41.06 348 ILE A N 1
ATOM 2603 C CA . ILE A 1 348 ? -12.871 13.370 21.851 1.00 41.06 348 ILE A CA 1
ATOM 2604 C C . ILE A 1 348 ? -13.056 14.899 21.811 1.00 41.06 348 ILE A C 1
ATOM 2606 O O . ILE A 1 348 ? -12.949 15.486 20.732 1.00 41.06 348 ILE A O 1
ATOM 2610 N N . PRO A 1 349 ? -13.320 15.577 22.945 1.00 37.09 349 PRO A N 1
ATOM 2611 C CA . PRO A 1 349 ? -13.462 17.027 22.961 1.00 37.09 349 PRO A CA 1
ATOM 2612 C C . PRO A 1 349 ? -12.206 17.738 22.420 1.00 37.09 349 PRO A C 1
ATOM 2614 O O . PRO A 1 349 ? -11.088 17.322 22.727 1.00 37.09 349 PRO A O 1
ATOM 2617 N N . PRO A 1 350 ? -12.344 18.876 21.712 1.00 36.44 350 PRO A N 1
ATOM 2618 C CA . PRO A 1 350 ? -11.198 19.643 21.217 1.00 36.44 350 PRO A CA 1
ATOM 2619 C C . PRO A 1 350 ? -10.286 20.199 22.327 1.00 36.44 350 PRO A C 1
ATOM 2621 O O . PRO A 1 350 ? -9.154 20.577 22.045 1.00 36.44 350 PRO A O 1
ATOM 2624 N N . ALA A 1 351 ? -10.771 20.274 23.574 1.00 34.78 351 ALA A N 1
ATOM 2625 C CA . ALA A 1 351 ? -10.005 20.748 24.731 1.00 34.78 351 ALA A CA 1
ATOM 2626 C C . ALA A 1 351 ? -9.057 19.684 25.314 1.00 34.78 351 ALA A C 1
ATOM 2628 O O . ALA A 1 351 ? -8.053 20.033 25.929 1.00 34.78 351 ALA A O 1
ATOM 2629 N N . THR A 1 352 ? -9.336 18.398 25.089 1.00 41.75 352 THR A N 1
ATOM 2630 C CA . THR A 1 352 ? -8.353 17.324 25.260 1.00 41.75 352 THR A CA 1
ATOM 2631 C C . THR A 1 352 ? -7.553 17.236 23.973 1.00 41.75 352 THR A C 1
ATOM 2633 O O . THR A 1 352 ? -7.761 16.325 23.177 1.00 41.75 352 THR A O 1
ATOM 2636 N N . ASP A 1 353 ? -6.681 18.215 23.725 1.00 36.47 353 ASP A N 1
ATOM 2637 C CA . ASP A 1 353 ? -5.620 18.024 22.745 1.00 36.47 353 ASP A CA 1
ATOM 2638 C C . ASP A 1 353 ? -4.716 16.903 23.284 1.00 36.47 353 ASP A C 1
ATOM 2640 O O . ASP A 1 353 ? -3.955 17.128 24.229 1.00 36.47 353 ASP A O 1
ATOM 2644 N N . PRO A 1 354 ? -4.781 15.676 22.738 1.00 42.75 354 PRO A N 1
ATOM 2645 C CA . PRO A 1 354 ? -3.959 14.577 23.211 1.00 42.75 354 PRO A CA 1
ATOM 2646 C C . PRO A 1 354 ? -2.514 14.734 22.706 1.00 42.75 354 PRO A C 1
ATOM 2648 O O . PRO A 1 354 ? -1.695 13.831 22.867 1.00 42.75 354 PRO A O 1
ATOM 2651 N N . ALA A 1 355 ? -2.170 15.863 22.067 1.00 33.88 355 ALA A N 1
ATOM 2652 C CA . ALA A 1 355 ? -0.788 16.222 21.789 1.00 33.88 355 ALA A CA 1
ATOM 2653 C C . ALA A 1 355 ? 0.069 16.265 23.071 1.00 33.88 355 ALA A C 1
ATOM 2655 O O . ALA A 1 355 ? 1.276 16.027 22.990 1.00 33.88 355 ALA A O 1
ATOM 2656 N N . GLY A 1 356 ? -0.542 16.484 24.243 1.00 37.84 356 GLY A N 1
ATOM 2657 C CA . GLY A 1 356 ? 0.085 16.279 25.547 1.00 37.84 356 GLY A CA 1
ATOM 2658 C C . GLY A 1 356 ? -0.096 14.845 26.063 1.00 37.84 356 GLY A C 1
ATOM 2659 O O . GLY A 1 356 ? -1.211 14.421 26.328 1.00 37.84 356 GLY A O 1
ATOM 2660 N N . GLU A 1 357 ? 1.017 14.127 26.234 1.00 40.56 357 GLU A N 1
ATOM 2661 C CA . GLU A 1 357 ? 1.157 12.968 27.142 1.00 40.56 357 GLU A CA 1
ATOM 2662 C C . GLU A 1 357 ? 0.405 11.658 26.829 1.00 40.56 357 GLU A C 1
ATOM 2664 O O . GLU A 1 357 ? -0.087 10.981 27.723 1.00 40.56 357 GLU A O 1
ATOM 2669 N N . TRP A 1 358 ? 0.455 11.168 25.590 1.00 47.91 358 TRP A N 1
ATOM 2670 C CA . TRP A 1 358 ? 0.509 9.706 25.412 1.00 47.91 358 TRP A CA 1
ATOM 2671 C C . TRP A 1 358 ? 1.985 9.338 25.445 1.00 47.91 358 TRP A C 1
ATOM 2673 O O . TRP A 1 358 ? 2.693 9.570 24.461 1.00 47.91 358 TRP A O 1
ATOM 2683 N N . ALA A 1 359 ? 2.470 8.892 26.604 1.00 45.62 359 ALA A N 1
ATOM 2684 C CA . ALA A 1 359 ? 3.865 8.509 26.789 1.00 45.62 359 ALA A CA 1
ATOM 2685 C C . ALA A 1 359 ? 4.314 7.524 25.689 1.00 45.62 359 ALA A C 1
ATOM 2687 O O . ALA A 1 359 ? 3.556 6.656 25.249 1.00 45.62 359 ALA A O 1
ATOM 2688 N N . ASP A 1 360 ? 5.557 7.671 25.214 1.00 55.06 360 ASP A N 1
ATOM 2689 C CA . ASP A 1 360 ? 6.139 6.775 24.198 1.00 55.06 360 ASP A CA 1
ATOM 2690 C C . ASP A 1 360 ? 6.234 5.321 24.704 1.00 55.06 360 ASP A C 1
ATOM 2692 O O . ASP A 1 360 ? 6.259 4.362 23.921 1.00 55.06 360 ASP A O 1
ATOM 2696 N N . GLU A 1 361 ? 6.211 5.172 26.026 1.00 64.88 361 GLU A N 1
ATOM 2697 C CA . GLU A 1 361 ? 6.178 3.925 26.766 1.00 64.88 361 GLU A CA 1
ATOM 2698 C C . GLU A 1 361 ? 4.815 3.733 27.434 1.00 64.88 361 GLU A C 1
ATOM 2700 O O . GLU A 1 361 ? 4.224 4.664 27.973 1.00 64.88 361 GLU A O 1
ATOM 2705 N N . LEU A 1 362 ? 4.327 2.497 27.393 1.00 70.19 362 LEU A N 1
ATOM 2706 C CA . LEU A 1 362 ? 3.166 2.042 28.138 1.00 70.19 362 LEU A CA 1
ATOM 2707 C C . LEU A 1 362 ? 3.414 2.299 29.630 1.00 70.19 362 LEU A C 1
ATOM 2709 O O . LEU A 1 362 ? 4.392 1.790 30.185 1.00 70.19 362 LEU A O 1
ATOM 2713 N N . THR A 1 363 ? 2.551 3.085 30.265 1.00 72.19 363 THR A N 1
ATOM 2714 C CA . THR A 1 363 ? 2.668 3.394 31.694 1.00 72.19 363 THR A CA 1
ATOM 2715 C C . THR A 1 363 ? 2.212 2.206 32.558 1.00 72.19 363 THR A C 1
ATOM 2717 O O . THR A 1 363 ? 1.506 1.315 32.070 1.00 72.19 363 THR A O 1
ATOM 2720 N N . PRO A 1 364 ? 2.561 2.164 33.858 1.00 72.81 364 PRO A N 1
ATOM 2721 C CA . PRO A 1 364 ? 1.981 1.193 34.789 1.00 72.81 364 PRO A CA 1
ATOM 2722 C C . PRO A 1 364 ? 0.443 1.231 34.833 1.00 72.81 364 PRO A C 1
ATOM 2724 O O . PRO A 1 364 ? -0.195 0.185 34.963 1.00 72.81 364 PRO A O 1
ATOM 2727 N N . ASP A 1 365 ? -0.163 2.406 34.645 1.00 65.69 365 ASP A N 1
ATOM 2728 C CA . ASP A 1 365 ? -1.620 2.580 34.625 1.00 65.69 365 ASP A CA 1
ATOM 2729 C C . ASP A 1 365 ? -2.259 1.984 33.359 1.00 65.69 365 ASP A C 1
ATOM 2731 O O . ASP A 1 365 ? -3.279 1.279 33.426 1.00 65.69 365 ASP A O 1
ATOM 2735 N N . ASP A 1 366 ? -1.621 2.185 32.201 1.00 68.56 366 ASP A N 1
ATOM 2736 C CA . ASP A 1 366 ? -1.994 1.530 30.943 1.00 68.56 366 ASP A CA 1
ATOM 2737 C C . ASP A 1 366 ? -1.874 0.007 31.066 1.00 68.56 366 ASP A C 1
ATOM 2739 O O . ASP A 1 366 ? -2.766 -0.735 30.641 1.00 68.56 366 ASP A O 1
ATOM 2743 N N . TRP A 1 367 ? -0.793 -0.479 31.685 1.00 74.81 367 TRP A N 1
ATOM 2744 C CA . TRP A 1 367 ? -0.574 -1.902 31.931 1.00 74.81 367 TRP A CA 1
ATOM 2745 C C . TRP A 1 367 ? -1.625 -2.496 32.867 1.00 74.81 367 TRP A C 1
ATOM 2747 O O . TRP A 1 367 ? -2.182 -3.552 32.564 1.00 74.81 367 TRP A O 1
ATOM 2757 N N . GLY A 1 368 ? -1.969 -1.801 33.954 1.00 69.81 368 GLY A N 1
ATOM 2758 C CA . GLY A 1 368 ? -3.051 -2.191 34.854 1.00 69.81 368 GLY A CA 1
ATOM 2759 C C . GLY A 1 368 ? -4.387 -2.311 34.118 1.00 69.81 368 GLY A C 1
ATOM 2760 O O . GLY A 1 368 ? -5.124 -3.280 34.314 1.00 69.81 368 GLY A O 1
ATOM 2761 N N . THR A 1 369 ? -4.669 -1.385 33.198 1.00 66.88 369 THR A N 1
ATOM 2762 C CA . THR A 1 369 ? -5.852 -1.438 32.325 1.00 66.88 369 THR A CA 1
ATOM 2763 C C . THR A 1 369 ? -5.806 -2.632 31.374 1.00 66.88 369 THR A C 1
ATOM 2765 O O . THR A 1 369 ? -6.795 -3.358 31.251 1.00 66.88 369 THR A O 1
ATOM 2768 N N . CYS A 1 370 ? -4.648 -2.905 30.767 1.00 70.19 370 CYS A N 1
ATOM 2769 C CA . CYS A 1 370 ? -4.457 -4.070 29.909 1.00 70.19 370 CYS A CA 1
ATOM 2770 C C . CYS A 1 370 ? -4.646 -5.388 30.665 1.00 70.19 370 CYS A C 1
ATOM 2772 O O . CYS A 1 370 ? -5.319 -6.295 30.178 1.00 70.19 370 CYS A O 1
ATOM 2774 N N . ARG A 1 371 ? -4.080 -5.484 31.872 1.00 73.62 371 ARG A N 1
ATOM 2775 C CA . ARG A 1 371 ? -4.152 -6.662 32.739 1.00 73.62 371 ARG A CA 1
ATOM 2776 C C . ARG A 1 371 ? -5.582 -6.929 33.198 1.00 73.62 371 ARG A C 1
ATOM 2778 O O . ARG A 1 371 ? -6.006 -8.081 33.176 1.00 73.62 371 ARG A O 1
ATOM 2785 N N . ARG A 1 372 ? -6.344 -5.888 33.556 1.00 67.06 372 ARG A N 1
ATOM 2786 C CA . ARG A 1 372 ? -7.782 -6.006 33.864 1.00 67.06 372 ARG A CA 1
ATOM 2787 C C . ARG A 1 372 ? -8.569 -6.537 32.664 1.00 67.06 372 ARG A C 1
ATOM 2789 O O . ARG A 1 372 ? -9.316 -7.499 32.807 1.00 67.06 372 ARG A O 1
ATOM 2796 N N . ALA A 1 373 ? -8.337 -5.976 31.475 1.00 63.28 373 ALA A N 1
ATOM 2797 C CA . ALA A 1 373 ? -8.981 -6.432 30.240 1.00 63.28 373 ALA A CA 1
ATOM 2798 C C . ALA A 1 373 ? -8.592 -7.870 29.845 1.00 63.28 373 ALA A C 1
ATOM 2800 O O . ALA A 1 373 ? -9.389 -8.572 29.225 1.00 63.28 373 ALA A O 1
ATOM 2801 N N . TYR A 1 374 ? -7.374 -8.301 30.184 1.00 63.62 374 TYR A N 1
ATOM 2802 C CA . TYR A 1 374 ? -6.869 -9.647 29.932 1.00 63.62 374 TYR A CA 1
ATOM 2803 C C . TYR A 1 374 ? -7.427 -10.693 30.895 1.00 63.62 374 TYR A C 1
ATOM 2805 O O . TYR A 1 374 ? -7.922 -11.729 30.459 1.00 63.62 374 TYR A O 1
ATOM 2813 N N . LYS A 1 375 ? -7.317 -10.448 32.207 1.00 58.03 375 LYS A N 1
ATOM 2814 C CA . LYS A 1 375 ? -7.638 -11.467 33.210 1.00 58.03 375 LYS A CA 1
ATOM 2815 C C . LYS A 1 375 ? -9.126 -11.813 33.226 1.00 58.03 375 LYS A C 1
ATOM 2817 O O . LYS A 1 375 ? -9.461 -12.861 33.769 1.00 58.03 375 LYS A O 1
ATOM 2822 N N . GLY A 1 376 ? -9.987 -10.958 32.657 1.00 52.53 376 GLY A N 1
ATOM 2823 C CA . GLY A 1 376 ? -11.428 -11.188 32.539 1.00 52.53 376 GLY A CA 1
ATOM 2824 C C . GLY A 1 376 ? -12.034 -11.736 33.828 1.00 52.53 376 GLY A C 1
ATOM 2825 O O . GLY A 1 376 ? -12.854 -12.645 33.749 1.00 52.53 376 GLY A O 1
ATOM 2826 N N . VAL A 1 377 ? -11.513 -11.299 34.988 1.00 41.06 377 VAL A N 1
ATOM 2827 C CA . VAL A 1 377 ? -11.731 -11.974 36.271 1.00 41.06 377 VAL A CA 1
ATOM 2828 C C . VAL A 1 377 ? -13.207 -11.840 36.606 1.00 41.06 377 VAL A C 1
ATOM 2830 O O . VAL A 1 377 ? -13.643 -10.731 36.902 1.00 41.06 377 VAL A O 1
ATOM 2833 N N . PRO A 1 378 ? -13.976 -12.938 36.604 1.00 36.09 378 PRO A N 1
ATOM 2834 C CA . PRO A 1 378 ? -15.313 -12.932 37.152 1.00 36.09 378 PRO A CA 1
ATOM 2835 C C . PRO A 1 378 ? -15.162 -13.049 38.668 1.00 36.09 378 PRO A C 1
ATOM 2837 O O . PRO A 1 378 ? -14.631 -14.051 39.165 1.00 36.09 378 PRO A O 1
ATOM 2840 N N . TRP A 1 379 ? -15.648 -12.072 39.428 1.00 32.28 379 TRP A N 1
ATOM 2841 C CA . TRP A 1 379 ? -15.957 -12.326 40.832 1.00 32.28 379 TRP A CA 1
ATOM 2842 C C . TRP A 1 379 ? -17.193 -13.233 40.895 1.00 32.28 379 TRP A C 1
ATOM 2844 O O . TRP A 1 379 ? -18.327 -12.778 40.961 1.00 32.28 379 TRP A O 1
ATOM 2854 N N . GLY A 1 380 ? -16.952 -14.545 40.841 1.00 29.03 380 GLY A N 1
ATOM 2855 C CA . GLY A 1 380 ? -17.958 -15.579 41.078 1.00 29.03 380 GLY A CA 1
ATOM 2856 C C . GLY A 1 380 ? -18.354 -16.386 39.841 1.00 29.03 380 GLY A C 1
ATOM 2857 O O . GLY A 1 380 ? -18.602 -15.863 38.759 1.00 29.03 380 GLY A O 1
ATOM 2858 N N . ARG A 1 381 ? -18.443 -17.711 40.026 1.00 29.42 381 ARG A N 1
ATOM 2859 C CA . ARG A 1 381 ? -19.175 -18.607 39.122 1.00 29.42 381 ARG A CA 1
ATOM 2860 C C . ARG A 1 381 ? -20.623 -18.145 39.073 1.00 29.42 381 ARG A C 1
ATOM 2862 O O . ARG A 1 381 ? -21.316 -18.349 40.062 1.00 29.42 381 ARG A O 1
ATOM 2869 N N . THR A 1 382 ? -21.091 -17.648 37.939 1.00 35.12 382 THR A N 1
ATOM 2870 C CA . THR A 1 382 ? -22.515 -17.722 37.630 1.00 35.12 382 THR A CA 1
ATOM 2871 C C . THR A 1 382 ? -22.748 -17.915 36.142 1.00 35.12 382 THR A C 1
ATOM 2873 O O . THR A 1 382 ? -21.964 -17.535 35.266 1.00 35.12 382 THR A O 1
ATOM 2876 N N . ASP A 1 383 ? -23.828 -18.623 35.879 1.00 34.28 383 ASP A N 1
ATOM 2877 C CA . ASP A 1 383 ? -24.082 -19.309 34.639 1.00 34.28 383 ASP A CA 1
ATOM 2878 C C . ASP A 1 383 ? -24.749 -18.335 33.666 1.00 34.28 383 ASP A C 1
ATOM 2880 O O . ASP A 1 383 ? -25.953 -18.117 33.705 1.00 34.28 383 ASP A O 1
ATOM 2884 N N . GLY A 1 384 ? -23.944 -17.709 32.805 1.00 38.91 384 GLY A N 1
ATOM 2885 C CA . GLY A 1 384 ? -24.312 -17.256 31.455 1.00 38.91 384 GLY A CA 1
ATOM 2886 C C . GLY A 1 384 ? -25.489 -16.287 31.260 1.00 38.91 384 GLY A C 1
ATOM 2887 O O . GLY A 1 384 ? -25.794 -15.994 30.103 1.00 38.91 384 GLY A O 1
ATOM 2888 N N . THR A 1 385 ? -26.112 -15.779 32.320 1.00 42.50 385 THR A N 1
ATOM 2889 C CA . THR A 1 385 ? -27.290 -14.898 32.308 1.00 42.50 385 THR A CA 1
ATOM 2890 C C . THR A 1 385 ? -26.988 -13.621 33.116 1.00 42.50 385 THR A C 1
ATOM 2892 O O . THR A 1 385 ? -26.165 -13.679 34.025 1.00 42.50 385 THR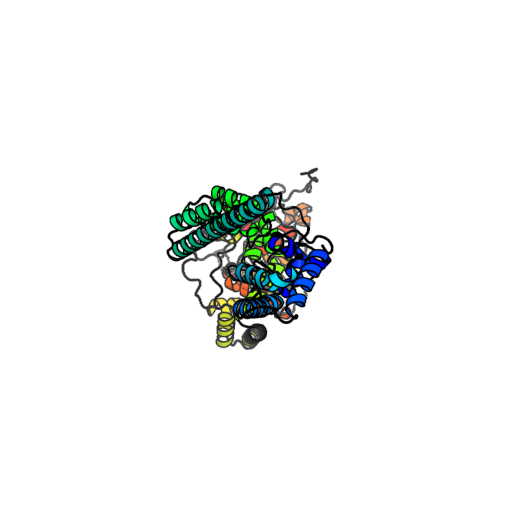 A O 1
ATOM 2895 N N . PRO A 1 386 ? -27.582 -12.449 32.809 1.00 43.94 386 PRO A N 1
ATOM 2896 C CA . PRO A 1 386 ? -27.348 -11.213 33.578 1.00 43.94 386 PRO A CA 1
ATOM 2897 C C . PRO A 1 386 ? -27.874 -11.290 35.009 1.00 43.94 386 PRO A C 1
ATOM 2899 O O . PRO A 1 386 ? -27.398 -10.577 35.887 1.00 43.94 386 PRO A O 1
ATOM 2902 N N . GLN A 1 387 ? -28.871 -12.150 35.228 1.00 42.69 387 GLN A N 1
ATOM 2903 C CA . GLN A 1 387 ? -29.641 -12.221 36.460 1.00 42.69 387 GLN A CA 1
ATOM 2904 C C . GLN A 1 387 ? -28.775 -12.488 37.704 1.00 42.69 387 GLN A C 1
ATOM 2906 O O . GLN A 1 387 ? -28.851 -11.691 38.634 1.00 42.69 387 GLN A O 1
ATOM 2911 N N . PRO A 1 388 ? -27.866 -13.479 37.725 1.00 45.16 388 PRO A N 1
ATOM 2912 C CA . PRO A 1 388 ? -27.055 -13.753 38.906 1.00 45.16 388 PRO A CA 1
ATOM 2913 C C . PRO A 1 388 ? -25.961 -12.701 39.150 1.00 45.16 388 PRO A C 1
ATOM 2915 O O . PRO A 1 388 ? -25.540 -12.522 40.286 1.00 45.16 388 PRO A O 1
ATOM 2918 N N . VAL A 1 389 ? -25.494 -11.998 38.108 1.00 46.12 389 VAL A N 1
ATOM 2919 C CA . VAL A 1 389 ? -24.506 -10.906 38.234 1.00 46.12 389 VAL A CA 1
ATOM 2920 C C . VAL A 1 389 ? -25.178 -9.658 38.802 1.00 46.12 389 VAL A C 1
ATOM 2922 O O . VAL A 1 389 ? -24.647 -9.023 39.709 1.00 46.12 389 VAL A O 1
ATOM 2925 N N . ALA A 1 390 ? -26.377 -9.337 38.316 1.00 48.22 390 ALA A N 1
ATOM 2926 C CA . ALA A 1 390 ? -27.178 -8.238 38.833 1.00 48.22 390 ALA A CA 1
ATOM 2927 C C . ALA A 1 390 ? -27.632 -8.498 40.281 1.00 48.22 390 ALA A C 1
ATOM 2929 O O . ALA A 1 390 ? -27.503 -7.617 41.124 1.00 48.22 390 ALA A O 1
ATOM 2930 N N . GLU A 1 391 ? -28.088 -9.717 40.589 1.00 47.31 391 GLU A N 1
ATOM 2931 C CA . GLU A 1 391 ? -28.472 -10.145 41.942 1.00 47.31 391 GLU A CA 1
ATOM 2932 C C . GLU A 1 391 ? -27.267 -10.209 42.896 1.00 47.31 391 GLU A C 1
ATOM 2934 O O . GLU A 1 391 ? -27.400 -9.830 44.055 1.00 47.31 391 GLU A O 1
ATOM 2939 N N . ALA A 1 392 ? -26.075 -10.605 42.433 1.00 44.62 392 ALA A N 1
ATOM 2940 C CA . ALA A 1 392 ? -24.856 -10.575 43.246 1.00 44.62 392 ALA A CA 1
ATOM 2941 C C . ALA A 1 392 ? -24.365 -9.143 43.528 1.00 44.62 392 ALA A C 1
ATOM 2943 O O . ALA A 1 392 ? -23.973 -8.851 44.659 1.00 44.62 392 ALA A O 1
ATOM 2944 N N . CYS A 1 393 ? -24.416 -8.235 42.542 1.00 44.09 393 CYS A N 1
ATOM 2945 C CA . CYS A 1 393 ? -24.004 -6.839 42.738 1.00 44.09 393 CYS A CA 1
ATOM 2946 C C . CYS A 1 393 ? -25.054 -6.027 43.535 1.00 44.09 393 CYS A C 1
ATOM 2948 O O . CYS A 1 393 ? -24.677 -5.093 44.237 1.00 44.09 393 CYS A O 1
ATOM 2950 N N . LEU A 1 394 ? -26.339 -6.417 43.520 1.00 46.72 394 LEU A N 1
ATOM 2951 C CA . LEU A 1 394 ? -27.384 -5.871 44.407 1.00 46.72 394 LEU A CA 1
ATOM 2952 C C . LEU A 1 394 ? -27.376 -6.512 45.812 1.00 46.72 394 LEU A C 1
ATOM 2954 O O . LEU A 1 394 ? -27.640 -5.836 46.804 1.00 46.72 394 LEU A O 1
ATOM 2958 N N . GLY A 1 395 ? -27.033 -7.799 45.924 1.00 40.78 395 GLY A N 1
ATOM 2959 C CA . GLY A 1 395 ? -26.962 -8.539 47.190 1.00 40.78 395 GLY A CA 1
ATOM 2960 C C . GLY A 1 395 ? -25.771 -8.160 48.076 1.00 40.78 395 GLY A C 1
ATOM 2961 O O . GLY A 1 395 ? -25.818 -8.375 49.284 1.00 40.78 395 GLY A O 1
ATOM 2962 N N . HIS A 1 396 ? -24.727 -7.550 47.504 1.00 40.03 396 HIS A N 1
ATOM 2963 C CA . HIS A 1 396 ? -23.567 -7.035 48.238 1.00 40.03 396 HIS A CA 1
ATOM 2964 C C . HIS A 1 396 ? -23.680 -5.566 48.686 1.00 40.03 396 HIS A C 1
ATOM 2966 O O . HIS A 1 396 ? -22.678 -4.983 49.092 1.00 40.03 396 HIS A O 1
ATOM 2972 N N . GLY A 1 397 ? -24.876 -4.968 48.681 1.00 38.94 397 GLY A N 1
ATOM 2973 C CA . GLY A 1 397 ? -25.022 -3.591 49.159 1.00 38.94 397 GLY A CA 1
ATOM 2974 C C . GLY A 1 397 ? -26.442 -3.074 49.354 1.00 38.94 397 GLY A C 1
ATOM 2975 O O . GLY A 1 397 ? -26.637 -1.875 49.238 1.00 38.94 397 GLY A O 1
ATOM 2976 N N . ALA A 1 398 ? -27.441 -3.908 49.649 1.00 34.91 398 ALA A N 1
ATOM 2977 C CA . ALA A 1 398 ? -28.761 -3.376 50.009 1.00 34.91 398 ALA A CA 1
ATOM 2978 C C . ALA A 1 398 ? -28.771 -2.696 51.396 1.00 34.91 398 ALA A C 1
ATOM 2980 O O . ALA A 1 398 ? -29.559 -1.784 51.613 1.00 34.91 398 ALA A O 1
ATOM 2981 N N . GLU A 1 399 ? -27.879 -3.093 52.313 1.00 36.59 399 GLU A N 1
ATOM 2982 C CA . GLU A 1 399 ? -27.807 -2.516 53.668 1.00 36.59 399 GLU A CA 1
ATOM 2983 C C . GLU A 1 399 ? -26.886 -1.281 53.765 1.00 36.59 399 GLU A C 1
ATOM 2985 O O . GLU A 1 399 ? -27.075 -0.460 54.655 1.00 36.59 399 GLU A O 1
ATOM 2990 N N . ASP A 1 400 ? -25.956 -1.087 52.820 1.00 34.31 400 ASP A N 1
ATOM 2991 C CA . ASP A 1 400 ? -25.008 0.047 52.821 1.00 34.31 400 ASP A CA 1
ATOM 2992 C C . ASP A 1 400 ? -25.410 1.199 51.869 1.00 34.31 400 ASP A C 1
ATOM 2994 O O . ASP A 1 400 ? -24.746 2.233 51.832 1.00 34.31 400 ASP A O 1
ATOM 2998 N N . VAL A 1 401 ? -26.499 1.061 51.100 1.00 36.22 401 VAL A N 1
ATOM 2999 C CA . VAL A 1 401 ? -26.998 2.104 50.169 1.00 36.22 401 VAL A CA 1
ATOM 3000 C C . VAL A 1 401 ? -27.915 3.129 50.859 1.00 36.22 401 VAL A C 1
ATOM 3002 O O . VAL A 1 401 ? -28.223 4.168 50.281 1.00 36.22 401 VAL A O 1
ATOM 3005 N N . GLU A 1 402 ? -28.304 2.912 52.119 1.00 33.97 402 GLU A N 1
ATOM 3006 C CA . GLU A 1 402 ? -29.126 3.874 52.876 1.00 33.97 402 GLU A CA 1
ATOM 3007 C C . GLU A 1 402 ? -28.341 5.072 53.447 1.00 33.97 402 GLU A C 1
ATOM 3009 O O . GLU A 1 402 ? -28.932 5.946 54.082 1.00 33.97 402 GLU A O 1
ATOM 3014 N N . ALA A 1 403 ? -27.029 5.164 53.213 1.00 32.94 403 ALA A N 1
ATOM 3015 C CA . ALA A 1 403 ? -26.177 6.178 53.830 1.00 32.94 403 ALA A CA 1
ATOM 3016 C C . ALA A 1 403 ? -25.407 7.046 52.822 1.00 32.94 403 ALA A C 1
ATOM 3018 O O . ALA A 1 403 ? -24.205 7.218 52.968 1.00 32.94 403 ALA A O 1
ATOM 3019 N N . GLU A 1 404 ? -26.077 7.643 51.833 1.00 34.44 404 GLU A N 1
ATOM 3020 C CA . GLU A 1 404 ? -25.524 8.817 51.139 1.00 34.44 404 GLU A CA 1
ATOM 3021 C C . GLU A 1 404 ? -26.654 9.707 50.587 1.00 34.44 404 GLU A C 1
ATOM 3023 O O . GLU A 1 404 ? -27.268 9.426 49.562 1.00 34.44 404 GLU A O 1
ATOM 3028 N N . GLU A 1 405 ? -26.955 10.797 51.307 1.00 34.38 405 GLU A N 1
ATOM 3029 C CA . GLU A 1 405 ? -27.987 11.798 50.963 1.00 34.38 405 GLU A CA 1
ATOM 3030 C C . GLU A 1 405 ? -27.660 12.628 49.701 1.00 34.38 405 GLU A C 1
ATOM 3032 O O . GLU A 1 405 ? -28.496 13.411 49.249 1.00 34.38 405 GLU A O 1
ATOM 3037 N N . ASP A 1 406 ? -26.493 12.436 49.083 1.00 32.78 406 ASP A N 1
ATOM 3038 C CA . ASP A 1 406 ? -26.128 13.063 47.812 1.00 32.78 406 ASP A CA 1
ATOM 3039 C C . ASP A 1 406 ? -26.282 12.051 46.669 1.00 32.78 406 ASP A C 1
ATOM 3041 O O . ASP A 1 406 ? -25.366 11.309 46.330 1.00 32.78 406 ASP A O 1
ATOM 3045 N N . GLY A 1 407 ? -27.467 12.028 46.051 1.00 35.53 407 GLY A N 1
ATOM 3046 C CA . GLY A 1 407 ? -27.862 11.129 44.956 1.00 35.53 407 GLY A CA 1
ATOM 3047 C C . GLY A 1 407 ? -27.074 11.274 43.642 1.00 35.53 407 GLY A C 1
ATOM 3048 O O . GLY A 1 407 ? -27.658 11.518 42.584 1.00 35.53 407 GLY A O 1
ATOM 3049 N N . ARG A 1 408 ? -25.748 11.111 43.667 1.00 36.81 408 ARG A N 1
ATOM 3050 C CA . ARG A 1 408 ? -24.867 11.109 42.494 1.00 36.81 408 ARG A CA 1
ATOM 3051 C C . ARG A 1 408 ? -23.846 9.965 42.556 1.00 36.81 408 ARG A C 1
ATOM 3053 O O . ARG A 1 408 ? -22.751 10.131 43.068 1.00 36.81 408 ARG A O 1
ATOM 3060 N N . GLY A 1 409 ? -24.143 8.872 41.852 1.00 39.06 409 GLY A N 1
ATOM 3061 C CA . GLY A 1 409 ? -23.162 8.279 40.928 1.00 39.06 409 GLY A CA 1
ATOM 3062 C C . GLY A 1 409 ? -22.548 6.908 41.237 1.00 39.06 409 GLY A C 1
ATOM 3063 O O . GLY A 1 409 ? -22.198 6.226 40.275 1.00 39.06 409 GLY A O 1
ATOM 3064 N N . ASP A 1 410 ? -22.435 6.459 42.489 1.00 40.41 410 ASP A N 1
ATOM 3065 C CA . ASP A 1 410 ? -21.460 5.389 42.795 1.00 40.41 410 ASP A CA 1
ATOM 3066 C C . ASP A 1 410 ? -21.989 3.945 42.621 1.00 40.41 410 ASP A C 1
ATOM 3068 O O . ASP A 1 410 ? -21.311 3.057 42.095 1.00 40.41 410 ASP A O 1
ATOM 3072 N N . SER A 1 411 ? -23.259 3.696 42.945 1.00 46.81 411 SER A N 1
ATOM 3073 C CA . SER A 1 411 ? -23.885 2.368 42.812 1.00 46.81 411 SER A CA 1
ATOM 3074 C C . SER A 1 411 ? -24.053 1.923 41.350 1.00 46.81 411 SER A C 1
ATOM 3076 O O . SER A 1 411 ? -23.820 0.759 41.019 1.00 46.81 411 SER A O 1
ATOM 3078 N N . GLY A 1 412 ? -24.362 2.851 40.439 1.00 48.22 412 GLY A N 1
ATOM 3079 C CA . GLY A 1 412 ? -24.413 2.574 38.997 1.00 48.22 412 GLY A CA 1
ATOM 3080 C C . GLY A 1 412 ? -23.035 2.287 38.389 1.00 48.22 412 GLY A C 1
ATOM 3081 O O . GLY A 1 412 ? -22.911 1.452 37.491 1.00 48.22 412 GLY A O 1
ATOM 3082 N N . GLN A 1 413 ? -21.983 2.929 38.902 1.00 50.34 413 GLN A N 1
ATOM 3083 C CA . GLN A 1 413 ? -20.611 2.721 38.442 1.00 50.34 413 GLN A CA 1
ATOM 3084 C C . GLN A 1 413 ? -20.090 1.326 38.817 1.00 50.34 413 GLN A C 1
ATOM 3086 O O . GLN A 1 413 ? -19.532 0.639 37.961 1.00 50.34 413 GLN A O 1
ATOM 3091 N N . ARG A 1 414 ? -20.382 0.855 40.035 1.00 52.62 414 ARG A N 1
ATOM 3092 C CA . ARG A 1 414 ? -20.077 -0.519 40.470 1.00 52.62 414 ARG A CA 1
ATOM 3093 C C . ARG A 1 414 ? -20.781 -1.583 39.627 1.00 52.62 414 ARG A C 1
ATOM 3095 O O . ARG A 1 414 ? -20.159 -2.562 39.225 1.00 52.62 414 ARG A O 1
ATOM 3102 N N . VAL A 1 415 ? -22.056 -1.378 39.288 1.00 53.16 415 VAL A N 1
ATOM 3103 C CA . VAL A 1 415 ? -22.798 -2.291 38.397 1.00 53.16 415 VAL A CA 1
ATOM 3104 C C . VAL A 1 415 ? -22.187 -2.306 36.989 1.00 53.16 415 VAL A C 1
ATOM 3106 O O . VAL A 1 415 ? -21.987 -3.372 36.407 1.00 53.16 415 VAL A O 1
ATOM 3109 N N . MET A 1 416 ? -21.823 -1.140 36.448 1.00 53.75 416 MET A N 1
ATOM 3110 C CA . MET A 1 416 ? -21.132 -1.029 35.156 1.00 53.75 416 MET A CA 1
ATOM 3111 C C . MET A 1 416 ? -19.787 -1.764 35.138 1.00 53.75 416 MET A C 1
ATOM 3113 O O . MET A 1 416 ? -19.421 -2.342 34.113 1.00 53.75 416 MET A O 1
ATOM 3117 N N . GLU A 1 417 ? -19.040 -1.705 36.239 1.00 54.06 417 GLU A N 1
ATOM 3118 C CA . GLU A 1 417 ? -17.782 -2.429 36.418 1.00 54.06 417 GLU A CA 1
ATOM 3119 C C . GLU A 1 417 ? -18.036 -3.943 36.467 1.00 54.06 417 GLU A C 1
ATOM 3121 O O . GLU A 1 417 ? -17.456 -4.656 35.647 1.00 54.06 417 GLU A O 1
ATOM 3126 N N . CYS A 1 418 ? -19.010 -4.415 37.262 1.00 54.03 418 CYS A N 1
ATOM 3127 C CA . CYS A 1 418 ? -19.429 -5.827 37.309 1.00 54.03 418 CYS A CA 1
ATOM 3128 C C . CYS A 1 418 ? -19.754 -6.403 35.911 1.00 54.03 418 CYS A C 1
ATOM 3130 O O . CYS A 1 418 ? -19.308 -7.496 35.539 1.00 54.03 418 CYS A O 1
ATOM 3132 N N . PHE A 1 419 ? -20.549 -5.686 35.108 1.00 57.06 419 PHE A N 1
ATOM 3133 C CA . PHE A 1 419 ? -20.945 -6.150 33.772 1.00 57.06 419 PHE A CA 1
ATOM 3134 C C . PHE A 1 419 ? -19.791 -6.137 32.771 1.00 57.06 419 PHE A C 1
ATOM 3136 O O . PHE A 1 419 ? -19.639 -7.090 31.997 1.00 57.06 419 PHE A O 1
ATOM 3143 N N . ARG A 1 420 ? -18.950 -5.096 32.808 1.00 55.56 420 ARG A N 1
ATOM 3144 C CA . ARG A 1 420 ? -17.744 -5.021 31.972 1.00 55.56 420 ARG A CA 1
ATOM 3145 C C . ARG A 1 420 ? -16.774 -6.158 32.286 1.00 55.56 420 ARG A C 1
ATOM 3147 O O . ARG A 1 420 ? -16.228 -6.756 31.358 1.00 55.56 420 ARG A O 1
ATOM 3154 N N . GLU A 1 421 ? -16.612 -6.491 33.563 1.00 54.03 421 GLU A N 1
ATOM 3155 C CA . GLU A 1 421 ? -15.803 -7.621 34.037 1.00 54.03 421 GLU A CA 1
ATOM 3156 C C . GLU A 1 421 ? -16.378 -8.977 33.600 1.00 54.03 421 GLU A C 1
ATOM 3158 O 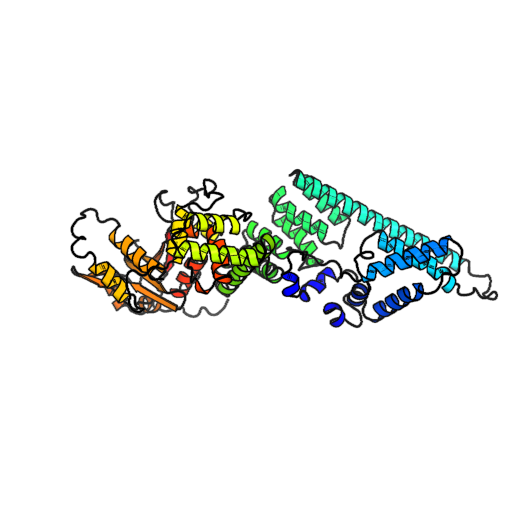O . GLU A 1 421 ? -15.628 -9.892 33.262 1.00 54.03 421 GLU A O 1
ATOM 3163 N N . SER A 1 422 ? -17.706 -9.078 33.488 1.00 52.78 422 SER A N 1
ATOM 3164 C CA . SER A 1 422 ? -18.426 -10.281 33.042 1.00 52.78 422 SER A CA 1
ATOM 3165 C C . SER A 1 422 ? -18.477 -10.459 31.516 1.00 52.78 422 SER A C 1
ATOM 3167 O O . SER A 1 422 ? -19.133 -11.374 31.010 1.00 52.78 422 SER A O 1
ATOM 3169 N N . GLY A 1 423 ? -17.805 -9.592 30.753 1.00 54.56 423 GLY A N 1
ATOM 3170 C CA . GLY A 1 423 ? -17.766 -9.680 29.297 1.00 54.56 423 GLY A CA 1
ATOM 3171 C C . GLY A 1 423 ? -19.044 -9.193 28.608 1.00 54.56 423 GLY A C 1
ATOM 3172 O O . GLY A 1 423 ? -19.376 -9.699 27.531 1.00 54.56 423 GLY A O 1
ATOM 3173 N N . TRP A 1 424 ? -19.725 -8.208 29.197 1.00 62.88 424 TRP A N 1
ATOM 3174 C CA . TRP A 1 424 ? -20.831 -7.464 28.591 1.00 62.88 424 TRP A CA 1
ATOM 3175 C C . TRP A 1 424 ? -20.402 -6.024 28.298 1.00 62.88 424 TRP A C 1
ATOM 3177 O O . TRP A 1 424 ? -19.668 -5.412 29.074 1.00 62.88 424 TRP A O 1
ATOM 3187 N N . ASP A 1 425 ? -20.841 -5.479 27.167 1.00 64.88 425 ASP A N 1
ATOM 3188 C CA . ASP A 1 425 ? -20.755 -4.038 26.916 1.00 64.88 425 ASP A CA 1
ATOM 3189 C C . ASP A 1 425 ? -21.992 -3.380 27.509 1.00 64.88 425 ASP A C 1
ATOM 3191 O O . ASP A 1 425 ? -23.078 -3.930 27.375 1.00 64.88 425 ASP A O 1
ATOM 3195 N N . VAL A 1 426 ? -21.859 -2.228 28.166 1.00 66.12 426 VAL A N 1
ATOM 3196 C CA . VAL A 1 426 ? -22.996 -1.587 28.841 1.00 66.12 426 VAL A CA 1
ATOM 3197 C C . VAL A 1 426 ? -23.183 -0.163 28.346 1.00 66.12 426 VAL A C 1
ATOM 3199 O O . VAL A 1 426 ? -22.207 0.571 28.171 1.00 66.12 426 VAL A O 1
ATOM 3202 N N . ALA A 1 427 ? -24.433 0.223 28.132 1.00 63.44 427 ALA A N 1
ATOM 3203 C CA . ALA A 1 427 ? -24.830 1.568 27.755 1.00 63.44 427 ALA A CA 1
ATOM 3204 C C . ALA A 1 427 ? -25.941 2.075 28.677 1.00 63.44 427 ALA A C 1
ATOM 3206 O O . ALA A 1 427 ? -26.720 1.294 29.216 1.00 63.44 427 ALA A O 1
ATOM 3207 N N . ARG A 1 428 ? -26.010 3.388 28.872 1.00 65.38 428 ARG A N 1
ATOM 3208 C CA . ARG A 1 428 ? -27.084 4.052 29.612 1.00 65.38 428 ARG A CA 1
ATOM 3209 C C . ARG A 1 428 ? -28.213 4.418 28.663 1.00 65.38 428 ARG A C 1
ATOM 3211 O O . ARG A 1 428 ? -27.935 4.872 27.560 1.00 65.38 428 ARG A O 1
ATOM 3218 N N . VAL A 1 429 ? -29.459 4.272 29.084 1.00 63.91 429 VAL A N 1
ATOM 3219 C CA . VAL A 1 429 ? -30.643 4.661 28.313 1.00 63.91 429 VAL A CA 1
ATOM 3220 C C . VAL A 1 429 ? -31.187 5.961 28.867 1.00 63.91 429 VAL A C 1
ATOM 3222 O O . VAL A 1 429 ? -31.313 6.130 30.075 1.00 63.91 429 VAL A O 1
ATOM 3225 N N . LEU A 1 430 ? -31.505 6.888 27.977 1.00 62.69 430 LEU A N 1
ATOM 3226 C CA . LEU A 1 430 ? -32.024 8.205 28.284 1.00 62.69 430 LEU A CA 1
ATOM 3227 C C . LEU A 1 430 ? -33.328 8.444 27.533 1.00 62.69 430 LEU A C 1
ATOM 3229 O O . LEU A 1 430 ? -33.451 8.070 26.367 1.00 62.69 430 LEU A O 1
ATOM 3233 N N . GLY A 1 431 ? -34.276 9.108 28.187 1.00 60.31 431 GLY A N 1
ATOM 3234 C CA . GLY A 1 431 ? -35.478 9.620 27.530 1.00 60.31 431 GLY A CA 1
ATOM 3235 C C . GLY A 1 431 ? -35.174 10.830 26.648 1.00 60.31 431 GLY A C 1
ATOM 3236 O O . GLY A 1 431 ? -34.100 11.429 26.754 1.00 60.31 431 GLY A O 1
ATOM 3237 N N . GLY A 1 432 ? -36.134 11.230 25.811 1.00 58.50 432 GLY A N 1
ATOM 3238 C CA . GLY A 1 432 ? -36.000 12.399 24.927 1.00 58.50 432 GLY A CA 1
ATOM 3239 C C . GLY A 1 432 ? -35.811 13.726 25.679 1.00 58.50 432 GLY A C 1
ATOM 3240 O O . GLY A 1 432 ? -35.268 14.686 25.141 1.00 58.50 432 GLY A O 1
ATOM 3241 N N . ASP A 1 433 ? -36.193 13.760 26.954 1.00 60.34 433 ASP A N 1
ATOM 3242 C CA . ASP A 1 433 ? -35.971 14.835 27.923 1.00 60.34 433 ASP A CA 1
ATOM 3243 C C . ASP A 1 433 ? -34.628 14.725 28.679 1.00 60.34 433 ASP A C 1
ATOM 3245 O O . ASP A 1 433 ? -34.292 15.588 29.489 1.00 60.34 433 ASP A O 1
ATOM 3249 N N . GLY A 1 434 ? -33.839 13.679 28.413 1.00 59.78 434 GLY A N 1
ATOM 3250 C CA . GLY A 1 434 ? -32.539 13.421 29.031 1.00 59.78 434 GLY A CA 1
ATOM 3251 C C . GLY A 1 434 ? -32.593 12.719 30.390 1.00 59.78 434 GLY A C 1
ATOM 3252 O O . GLY A 1 434 ? -31.544 12.582 31.024 1.00 59.78 434 GLY A O 1
ATOM 3253 N N . ARG A 1 435 ? -33.772 12.271 30.850 1.00 63.03 435 ARG A N 1
ATOM 3254 C CA . ARG A 1 435 ? -33.911 11.507 32.103 1.00 63.03 435 ARG A CA 1
ATOM 3255 C C . ARG A 1 435 ? -33.277 10.121 31.980 1.00 63.03 435 ARG A C 1
ATOM 3257 O O . ARG A 1 435 ? -33.348 9.516 30.916 1.00 63.03 435 ARG A O 1
ATOM 3264 N N . ASP A 1 436 ? -32.681 9.623 33.062 1.00 62.84 436 ASP A N 1
ATOM 3265 C CA . ASP A 1 436 ? -32.092 8.280 33.114 1.00 62.84 436 ASP A CA 1
ATOM 3266 C C . ASP A 1 436 ? -33.200 7.220 33.166 1.00 62.84 436 ASP A C 1
ATOM 3268 O O . ASP A 1 436 ? -34.032 7.223 34.074 1.00 62.84 436 ASP A O 1
ATOM 3272 N N . LEU A 1 437 ? -33.223 6.355 32.156 1.00 58.69 437 LEU A N 1
ATOM 3273 C CA . LEU A 1 437 ? -34.182 5.268 31.975 1.00 58.69 437 LEU A CA 1
ATOM 3274 C C . LEU A 1 437 ? -33.506 3.900 32.161 1.00 58.69 437 LEU A C 1
ATOM 3276 O O . LEU A 1 437 ? -33.989 2.891 31.658 1.00 58.69 437 LEU A O 1
ATOM 3280 N N . GLY A 1 438 ? -32.354 3.836 32.830 1.00 63.31 438 GLY A N 1
ATOM 3281 C CA . GLY A 1 438 ? -31.681 2.581 33.150 1.00 63.31 438 GLY A CA 1
ATOM 3282 C C . GLY A 1 438 ? -30.568 2.203 32.175 1.00 63.31 438 GLY A C 1
ATOM 3283 O O . GLY A 1 438 ? -29.955 3.052 31.532 1.00 63.31 438 GLY A O 1
ATOM 3284 N N . TRP A 1 439 ? -30.242 0.910 32.112 1.00 64.81 439 TRP A N 1
ATOM 3285 C CA . TRP A 1 439 ? -29.020 0.425 31.472 1.00 64.81 439 TRP A CA 1
ATOM 3286 C C . TRP A 1 439 ? -29.311 -0.688 30.458 1.00 64.81 439 TRP A C 1
ATOM 3288 O O . TRP A 1 439 ? -30.283 -1.428 30.545 1.00 64.81 439 TRP A O 1
ATOM 3298 N N . LEU A 1 440 ? -28.452 -0.827 29.462 1.00 64.12 440 LEU A N 1
ATOM 3299 C CA . LEU A 1 440 ? -28.474 -1.878 28.453 1.00 64.12 440 LEU A CA 1
ATOM 3300 C C . LEU A 1 440 ? -27.171 -2.648 28.542 1.00 64.12 440 LEU A C 1
ATOM 3302 O O . LEU A 1 440 ? -26.119 -2.025 28.576 1.00 64.12 440 LEU A O 1
ATOM 3306 N N . ALA A 1 441 ? -27.227 -3.974 28.498 1.00 64.31 441 ALA A N 1
ATOM 3307 C CA . ALA A 1 441 ? -26.064 -4.836 28.385 1.00 64.31 441 ALA A CA 1
ATOM 3308 C C . ALA A 1 441 ? -26.101 -5.587 27.043 1.00 64.31 441 ALA A C 1
ATOM 3310 O O . ALA A 1 441 ? -27.075 -6.253 26.700 1.00 64.31 441 ALA A O 1
ATOM 3311 N N . LEU A 1 442 ? -25.026 -5.497 26.270 1.00 61.19 442 LEU A N 1
ATOM 3312 C CA . LEU A 1 442 ? -24.852 -6.163 24.989 1.00 61.19 442 LEU A CA 1
ATOM 3313 C C . LEU A 1 442 ? -23.784 -7.244 25.133 1.00 61.19 442 LEU A C 1
ATOM 3315 O O . LEU A 1 442 ? -22.631 -6.976 25.484 1.00 61.19 442 LEU A O 1
ATOM 3319 N N . ARG A 1 443 ? -24.165 -8.491 24.849 1.00 60.81 443 ARG A N 1
ATOM 3320 C CA . ARG A 1 443 ? -23.209 -9.592 24.722 1.00 60.81 443 ARG A CA 1
ATOM 3321 C C . ARG A 1 443 ? -22.760 -9.636 23.278 1.00 60.81 443 ARG A C 1
ATOM 3323 O O . ARG A 1 443 ? -23.593 -9.777 22.382 1.00 60.81 443 ARG A O 1
ATOM 3330 N N . THR A 1 444 ? -21.451 -9.514 23.073 1.00 55.19 444 THR A N 1
ATOM 3331 C CA . THR A 1 444 ? -20.777 -9.476 21.765 1.00 55.19 444 THR A CA 1
ATOM 3332 C C . THR A 1 444 ? -21.554 -10.209 20.667 1.00 55.19 444 THR A C 1
ATOM 3334 O O . THR A 1 444 ? -21.649 -11.439 20.687 1.00 55.19 444 THR A O 1
ATOM 3337 N N . GLY A 1 445 ? -22.112 -9.431 19.735 1.00 52.25 445 GLY A N 1
ATOM 3338 C CA . GLY A 1 445 ? -22.636 -9.875 18.441 1.00 52.25 445 GLY A CA 1
ATOM 3339 C C . GLY A 1 445 ? -23.869 -10.781 18.437 1.00 52.25 445 GLY A C 1
ATOM 3340 O O . GLY A 1 445 ? -24.167 -11.325 17.381 1.00 52.25 445 GLY A O 1
ATOM 3341 N N . THR A 1 446 ? -24.560 -11.010 19.561 1.00 50.00 446 THR A N 1
ATOM 3342 C CA . THR A 1 446 ? -25.660 -12.001 19.567 1.00 50.00 446 THR A CA 1
ATOM 3343 C C . THR A 1 446 ? -26.926 -11.595 20.314 1.00 50.00 446 THR A C 1
ATOM 3345 O O . THR A 1 446 ? -27.996 -11.982 19.857 1.00 50.00 446 THR A O 1
ATOM 3348 N N . VAL A 1 447 ? -26.864 -10.827 21.413 1.00 52.53 447 VAL A N 1
ATOM 3349 C CA . VAL A 1 447 ? -28.079 -10.422 22.153 1.00 52.53 447 VAL A CA 1
ATOM 3350 C C . VAL A 1 447 ? -27.878 -9.076 22.862 1.00 52.53 447 VAL A C 1
ATOM 3352 O O . VAL A 1 447 ? -26.924 -8.913 23.628 1.00 52.53 447 VAL A O 1
ATOM 3355 N N . VAL A 1 448 ? -28.802 -8.135 22.644 1.00 51.56 448 VAL A N 1
ATOM 3356 C CA . VAL A 1 448 ? -28.994 -6.960 23.511 1.00 51.56 448 VAL A CA 1
ATOM 3357 C C . VAL A 1 448 ? -29.988 -7.332 24.599 1.00 51.56 448 VAL A C 1
ATOM 3359 O O . VAL A 1 448 ? -31.108 -7.730 24.292 1.00 51.56 448 VAL A O 1
ATOM 3362 N N . GLN A 1 449 ? -29.592 -7.200 25.859 1.00 53.94 449 GLN A N 1
ATOM 3363 C CA . GLN A 1 449 ? -30.482 -7.336 27.006 1.00 53.94 449 GLN A CA 1
ATOM 3364 C C . GLN A 1 449 ? -30.537 -5.996 27.741 1.00 53.94 449 GLN A C 1
ATOM 3366 O O . GLN A 1 449 ? -29.548 -5.517 28.285 1.00 53.94 449 GLN A O 1
ATOM 3371 N N . HIS A 1 450 ? -31.699 -5.360 27.742 1.00 47.38 450 HIS A N 1
ATOM 3372 C CA . HIS A 1 450 ? -31.960 -4.138 28.487 1.00 47.38 450 HIS A CA 1
ATOM 3373 C C . HIS A 1 450 ? -32.189 -4.487 29.949 1.00 47.38 450 HIS A C 1
ATOM 3375 O O . HIS A 1 450 ? -33.121 -5.208 30.294 1.00 47.38 450 HIS A O 1
ATOM 3381 N N . MET A 1 451 ? -31.321 -3.953 30.794 1.00 49.66 451 MET A N 1
ATOM 3382 C CA . MET A 1 451 ? -31.365 -4.059 32.238 1.00 49.66 451 MET A CA 1
ATOM 3383 C C . MET A 1 451 ? -31.757 -2.714 32.832 1.00 49.66 451 MET A C 1
ATOM 3385 O O . MET A 1 451 ? -30.931 -1.865 33.167 1.00 49.66 451 MET A O 1
ATOM 3389 N N . HIS A 1 452 ? -33.054 -2.524 33.019 1.00 46.97 452 HIS A N 1
ATOM 3390 C CA . HIS A 1 452 ? -33.495 -1.395 33.815 1.00 46.97 452 HIS A CA 1
ATOM 3391 C C . HIS A 1 452 ? -33.337 -1.761 35.292 1.00 46.97 452 HIS A C 1
ATOM 3393 O O . HIS A 1 452 ? -33.992 -2.686 35.768 1.00 46.97 452 HIS A O 1
ATOM 3399 N N . LEU A 1 453 ? -32.481 -1.030 36.007 1.00 47.94 453 LEU A N 1
ATOM 3400 C CA . LEU A 1 453 ? -32.559 -0.909 37.462 1.00 47.94 453 LEU A CA 1
ATOM 3401 C C . LEU A 1 453 ? -33.713 0.055 37.731 1.00 47.94 453 LEU A C 1
ATOM 3403 O O . LEU A 1 453 ? -33.529 1.267 37.684 1.00 47.94 453 LEU A O 1
ATOM 3407 N N . VAL A 1 454 ? -34.944 -0.454 37.818 1.00 43.62 454 VAL A N 1
ATOM 3408 C CA . VAL A 1 454 ? -36.100 0.396 38.147 1.00 43.62 454 VAL A CA 1
ATOM 3409 C C . VAL A 1 454 ? -36.279 0.371 39.659 1.00 43.62 454 VAL A C 1
ATOM 3411 O O . VAL A 1 454 ? -36.331 -0.708 40.250 1.00 43.62 454 VAL A O 1
ATOM 3414 N N . GLN A 1 455 ? -36.436 1.544 40.271 1.00 40.06 455 GLN A N 1
ATOM 3415 C CA . GLN A 1 455 ? -37.040 1.653 41.593 1.00 40.06 455 GLN A CA 1
ATOM 3416 C C . GLN A 1 455 ? -38.563 1.644 41.396 1.00 40.06 455 GLN A C 1
ATOM 3418 O O . GLN A 1 455 ? -39.179 2.677 41.133 1.00 40.06 455 GLN A O 1
ATOM 3423 N N . LEU A 1 456 ? -39.179 0.462 41.445 1.00 35.00 456 LEU A N 1
ATOM 3424 C CA . LEU A 1 456 ? -40.636 0.319 41.361 1.00 35.00 456 LEU A CA 1
ATOM 3425 C C . LEU A 1 456 ? -41.180 0.111 42.770 1.00 35.00 456 LEU A C 1
ATOM 3427 O O . LEU A 1 456 ? -41.013 -0.949 43.359 1.00 35.00 456 LEU A O 1
ATOM 3431 N N . GLY A 1 457 ? -41.829 1.136 43.325 1.00 35.19 457 GLY A N 1
ATOM 3432 C CA . GLY A 1 457 ? -42.539 1.010 44.603 1.00 35.19 457 GLY A CA 1
ATOM 3433 C C . GLY A 1 457 ? -41.653 0.753 45.830 1.00 35.19 457 GLY A C 1
ATOM 3434 O O . GLY A 1 457 ? -42.157 0.237 46.820 1.00 35.19 457 GLY A O 1
ATOM 3435 N N . GLY A 1 458 ? -40.366 1.114 45.782 1.00 39.69 458 GLY A N 1
ATOM 3436 C CA . GLY A 1 458 ? -39.418 0.925 46.890 1.00 39.69 458 GLY A CA 1
ATOM 3437 C C . GLY A 1 458 ? -38.520 -0.311 46.771 1.00 39.69 458 GLY A C 1
ATOM 3438 O O . GLY A 1 458 ? -37.583 -0.432 47.553 1.00 39.69 458 GLY A O 1
ATOM 3439 N N . GLU A 1 459 ? -38.727 -1.177 45.774 1.00 38.28 459 GLU A N 1
ATOM 3440 C CA . GLU A 1 459 ? -37.868 -2.341 45.522 1.00 38.28 459 GLU A CA 1
ATOM 3441 C C . GLU A 1 459 ? -37.059 -2.173 44.224 1.00 38.28 459 GLU A C 1
ATOM 3443 O O . GLU A 1 459 ? -37.558 -1.676 43.209 1.00 38.28 459 GLU A O 1
ATOM 3448 N N . HIS A 1 460 ? -35.785 -2.576 44.274 1.00 49.25 460 HIS A N 1
ATOM 3449 C CA . HIS A 1 460 ? -34.880 -2.601 43.126 1.00 49.25 460 HIS A CA 1
ATOM 3450 C C . HIS A 1 460 ? -35.115 -3.897 42.340 1.00 49.25 460 HIS A C 1
ATOM 3452 O O . HIS A 1 460 ? -34.877 -4.986 42.859 1.00 49.25 460 HIS A O 1
ATOM 3458 N N . GLY A 1 461 ? -35.582 -3.791 41.093 1.00 48.47 461 GLY A N 1
ATOM 3459 C CA . GLY A 1 461 ? -35.813 -4.941 40.212 1.00 48.47 461 GLY A CA 1
ATOM 3460 C C . GLY A 1 461 ? -34.910 -4.930 38.980 1.00 48.47 461 GLY A C 1
ATOM 3461 O O . GLY A 1 461 ? -34.565 -3.863 38.475 1.00 48.47 461 GLY A O 1
ATOM 3462 N N . VAL A 1 462 ? -34.561 -6.118 38.478 1.00 52.47 462 VAL A N 1
ATOM 3463 C CA . VAL A 1 462 ? -33.815 -6.312 37.224 1.00 52.47 462 VAL A CA 1
ATOM 3464 C C . VAL A 1 462 ? -34.750 -6.940 36.198 1.00 52.47 462 VAL A C 1
ATOM 3466 O O . VAL A 1 462 ? -35.255 -8.044 36.397 1.00 52.47 462 VAL A O 1
ATOM 3469 N N . LEU A 1 463 ? -34.986 -6.243 35.090 1.00 55.03 463 LEU A N 1
ATOM 3470 C CA . LEU A 1 463 ? -35.660 -6.821 33.930 1.00 55.03 463 LEU A CA 1
ATOM 3471 C C . LEU A 1 463 ? -34.626 -7.525 33.046 1.00 55.03 463 LEU A C 1
ATOM 3473 O O . LEU A 1 463 ? -33.620 -6.925 32.678 1.00 55.03 463 LEU A O 1
ATOM 3477 N N . THR A 1 464 ? -34.868 -8.792 32.715 1.00 52.00 464 THR A N 1
ATOM 3478 C CA . THR A 1 464 ? -34.064 -9.576 31.767 1.00 52.00 464 THR A CA 1
ATOM 3479 C C . THR A 1 464 ? -34.829 -9.788 30.452 1.00 52.00 464 THR A C 1
ATOM 3481 O O . THR A 1 464 ? -36.051 -9.645 30.395 1.00 52.00 464 THR A O 1
ATOM 3484 N N . ASP A 1 465 ? -34.103 -10.083 29.365 1.00 54.09 465 ASP A N 1
ATOM 3485 C CA . ASP A 1 465 ? -34.637 -10.391 28.020 1.00 54.09 465 ASP A CA 1
ATOM 3486 C C . ASP A 1 465 ? -35.376 -9.271 27.276 1.00 54.09 465 ASP A C 1
ATOM 3488 O O . ASP A 1 465 ? -36.177 -9.522 26.372 1.00 54.09 465 ASP A O 1
ATOM 3492 N N . VAL A 1 466 ? -35.103 -8.018 27.607 1.00 53.69 466 VAL A N 1
ATOM 3493 C CA . VAL A 1 466 ? -35.657 -6.878 26.879 1.00 53.69 466 VAL A CA 1
ATOM 3494 C C . VAL A 1 466 ? -34.727 -6.530 25.708 1.00 53.69 466 VAL A C 1
ATOM 3496 O O . VAL A 1 466 ? -33.611 -6.067 25.914 1.00 53.69 466 VAL A O 1
ATOM 3499 N N . THR A 1 467 ? -35.157 -6.779 24.473 1.00 54.97 467 THR A N 1
ATOM 3500 C CA . THR A 1 467 ? -34.424 -6.400 23.249 1.00 54.97 467 THR A CA 1
ATOM 3501 C C . THR A 1 467 ? -34.915 -5.047 22.729 1.00 54.97 467 THR A C 1
ATOM 3503 O O . THR A 1 467 ? -36.006 -4.619 23.101 1.00 54.97 467 THR A O 1
ATOM 3506 N N . ALA A 1 468 ? -34.160 -4.379 21.846 1.00 51.78 468 ALA A N 1
ATOM 3507 C CA . ALA A 1 468 ? -34.638 -3.163 21.169 1.00 51.78 468 ALA A CA 1
ATOM 3508 C C . ALA A 1 468 ? -35.945 -3.408 20.400 1.00 51.78 468 ALA A C 1
ATOM 3510 O O . ALA A 1 468 ? -36.880 -2.622 20.502 1.00 51.78 468 ALA A O 1
ATOM 3511 N N . GLU A 1 469 ? -36.049 -4.558 19.733 1.00 54.72 469 GLU A N 1
ATOM 3512 C CA . GLU A 1 469 ? -37.256 -5.011 19.038 1.00 54.72 469 GLU A CA 1
ATOM 3513 C C . GLU A 1 469 ? -38.452 -5.169 19.991 1.00 54.72 469 GLU A C 1
ATOM 3515 O O . GLU A 1 469 ? -39.555 -4.711 19.694 1.00 54.72 469 GLU A O 1
ATOM 3520 N N . ARG A 1 470 ? -38.249 -5.754 21.182 1.00 59.62 470 ARG A N 1
ATOM 3521 C CA . ARG A 1 470 ? -39.289 -5.819 22.222 1.00 59.62 470 ARG A CA 1
ATOM 3522 C C . ARG A 1 470 ? -39.610 -4.442 22.786 1.00 59.62 470 ARG A C 1
ATOM 3524 O O . ARG A 1 470 ? -40.768 -4.169 23.048 1.00 59.62 470 ARG A O 1
ATOM 3531 N N . LEU A 1 471 ? -38.624 -3.566 22.954 1.00 58.06 471 LEU A N 1
ATOM 3532 C CA . LEU A 1 471 ? -38.842 -2.193 23.409 1.00 58.06 471 LEU A CA 1
ATOM 3533 C C . LEU A 1 471 ? -39.693 -1.397 22.406 1.00 58.06 471 LEU A C 1
ATOM 3535 O O . LEU A 1 471 ? -40.555 -0.626 22.813 1.00 58.06 471 LEU A O 1
ATOM 3539 N N . ALA A 1 472 ? -39.476 -1.612 21.107 1.00 55.16 472 ALA A N 1
ATOM 3540 C CA . ALA A 1 472 ? -40.238 -0.982 20.033 1.00 55.16 472 ALA A CA 1
ATOM 3541 C C . ALA A 1 472 ? -41.656 -1.564 19.903 1.00 55.16 472 ALA A C 1
ATOM 3543 O O . ALA A 1 472 ? -42.615 -0.822 19.702 1.00 55.16 472 ALA A O 1
ATOM 3544 N N . SER A 1 473 ? -41.812 -2.882 20.062 1.00 59.59 473 SER A N 1
ATOM 3545 C CA . SER A 1 473 ? -43.088 -3.581 19.837 1.00 59.59 473 SER A CA 1
ATOM 3546 C C . SER A 1 473 ? -43.983 -3.706 21.079 1.00 59.59 473 SER A C 1
ATOM 3548 O O . SER A 1 473 ? -45.203 -3.790 20.950 1.00 59.59 473 SER A O 1
ATOM 3550 N N . ASP A 1 474 ? -43.427 -3.673 22.294 1.00 67.19 474 ASP A N 1
ATOM 3551 C CA . ASP A 1 474 ? -44.151 -3.934 23.544 1.00 67.19 474 ASP A CA 1
ATOM 3552 C C . ASP A 1 474 ? -44.498 -2.622 24.272 1.00 67.19 474 ASP A C 1
ATOM 3554 O O . ASP A 1 474 ? -43.700 -2.020 24.996 1.00 67.19 474 ASP A O 1
ATOM 3558 N N . ALA A 1 475 ? -45.728 -2.149 24.062 1.00 67.00 475 ALA A N 1
ATOM 3559 C CA . ALA A 1 475 ? -46.249 -0.934 24.693 1.00 67.00 475 ALA A CA 1
ATOM 3560 C C . ALA A 1 475 ? -46.427 -1.060 26.220 1.00 67.00 475 ALA A C 1
ATOM 3562 O O . ALA A 1 475 ? -46.478 -0.047 26.922 1.00 67.00 475 ALA A O 1
ATOM 3563 N N . ASP A 1 476 ? -46.550 -2.278 26.758 1.00 66.56 476 ASP A N 1
ATOM 3564 C CA . ASP A 1 476 ? -46.672 -2.490 28.203 1.00 66.56 476 ASP A CA 1
ATOM 3565 C C . ASP A 1 476 ? -45.298 -2.438 28.873 1.00 66.56 476 ASP A C 1
ATOM 3567 O O . ASP A 1 476 ? -45.128 -1.793 29.909 1.00 66.56 476 ASP A O 1
ATOM 3571 N N . LEU A 1 477 ? -44.287 -3.008 28.218 1.00 67.06 477 LEU A N 1
ATOM 3572 C CA . LEU A 1 477 ? -42.886 -2.850 28.590 1.00 67.06 477 LEU A CA 1
ATOM 3573 C C . LEU A 1 477 ? -42.461 -1.377 28.577 1.00 67.06 477 LEU A C 1
ATOM 3575 O O . LEU A 1 477 ? -41.904 -0.910 29.567 1.00 67.06 477 LEU A O 1
ATOM 3579 N N . ARG A 1 478 ? -42.797 -0.613 27.529 1.00 67.44 478 ARG A N 1
ATOM 3580 C CA . ARG A 1 478 ? -42.540 0.840 27.475 1.00 67.44 478 ARG A CA 1
ATOM 3581 C C . ARG A 1 478 ? -43.192 1.595 28.632 1.00 67.44 478 ARG A C 1
ATOM 3583 O O . ARG A 1 478 ? -42.516 2.367 29.309 1.00 67.44 478 ARG A O 1
ATOM 3590 N N . ARG A 1 479 ? -44.460 1.296 28.947 1.00 67.44 479 ARG A N 1
ATOM 3591 C CA . ARG A 1 479 ? -45.157 1.869 30.114 1.00 67.44 479 ARG A CA 1
ATOM 3592 C C . ARG A 1 479 ? -44.480 1.522 31.438 1.00 67.44 479 ARG A C 1
ATOM 3594 O O . ARG A 1 479 ? -44.348 2.397 32.288 1.00 67.44 479 ARG A O 1
ATOM 3601 N N . ARG A 1 480 ? -44.028 0.276 31.617 1.00 63.81 480 ARG A N 1
ATOM 3602 C CA . ARG A 1 480 ? -43.297 -0.162 32.823 1.00 63.81 480 ARG A CA 1
ATOM 3603 C C . ARG A 1 480 ? -41.945 0.535 32.986 1.00 63.81 480 ARG A C 1
ATOM 3605 O O . ARG A 1 480 ? -41.501 0.706 34.115 1.00 63.81 480 ARG A O 1
ATOM 3612 N N . LEU A 1 481 ? -41.322 0.933 31.878 1.00 59.81 481 LEU A N 1
ATOM 3613 C CA . LEU A 1 481 ? -40.061 1.681 31.835 1.00 59.81 481 LEU A CA 1
ATOM 3614 C C . LEU A 1 481 ? -40.279 3.207 31.810 1.00 59.81 481 LEU A C 1
ATOM 3616 O O . LEU A 1 481 ? -39.320 3.969 31.795 1.00 59.81 481 LEU A O 1
ATOM 3620 N N . GLY A 1 482 ? -41.534 3.671 31.784 1.00 60.66 482 GLY A N 1
ATOM 3621 C CA . GLY A 1 482 ? -41.877 5.092 31.719 1.00 60.66 482 GLY A CA 1
ATOM 3622 C C . GLY A 1 482 ? -41.512 5.786 30.400 1.00 60.66 482 GLY A C 1
ATOM 3623 O O . GLY A 1 482 ? -41.452 7.016 30.386 1.00 60.66 482 GLY A O 1
ATOM 3624 N N . VAL A 1 483 ? -41.271 5.032 29.322 1.00 60.25 483 VAL A N 1
ATOM 3625 C CA . VAL A 1 483 ? -40.951 5.520 27.966 1.00 60.25 483 VAL A CA 1
ATOM 3626 C C . VAL A 1 483 ? -42.261 5.803 27.223 1.00 60.25 483 VAL A C 1
ATOM 3628 O O . VAL A 1 483 ? -43.103 4.907 27.136 1.00 60.25 483 VAL A O 1
ATOM 3631 N N . ASN A 1 484 ? -42.464 7.011 26.686 1.00 60.66 484 ASN A N 1
ATOM 3632 C CA . ASN A 1 484 ? -43.641 7.295 25.852 1.00 60.66 484 ASN A CA 1
ATOM 3633 C C . ASN A 1 484 ? -43.402 6.896 24.388 1.00 60.66 484 ASN A C 1
ATOM 3635 O O . ASN A 1 484 ? -42.274 6.940 23.907 1.00 60.66 484 ASN A O 1
ATOM 3639 N N . ASP A 1 485 ? -44.475 6.605 23.645 1.00 56.84 485 ASP A N 1
ATOM 3640 C CA . ASP A 1 485 ? -44.413 6.222 22.220 1.00 56.84 485 ASP A CA 1
ATOM 3641 C C . ASP A 1 485 ? -43.832 7.312 21.297 1.00 56.84 485 ASP A C 1
ATOM 3643 O O . ASP A 1 485 ? -43.463 7.022 20.165 1.00 56.84 485 ASP A O 1
ATOM 3647 N N . ALA A 1 486 ? -43.745 8.557 21.776 1.00 52.78 486 ALA A N 1
ATOM 3648 C CA . ALA A 1 486 ? -43.175 9.697 21.056 1.00 52.78 486 ALA A CA 1
ATOM 3649 C C . ALA A 1 486 ? -41.756 10.084 21.526 1.00 52.78 486 ALA A C 1
ATOM 3651 O O . ALA A 1 486 ? -41.189 11.042 20.997 1.00 52.78 486 ALA A O 1
ATOM 3652 N N . ASP A 1 487 ? -41.194 9.391 22.524 1.00 55.94 487 ASP A N 1
ATOM 3653 C CA . ASP A 1 487 ? -39.880 9.727 23.074 1.00 55.94 487 ASP A CA 1
ATOM 3654 C C . ASP A 1 487 ? -38.763 9.175 22.168 1.00 55.94 487 ASP A C 1
ATOM 3656 O O . ASP A 1 487 ? -38.702 7.980 21.875 1.00 55.94 487 ASP A O 1
ATOM 3660 N N . GLU A 1 488 ? -37.829 10.038 21.759 1.00 58.56 488 GLU A N 1
ATOM 3661 C CA . GLU A 1 488 ? -36.537 9.585 21.235 1.00 58.56 488 GLU A CA 1
ATOM 3662 C C . GLU A 1 488 ? -35.725 8.976 22.379 1.00 58.56 488 GLU A C 1
ATOM 3664 O O . GLU A 1 488 ? -35.496 9.632 23.396 1.00 58.56 488 GLU A O 1
ATOM 3669 N N . LEU A 1 489 ? -35.261 7.735 22.221 1.00 57.84 489 LEU A N 1
ATOM 3670 C CA . LEU A 1 489 ? -34.338 7.146 23.181 1.00 57.84 489 LEU A CA 1
ATOM 3671 C C . LEU A 1 489 ? -32.910 7.552 22.833 1.00 57.84 489 LEU A C 1
ATOM 3673 O O . LEU A 1 489 ? -32.419 7.310 21.732 1.00 57.84 489 LEU A O 1
ATOM 3677 N N . GLY A 1 490 ? -32.217 8.158 23.789 1.00 58.25 490 GLY A N 1
ATOM 3678 C CA . GLY A 1 490 ? -30.777 8.371 23.715 1.00 58.25 490 GLY A CA 1
ATOM 3679 C C . GLY A 1 490 ? -30.050 7.226 24.407 1.00 58.25 490 GLY A C 1
ATOM 3680 O O . GLY A 1 490 ? -30.304 6.958 25.570 1.00 58.25 490 GLY A O 1
ATOM 3681 N N . ILE A 1 491 ? -29.116 6.564 23.740 1.00 61.34 491 ILE A N 1
ATOM 3682 C CA . ILE A 1 491 ? -28.285 5.518 24.338 1.00 61.34 491 ILE A CA 1
ATOM 3683 C C . ILE A 1 491 ? -26.871 6.045 24.476 1.00 61.34 491 ILE A C 1
ATOM 3685 O O . ILE A 1 491 ? -26.189 6.299 23.491 1.00 61.34 491 ILE A O 1
ATOM 3689 N N . GLU A 1 492 ? -26.420 6.232 25.707 1.00 61.16 492 GLU A N 1
ATOM 3690 C CA . GLU A 1 492 ? -25.068 6.673 26.007 1.00 61.16 492 GLU A CA 1
ATOM 3691 C C . GLU A 1 492 ? -24.143 5.481 26.234 1.00 61.16 492 GLU A C 1
ATOM 3693 O O . GLU A 1 492 ? -24.191 4.806 27.263 1.00 61.16 492 GLU A O 1
ATOM 3698 N N . VAL A 1 493 ? -23.253 5.247 25.275 1.00 63.19 493 VAL A N 1
ATOM 3699 C CA . VAL A 1 493 ? -22.191 4.250 25.388 1.00 63.19 493 VAL A CA 1
ATOM 3700 C C . VAL A 1 493 ? -21.010 4.882 26.123 1.00 63.19 493 VAL A C 1
ATOM 3702 O O . VAL A 1 493 ? -20.485 5.918 25.703 1.00 63.19 493 VAL A O 1
ATOM 3705 N N . ALA A 1 494 ? -20.588 4.262 27.227 1.00 58.53 494 ALA A N 1
ATOM 3706 C CA . ALA A 1 494 ? -19.379 4.661 27.939 1.00 58.53 494 ALA A CA 1
ATOM 3707 C C . ALA A 1 494 ? -18.142 4.119 27.210 1.00 58.53 494 ALA A C 1
ATOM 3709 O O . ALA A 1 494 ? -18.029 2.914 26.972 1.00 58.53 494 ALA A O 1
ATOM 3710 N N . LEU A 1 495 ? -17.203 5.003 26.880 1.00 57.75 495 LEU A N 1
ATOM 3711 C CA . LEU A 1 495 ? -15.933 4.643 26.257 1.00 57.75 495 LEU A CA 1
ATOM 3712 C C . LEU A 1 495 ? -14.807 4.864 27.265 1.00 57.75 495 LEU A C 1
ATOM 3714 O O . LEU A 1 495 ? -14.737 5.918 27.893 1.00 57.75 495 LEU A O 1
ATOM 3718 N N . ALA A 1 496 ? -13.917 3.888 27.439 1.00 55.97 496 ALA A N 1
ATOM 3719 C CA . ALA A 1 496 ? -12.745 4.082 28.282 1.00 55.97 496 ALA A CA 1
ATOM 3720 C C . ALA A 1 496 ? -11.706 4.921 27.527 1.00 55.97 496 ALA A C 1
ATOM 3722 O O . ALA A 1 496 ? -11.508 4.735 26.329 1.00 55.97 496 ALA A O 1
ATOM 3723 N N . ALA A 1 497 ? -10.977 5.797 28.226 1.00 54.56 497 ALA A N 1
ATOM 3724 C CA . ALA A 1 497 ? -9.887 6.579 27.628 1.00 54.56 497 ALA A CA 1
ATOM 3725 C C . ALA A 1 497 ? -8.861 5.682 26.897 1.00 54.56 497 ALA A C 1
ATOM 3727 O O . ALA A 1 497 ? -8.400 6.007 25.805 1.00 54.5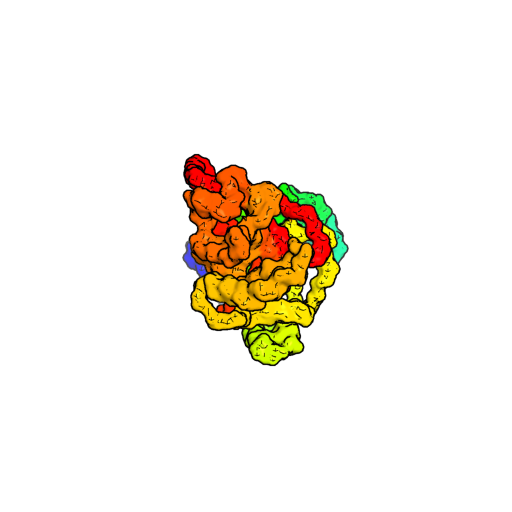6 497 ALA A O 1
ATOM 3728 N N . ALA A 1 498 ? -8.592 4.493 27.445 1.00 56.72 498 ALA A N 1
ATOM 3729 C CA . ALA A 1 498 ? -7.727 3.476 26.848 1.00 56.72 498 ALA A CA 1
ATOM 3730 C C . ALA A 1 498 ? -8.209 2.966 25.473 1.00 56.72 498 ALA A C 1
ATOM 3732 O O . ALA A 1 498 ? -7.394 2.572 24.639 1.00 56.72 498 ALA A O 1
ATOM 3733 N N . ASP A 1 499 ? -9.513 3.011 25.196 1.00 58.09 499 ASP A N 1
ATOM 3734 C CA . ASP A 1 499 ? -10.089 2.567 23.920 1.00 58.09 499 ASP A CA 1
ATOM 3735 C C . ASP A 1 499 ? -9.708 3.501 22.773 1.00 58.09 499 ASP A C 1
ATOM 3737 O O . ASP A 1 499 ? -9.613 3.086 21.618 1.00 58.09 499 ASP A O 1
ATOM 3741 N N . PHE A 1 500 ? -9.427 4.760 23.099 1.00 59.31 500 PHE A N 1
ATOM 3742 C CA . PHE A 1 500 ? -8.967 5.768 22.157 1.00 59.31 500 PHE A CA 1
ATOM 3743 C C . PHE A 1 500 ? -7.473 5.665 21.849 1.00 59.31 500 PHE A C 1
ATOM 3745 O O . PHE A 1 500 ? -7.014 6.322 20.918 1.00 59.31 500 PHE A O 1
ATOM 3752 N N . SER A 1 501 ? -6.721 4.827 22.576 1.00 69.44 501 SER A N 1
ATOM 3753 C CA . SER A 1 501 ? -5.291 4.632 22.345 1.00 69.44 501 SER A CA 1
ATOM 3754 C C . SER A 1 501 ? -5.046 3.829 21.065 1.00 69.44 501 SER A C 1
ATOM 3756 O O . SER A 1 501 ? -5.303 2.618 21.038 1.00 69.44 501 SER A O 1
ATOM 3758 N N . PRO A 1 502 ? -4.443 4.419 20.015 1.00 71.81 502 PRO A N 1
ATOM 3759 C CA . PRO A 1 502 ? -4.094 3.673 18.809 1.00 71.81 502 PRO A CA 1
ATOM 3760 C C . PRO A 1 502 ? -3.093 2.549 19.109 1.00 71.81 502 PRO A C 1
ATOM 3762 O O . PRO A 1 502 ? -3.125 1.497 18.475 1.00 71.81 502 PRO A O 1
ATOM 3765 N N . ARG A 1 503 ? -2.223 2.746 20.113 1.00 76.56 503 ARG A N 1
ATOM 3766 C CA . ARG A 1 503 ? -1.238 1.755 20.570 1.00 76.56 503 ARG A CA 1
ATOM 3767 C C . ARG A 1 503 ? -1.906 0.561 21.254 1.00 76.56 503 ARG A C 1
ATOM 3769 O O . ARG A 1 503 ? -1.516 -0.571 20.973 1.00 76.56 503 ARG A O 1
ATOM 3776 N N . LEU A 1 504 ? -2.932 0.781 22.083 1.00 76.25 504 LEU A N 1
ATOM 3777 C CA . LEU A 1 504 ? -3.683 -0.320 22.704 1.00 76.25 504 LEU A CA 1
ATOM 3778 C C . LEU A 1 504 ? -4.587 -1.042 21.703 1.00 76.25 504 LEU A C 1
ATOM 3780 O O . LEU A 1 504 ? -4.673 -2.266 21.758 1.00 76.25 504 LEU A O 1
ATOM 3784 N N . GLN A 1 505 ? -5.193 -0.325 20.749 1.00 77.38 505 GLN A N 1
ATOM 3785 C CA . GLN A 1 505 ? -5.893 -0.939 19.611 1.00 77.38 505 GLN A CA 1
ATOM 3786 C C . GLN A 1 505 ? -4.970 -1.857 18.812 1.00 77.38 505 GLN A C 1
ATOM 3788 O O . GLN A 1 505 ? -5.304 -3.008 18.528 1.00 77.38 505 GLN A O 1
ATOM 3793 N N . TYR A 1 506 ? -3.764 -1.371 18.520 1.00 82.38 506 TYR A N 1
ATOM 3794 C CA . TYR A 1 506 ? -2.742 -2.151 17.843 1.00 82.38 506 TYR A CA 1
ATOM 3795 C C . TYR A 1 506 ? -2.339 -3.389 18.657 1.00 82.38 506 TYR A C 1
ATOM 3797 O O . TYR A 1 506 ? -2.277 -4.494 18.115 1.00 82.38 506 TYR A O 1
ATOM 3805 N N . LEU A 1 507 ? -2.075 -3.225 19.959 1.00 84.31 507 LEU A N 1
ATOM 3806 C CA . LEU A 1 507 ? -1.747 -4.330 20.862 1.00 84.31 507 LEU A CA 1
ATOM 3807 C C . LEU A 1 507 ? -2.865 -5.380 20.874 1.00 84.31 507 LEU A C 1
ATOM 3809 O O . LEU A 1 507 ? -2.589 -6.569 20.723 1.00 84.31 507 LEU A O 1
ATOM 3813 N N . GLY A 1 508 ? -4.117 -4.934 20.980 1.00 81.38 508 GLY A N 1
ATOM 3814 C CA . GLY A 1 508 ? -5.308 -5.775 20.939 1.00 81.38 508 GLY A CA 1
ATOM 3815 C C . GLY A 1 508 ? -5.386 -6.625 19.677 1.00 81.38 508 GLY A C 1
ATOM 3816 O O . GLY A 1 508 ? -5.548 -7.841 19.757 1.00 81.38 508 GLY A O 1
ATOM 3817 N N . ASP A 1 509 ? -5.180 -6.013 18.511 1.00 84.94 509 ASP A N 1
ATOM 3818 C CA . ASP A 1 509 ? -5.168 -6.721 17.228 1.00 84.94 509 ASP A CA 1
ATOM 3819 C C . ASP A 1 509 ? -4.068 -7.777 17.135 1.00 84.94 509 ASP A C 1
ATOM 3821 O O . ASP A 1 509 ? -4.313 -8.892 16.658 1.00 84.94 509 ASP A O 1
ATOM 3825 N N . VAL A 1 510 ? -2.861 -7.452 17.610 1.00 88.62 510 VAL A N 1
ATOM 3826 C CA . VAL A 1 510 ? -1.746 -8.404 17.616 1.00 88.62 510 VAL A CA 1
ATOM 3827 C C . VAL A 1 510 ? -2.054 -9.586 18.524 1.00 88.62 510 VAL A C 1
ATOM 3829 O O . VAL A 1 510 ? -1.876 -10.730 18.107 1.00 88.62 510 VAL A O 1
ATOM 3832 N N . LEU A 1 511 ? -2.553 -9.330 19.732 1.00 86.69 511 LEU A N 1
ATOM 3833 C CA . LEU A 1 511 ? -2.914 -10.377 20.682 1.00 86.69 511 LEU A CA 1
ATOM 3834 C C . LEU A 1 511 ? -4.035 -11.265 20.136 1.00 86.69 511 LEU A C 1
ATOM 3836 O O . LEU A 1 511 ? -3.868 -12.480 20.110 1.00 86.69 511 LEU A O 1
ATOM 3840 N N . ARG A 1 512 ? -5.120 -10.681 19.606 1.00 83.06 512 ARG A N 1
ATOM 3841 C CA . ARG A 1 512 ? -6.242 -11.427 19.005 1.00 83.06 512 ARG A CA 1
ATOM 3842 C C . ARG A 1 512 ? -5.796 -12.355 17.878 1.00 83.06 512 ARG A C 1
ATOM 3844 O O . ARG A 1 512 ? -6.306 -13.463 17.747 1.00 83.06 512 ARG A O 1
ATOM 3851 N N . CYS A 1 513 ? -4.847 -11.913 17.059 1.00 87.38 513 CYS A N 1
ATOM 3852 C CA . CYS A 1 513 ? -4.383 -12.685 15.911 1.00 87.38 513 CYS A CA 1
ATOM 3853 C C . CYS A 1 513 ? -3.301 -13.721 16.256 1.00 87.38 513 CYS A C 1
ATOM 3855 O O . CYS A 1 513 ? -3.229 -14.761 15.602 1.00 87.38 513 CYS A O 1
ATOM 3857 N N . VAL A 1 514 ? -2.414 -13.431 17.213 1.00 88.56 514 VAL A N 1
ATOM 3858 C CA . VAL A 1 514 ? -1.272 -14.300 17.561 1.00 88.56 514 VAL A CA 1
ATOM 3859 C C . VAL A 1 514 ? -1.623 -15.281 18.679 1.00 88.56 514 VAL A C 1
ATOM 3861 O O . VAL A 1 514 ? -1.124 -16.403 18.679 1.00 88.56 514 VAL A O 1
ATOM 3864 N N . ALA A 1 515 ? -2.494 -14.877 19.598 1.00 84.38 515 ALA A N 1
ATOM 3865 C CA . ALA A 1 515 ? -2.925 -15.645 20.756 1.00 84.38 515 ALA A CA 1
ATOM 3866 C C . ALA A 1 515 ? -4.458 -15.533 20.924 1.00 84.38 515 ALA A C 1
ATOM 3868 O O . ALA A 1 515 ? -4.948 -14.930 21.880 1.00 84.38 515 ALA A O 1
ATOM 3869 N N . PRO A 1 516 ? -5.244 -16.101 19.984 1.00 77.06 516 PRO A N 1
ATOM 3870 C CA . PRO A 1 516 ? -6.706 -15.973 19.967 1.00 77.06 516 PRO A CA 1
ATOM 3871 C C . PRO A 1 516 ? -7.387 -16.568 21.208 1.00 77.06 516 PRO A C 1
ATOM 3873 O O . PRO A 1 516 ? -8.518 -16.205 21.532 1.00 77.06 516 PRO A O 1
ATOM 3876 N N . HIS A 1 517 ? -6.705 -17.465 21.928 1.00 74.19 517 HIS A N 1
ATOM 3877 C CA . HIS A 1 517 ? -7.185 -18.026 23.190 1.00 74.19 517 HIS A CA 1
ATOM 3878 C C . HIS A 1 517 ? -7.253 -16.994 24.318 1.00 74.19 517 HIS A C 1
ATOM 3880 O O . HIS A 1 517 ? -8.031 -17.191 25.246 1.00 74.19 517 HIS A O 1
ATOM 3886 N N . LEU A 1 518 ? -6.522 -15.877 24.215 1.00 67.00 518 LEU A N 1
ATOM 3887 C CA . LEU A 1 518 ? -6.482 -14.850 25.256 1.00 67.00 518 LEU A CA 1
ATOM 3888 C C . LEU A 1 518 ? -7.764 -14.012 25.365 1.00 67.00 518 LEU A C 1
ATOM 3890 O O . LEU A 1 518 ? -7.816 -13.150 26.232 1.00 67.00 518 LEU A O 1
ATOM 3894 N N . ARG A 1 519 ? -8.782 -14.238 24.511 1.00 56.34 519 ARG A N 1
ATOM 3895 C CA . ARG A 1 519 ? -10.109 -13.571 24.520 1.00 56.34 519 ARG A CA 1
ATOM 3896 C C . ARG A 1 519 ? -10.066 -12.079 24.907 1.00 56.34 519 ARG A C 1
ATOM 3898 O O . ARG A 1 519 ? -10.971 -11.589 25.580 1.00 56.34 519 ARG A O 1
ATOM 3905 N N . SER A 1 520 ? -9.020 -11.347 24.514 1.00 54.75 520 SER A N 1
ATOM 3906 C CA . SER A 1 520 ? -8.811 -10.013 25.065 1.00 54.75 520 SER A CA 1
ATOM 3907 C C . SER A 1 520 ? -9.769 -9.022 24.402 1.00 54.75 520 SER A C 1
ATOM 3909 O O . SER A 1 520 ? -9.829 -8.893 23.175 1.00 54.75 520 SER A O 1
ATOM 3911 N N . ARG A 1 521 ? -10.518 -8.295 25.237 1.00 61.34 521 ARG A N 1
ATOM 3912 C CA . ARG A 1 521 ? -11.285 -7.100 24.834 1.00 61.34 521 ARG A CA 1
ATOM 3913 C C . ARG A 1 521 ? -10.385 -5.887 24.599 1.00 61.34 521 ARG A C 1
ATOM 3915 O O . ARG A 1 521 ? -10.856 -4.798 24.287 1.00 61.34 521 ARG A O 1
ATOM 3922 N N . LEU A 1 522 ? -9.077 -6.074 24.766 1.00 64.25 522 LEU A N 1
ATOM 3923 C CA . LEU A 1 522 ? -8.093 -5.026 24.621 1.00 64.25 522 LEU A CA 1
ATOM 3924 C C . LEU A 1 522 ? -8.180 -4.415 23.222 1.00 64.25 522 LEU A C 1
ATOM 3926 O O . LEU A 1 522 ? -8.171 -5.135 22.221 1.00 64.25 522 LEU A O 1
ATOM 3930 N N . GLY A 1 523 ? -8.233 -3.087 23.150 1.00 61.72 523 GLY A N 1
ATOM 3931 C CA . GLY A 1 523 ? -8.051 -2.393 21.886 1.00 61.72 523 GLY A CA 1
ATOM 3932 C C . GLY A 1 523 ? -9.188 -2.585 20.881 1.00 61.72 523 GLY A C 1
ATOM 3933 O O . GLY A 1 523 ? -8.949 -2.574 19.674 1.00 61.72 523 GLY A O 1
ATOM 3934 N N . GLU A 1 524 ? -10.412 -2.837 21.344 1.00 68.00 524 GLU A N 1
ATOM 3935 C CA . GLU A 1 524 ? -11.590 -2.707 20.488 1.00 68.00 524 GLU A CA 1
ATOM 3936 C C . GLU A 1 524 ? -11.878 -1.220 20.250 1.00 68.00 524 GLU A C 1
ATOM 3938 O O . GLU A 1 524 ? -12.040 -0.472 21.219 1.00 68.00 524 GLU A O 1
ATOM 3943 N N . SER A 1 525 ? -11.916 -0.778 18.986 1.00 65.69 525 SER A N 1
ATOM 3944 C CA . SER A 1 525 ? -12.086 0.647 18.699 1.00 65.69 525 SER A CA 1
ATOM 3945 C C . SER A 1 525 ? -13.465 1.139 19.169 1.00 65.69 525 SER A C 1
ATOM 3947 O O . SER A 1 525 ? -14.458 0.410 19.047 1.00 65.69 525 SER A O 1
ATOM 3949 N N . PRO A 1 526 ? -13.559 2.373 19.696 1.00 66.56 526 PRO A N 1
ATOM 3950 C CA . PRO A 1 526 ? -14.827 3.017 20.022 1.00 66.56 526 PRO A CA 1
ATOM 3951 C C . PRO A 1 526 ? -15.846 2.942 18.892 1.00 66.56 526 PRO A C 1
ATOM 3953 O O . PRO A 1 526 ? -17.032 2.743 19.127 1.00 66.56 526 PRO A O 1
ATOM 3956 N N . THR A 1 527 ? -15.356 3.054 17.662 1.00 65.25 527 THR A N 1
ATOM 3957 C CA . THR A 1 527 ? -16.151 3.029 16.445 1.00 65.25 527 THR A CA 1
ATOM 3958 C C . THR A 1 527 ? -16.785 1.664 16.196 1.00 65.25 527 THR A C 1
ATOM 3960 O O . THR A 1 527 ? -17.973 1.593 15.895 1.00 65.25 527 THR A O 1
ATOM 3963 N N . LEU A 1 528 ? -16.036 0.571 16.393 1.00 70.62 528 LEU A N 1
ATOM 3964 C CA . LEU A 1 528 ? -16.587 -0.784 16.316 1.00 70.62 528 LEU A CA 1
ATOM 3965 C C . LEU A 1 528 ? -17.645 -1.012 17.401 1.00 70.62 528 LEU A C 1
ATOM 3967 O O . LEU A 1 528 ? -18.699 -1.579 17.117 1.00 70.62 528 LEU A O 1
ATOM 3971 N N . ARG A 1 529 ? -17.397 -0.537 18.625 1.00 71.19 529 ARG A N 1
ATOM 3972 C CA . ARG A 1 529 ? -18.381 -0.624 19.710 1.00 71.19 529 ARG A CA 1
ATOM 3973 C C . ARG A 1 529 ? -19.656 0.134 19.378 1.00 71.19 529 ARG A C 1
ATOM 3975 O O . ARG A 1 529 ? -20.738 -0.434 19.480 1.00 71.19 529 ARG A O 1
ATOM 3982 N N . LEU A 1 530 ? -19.530 1.382 18.936 1.00 68.88 530 LEU A N 1
ATOM 3983 C CA . LEU A 1 530 ? -20.662 2.208 18.523 1.00 68.88 530 LEU A CA 1
ATOM 3984 C C . LEU A 1 530 ? -21.467 1.528 17.411 1.00 68.88 530 LEU A C 1
ATOM 3986 O O . LEU A 1 530 ? -22.686 1.436 17.499 1.00 68.88 530 LEU A O 1
ATOM 3990 N N . TRP A 1 531 ? -20.772 0.990 16.409 1.00 70.44 531 TRP A N 1
ATOM 3991 C CA . TRP A 1 531 ? -21.386 0.260 15.308 1.00 70.44 531 TRP A CA 1
ATOM 3992 C C . TRP A 1 531 ? -22.130 -0.996 15.779 1.00 70.44 531 TRP A C 1
ATOM 3994 O O . TRP A 1 531 ? -23.268 -1.216 15.376 1.00 70.44 531 TRP A O 1
ATOM 4004 N N . ARG A 1 532 ? -21.538 -1.802 16.673 1.00 72.94 532 ARG A N 1
ATOM 4005 C CA . ARG A 1 532 ? -22.204 -2.985 17.248 1.00 72.94 532 ARG A CA 1
ATOM 4006 C C . ARG A 1 532 ? -23.478 -2.605 17.990 1.00 72.94 532 ARG A C 1
ATOM 4008 O O . ARG A 1 532 ? -24.480 -3.294 17.846 1.00 72.94 532 ARG A O 1
ATOM 4015 N N . TRP A 1 533 ? -23.445 -1.511 18.748 1.00 70.50 533 TRP A N 1
ATOM 4016 C CA . TRP A 1 533 ? -24.632 -0.970 19.402 1.00 70.50 533 TRP A CA 1
ATOM 4017 C C . TRP A 1 533 ? -25.689 -0.537 18.382 1.00 70.50 533 TRP A C 1
ATOM 4019 O O . TRP A 1 533 ? -26.833 -0.949 18.512 1.00 70.50 533 TRP A O 1
ATOM 4029 N N . GLN A 1 534 ? -25.317 0.200 17.332 1.00 68.38 534 GLN A N 1
ATOM 4030 C CA . GLN A 1 534 ? -26.249 0.592 16.263 1.00 68.38 534 GLN A CA 1
ATOM 4031 C C . GLN A 1 534 ? -26.909 -0.619 15.588 1.00 68.38 534 GLN A C 1
ATOM 4033 O O . GLN A 1 534 ? -28.124 -0.633 15.426 1.00 68.38 534 GLN A O 1
ATOM 4038 N N . GLN A 1 535 ? -26.125 -1.649 15.250 1.00 67.94 535 GLN A N 1
ATOM 4039 C CA . GLN A 1 535 ? -26.634 -2.883 14.641 1.00 67.94 535 GLN A CA 1
ATOM 4040 C C . GLN A 1 535 ? -27.579 -3.640 15.568 1.00 67.94 535 GLN A C 1
ATOM 4042 O O . GLN A 1 535 ? -28.639 -4.091 15.157 1.00 67.94 535 GLN A O 1
ATOM 4047 N N . ALA A 1 536 ? -27.198 -3.790 16.833 1.00 64.88 536 ALA A N 1
ATOM 4048 C CA . ALA A 1 536 ? -27.960 -4.604 17.764 1.00 64.88 536 ALA A CA 1
ATOM 4049 C C . ALA A 1 536 ? -29.267 -3.926 18.222 1.00 64.88 536 ALA A C 1
ATOM 4051 O O . ALA A 1 536 ? -30.154 -4.591 18.757 1.00 64.88 536 ALA A O 1
ATOM 4052 N N . LEU A 1 537 ? -29.383 -2.615 18.007 1.00 62.56 537 LEU A N 1
ATOM 4053 C CA . LEU A 1 537 ? -30.577 -1.821 18.285 1.00 62.56 537 LEU A CA 1
ATOM 4054 C C . LEU A 1 537 ? -31.452 -1.580 17.045 1.00 62.56 537 LEU A C 1
ATOM 4056 O O . LEU A 1 537 ? -32.484 -0.932 17.178 1.00 62.56 537 LEU A O 1
ATOM 4060 N N . ASP A 1 538 ? -31.043 -2.081 15.874 1.00 57.78 538 ASP A N 1
ATOM 4061 C CA . ASP A 1 538 ? -31.697 -1.853 14.576 1.00 57.78 538 ASP A CA 1
ATOM 4062 C C . ASP A 1 538 ? -31.950 -0.362 14.270 1.00 57.78 538 ASP A C 1
ATOM 4064 O O . ASP A 1 538 ? -32.948 0.037 13.671 1.00 57.78 538 ASP A O 1
ATOM 4068 N N . CYS A 1 539 ? -31.030 0.502 14.709 1.00 52.69 539 CYS A N 1
ATOM 4069 C CA . CYS A 1 539 ? -31.083 1.916 14.367 1.00 52.69 539 CYS A CA 1
ATOM 4070 C C . CYS A 1 539 ? -30.544 2.093 12.942 1.00 52.69 539 CYS A C 1
ATOM 4072 O O . CYS A 1 539 ? -29.418 1.648 12.677 1.00 52.69 539 CYS A O 1
ATOM 4074 N N . PRO A 1 540 ? -31.252 2.796 12.031 1.00 43.81 540 PRO A N 1
ATOM 4075 C CA . PRO A 1 540 ? -30.649 3.189 10.766 1.00 43.81 540 PRO A CA 1
ATOM 4076 C C . PRO A 1 540 ? -29.362 3.961 11.063 1.00 43.81 540 PRO A C 1
ATOM 4078 O O . PRO A 1 540 ? -29.279 4.660 12.076 1.00 43.81 540 PRO A O 1
ATOM 4081 N N . ALA A 1 541 ? -28.357 3.828 10.192 1.00 42.88 541 ALA A N 1
ATOM 4082 C CA . ALA A 1 541 ? -27.086 4.546 10.275 1.00 42.88 541 ALA A CA 1
ATOM 4083 C C . ALA A 1 541 ? -27.291 6.062 10.056 1.00 42.88 541 ALA A C 1
ATOM 4085 O O . ALA A 1 541 ? -26.799 6.657 9.102 1.00 42.88 541 ALA A O 1
ATOM 4086 N N . GLY A 1 542 ? -28.064 6.702 10.931 1.00 39.38 542 GLY A N 1
ATOM 4087 C CA . GLY A 1 542 ? -28.117 8.138 11.082 1.00 39.38 542 GLY A CA 1
ATOM 4088 C C . GLY A 1 542 ? -26.758 8.582 11.587 1.00 39.38 542 GLY A C 1
ATOM 4089 O O . GLY A 1 542 ? -26.193 7.977 12.502 1.00 39.38 542 GLY A O 1
ATOM 4090 N N . HIS A 1 543 ? -26.207 9.605 10.938 1.00 40.38 543 HIS A N 1
ATOM 4091 C CA . HIS A 1 543 ? -24.999 10.285 11.384 1.00 40.38 543 HIS A CA 1
ATOM 4092 C C . HIS A 1 543 ? -25.068 10.455 12.897 1.00 40.38 543 HIS A C 1
ATOM 4094 O O . HIS A 1 543 ? -26.072 10.978 13.374 1.00 40.38 543 HIS A O 1
ATOM 4100 N N . ALA A 1 544 ? -24.054 9.964 13.623 1.00 41.38 544 ALA A N 1
ATOM 4101 C CA . ALA A 1 544 ? -23.942 10.138 15.066 1.00 41.38 544 ALA A CA 1
ATOM 4102 C C . ALA A 1 544 ? -24.314 11.589 15.397 1.00 41.38 544 ALA A C 1
ATOM 4104 O O . ALA A 1 544 ? -23.592 12.516 15.025 1.00 41.38 544 ALA A O 1
ATOM 4105 N N . SER A 1 545 ? -25.514 11.778 15.943 1.00 35.12 545 SER A N 1
ATOM 4106 C CA . SER A 1 545 ? -26.124 13.092 16.068 1.00 35.12 545 SER A CA 1
ATOM 4107 C C . SER A 1 545 ? -25.378 13.833 17.164 1.00 35.12 545 SER A C 1
ATOM 4109 O O . SER A 1 545 ? -25.453 13.412 18.314 1.00 35.12 545 SER A O 1
ATOM 4111 N N . ASP A 1 546 ? -24.647 14.865 16.747 1.00 34.69 546 ASP A N 1
ATOM 4112 C CA . ASP A 1 546 ? -23.869 15.839 17.511 1.00 34.69 546 ASP A CA 1
ATOM 4113 C C . ASP A 1 546 ? -23.065 15.316 18.722 1.00 34.69 546 ASP A C 1
ATOM 4115 O O . ASP A 1 546 ? -23.631 14.921 19.746 1.00 34.69 546 ASP A O 1
ATOM 4119 N N . PRO A 1 547 ? -21.719 15.397 18.694 1.00 35.66 547 PRO A N 1
ATOM 4120 C CA . PRO A 1 547 ? -20.944 15.213 19.910 1.00 35.66 547 PRO A CA 1
ATOM 4121 C C . PRO A 1 547 ? -21.323 16.289 20.936 1.00 35.66 547 PRO A C 1
ATOM 4123 O O . PRO A 1 547 ? -21.438 17.471 20.609 1.00 35.66 547 PRO A O 1
ATOM 4126 N N . PHE A 1 548 ? -21.530 15.871 22.186 1.00 33.81 548 PHE A N 1
ATOM 4127 C CA . PHE A 1 548 ? -21.851 16.773 23.292 1.00 33.81 548 PHE A CA 1
ATOM 4128 C C . PHE A 1 548 ? -20.810 17.911 23.388 1.00 33.81 548 PHE A C 1
ATOM 4130 O O . PHE A 1 548 ? -19.625 17.681 23.117 1.00 33.81 548 PHE A O 1
ATOM 4137 N N . PRO A 1 549 ? -21.192 19.124 23.836 1.00 30.77 549 PRO A N 1
ATOM 4138 C CA . PRO A 1 549 ? -20.217 20.095 24.320 1.00 30.77 549 PRO A CA 1
ATOM 4139 C C . PRO A 1 549 ? -19.355 19.448 25.414 1.00 30.77 549 PRO A C 1
ATOM 4141 O O . PRO A 1 549 ? -19.871 18.739 26.274 1.00 30.77 549 PRO A O 1
ATOM 4144 N N . ALA A 1 550 ? -18.042 19.670 25.330 1.00 31.42 550 ALA A N 1
ATOM 4145 C CA . ALA A 1 550 ? -16.999 19.044 26.142 1.00 31.42 550 ALA A CA 1
ATOM 4146 C C . ALA A 1 550 ? -17.428 18.730 27.589 1.00 31.42 550 ALA A C 1
ATOM 4148 O O . ALA A 1 550 ? -17.745 19.638 28.361 1.00 31.42 550 ALA A O 1
ATOM 4149 N N . ALA A 1 551 ? -17.381 17.450 27.969 1.00 32.91 551 ALA A N 1
ATOM 4150 C CA . ALA A 1 551 ? -17.388 17.085 29.379 1.00 32.91 551 ALA A CA 1
ATOM 4151 C C . ALA A 1 551 ? -16.097 17.621 30.043 1.00 32.91 551 ALA A C 1
ATOM 4153 O O . ALA A 1 551 ? -15.050 17.653 29.385 1.00 32.91 551 ALA A O 1
ATOM 4154 N N . PRO A 1 552 ? -16.145 18.069 31.312 1.00 29.78 552 PRO A N 1
ATOM 4155 C CA . PRO A 1 552 ? -14.948 18.466 32.055 1.00 29.78 552 PRO A CA 1
ATOM 4156 C C . PRO A 1 552 ? -13.915 17.324 32.102 1.00 29.78 552 PRO A C 1
ATOM 4158 O O . PRO A 1 552 ? -14.288 16.154 32.030 1.00 29.78 552 PRO A O 1
ATOM 4161 N N . SER A 1 553 ? -12.629 17.675 32.235 1.00 35.94 553 SER A N 1
ATOM 4162 C CA . SER A 1 553 ? -11.439 16.803 32.097 1.00 35.94 553 SER A CA 1
ATOM 4163 C C . SER A 1 553 ? -11.443 15.502 32.906 1.00 35.94 553 SER A C 1
ATOM 4165 O O . SER A 1 553 ? -10.668 14.600 32.602 1.00 35.94 553 SER A O 1
ATOM 4167 N N . ASP A 1 554 ? -12.315 15.399 33.905 1.00 32.56 554 ASP A N 1
ATOM 4168 C CA . ASP A 1 554 ? -12.341 14.309 34.879 1.00 32.56 554 ASP A CA 1
ATOM 4169 C C . ASP A 1 554 ? -13.436 13.265 34.575 1.00 32.56 554 ASP A C 1
ATOM 4171 O O . ASP A 1 554 ? -13.645 12.335 35.352 1.00 32.56 554 ASP A O 1
ATOM 4175 N N . GLN A 1 555 ? -14.162 13.397 33.456 1.00 40.44 555 GLN A N 1
ATOM 4176 C CA . GLN A 1 555 ? -15.244 12.480 33.079 1.00 40.44 555 GLN A CA 1
ATOM 4177 C C . GLN A 1 555 ? -14.881 11.601 31.877 1.00 40.44 555 GLN A C 1
ATOM 4179 O O . GLN A 1 555 ? -14.314 12.052 30.883 1.00 40.44 555 GLN A O 1
ATOM 4184 N N . THR A 1 556 ? -15.248 10.319 31.956 1.00 42.62 556 THR A N 1
ATOM 4185 C CA . THR A 1 556 ? -15.069 9.351 30.865 1.00 42.62 556 THR A CA 1
ATOM 4186 C C . THR A 1 556 ? -15.852 9.806 29.624 1.00 42.62 556 THR A C 1
ATOM 4188 O O . THR A 1 556 ? -17.022 10.171 29.775 1.00 42.62 556 THR A O 1
ATOM 4191 N N . PRO A 1 557 ? -15.278 9.763 28.404 1.00 44.41 557 PRO A N 1
ATOM 4192 C CA . PRO A 1 557 ? -15.998 10.138 27.189 1.00 44.41 557 PRO A CA 1
ATOM 4193 C C . PRO A 1 557 ? -17.262 9.284 27.016 1.00 44.41 557 PRO A C 1
ATOM 4195 O O . PRO A 1 557 ? -17.208 8.052 27.082 1.00 44.41 557 PRO A O 1
ATOM 4198 N N . ARG A 1 558 ? -18.409 9.932 26.791 1.00 51.34 558 ARG A N 1
ATOM 4199 C CA . ARG A 1 558 ? -19.699 9.272 26.535 1.00 51.34 558 ARG A CA 1
ATOM 4200 C C . ARG A 1 558 ? -20.217 9.671 25.164 1.00 51.34 558 ARG A C 1
ATOM 4202 O O . ARG A 1 558 ? -20.099 10.828 24.772 1.00 51.34 558 ARG A O 1
ATOM 4209 N N . VAL A 1 559 ? -20.805 8.714 24.453 1.00 52.38 559 VAL A N 1
ATOM 4210 C CA . VAL A 1 559 ? -21.350 8.930 23.105 1.00 52.38 559 VAL A CA 1
ATOM 4211 C C . VAL A 1 559 ? -22.814 8.576 23.097 1.00 52.38 559 VAL A C 1
ATOM 4213 O O . VAL A 1 559 ? -23.158 7.448 23.440 1.00 52.38 559 VAL A O 1
ATOM 4216 N N . ARG A 1 560 ? -23.662 9.521 22.686 1.00 55.81 560 ARG A N 1
ATOM 4217 C CA . ARG A 1 560 ? -25.094 9.284 22.533 1.00 55.81 560 ARG A CA 1
ATOM 4218 C C . ARG A 1 560 ? -25.391 8.759 21.130 1.00 55.81 560 ARG A C 1
ATOM 4220 O O . ARG A 1 560 ? -25.168 9.448 20.142 1.00 55.81 560 ARG A O 1
ATOM 4227 N N . VAL A 1 561 ? -25.917 7.546 21.056 1.00 54.69 561 VAL A N 1
ATOM 4228 C CA . VAL A 1 561 ? -26.617 7.004 19.892 1.00 54.69 561 VAL A CA 1
ATOM 4229 C C . VAL A 1 561 ? -28.091 7.301 20.095 1.00 54.69 561 VAL A C 1
ATOM 4231 O O . VAL A 1 561 ? -28.684 6.815 21.049 1.00 54.69 561 VAL A O 1
ATOM 4234 N N . THR A 1 562 ? -28.690 8.119 19.243 1.00 51.62 562 THR A N 1
ATOM 4235 C CA . THR A 1 562 ? -30.138 8.331 19.269 1.00 51.62 562 THR A CA 1
ATOM 4236 C C . THR A 1 562 ? -30.823 7.224 18.473 1.00 51.62 562 THR A C 1
ATOM 4238 O O . THR A 1 562 ? -30.437 6.902 17.350 1.00 51.62 562 THR A O 1
ATOM 4241 N N . ALA A 1 563 ? -31.813 6.597 19.094 1.00 49.69 563 ALA A N 1
ATOM 4242 C CA . ALA A 1 563 ? -32.666 5.576 18.519 1.00 49.69 563 ALA A CA 1
ATOM 4243 C C . ALA A 1 563 ? -34.101 6.106 18.537 1.00 49.69 563 ALA A C 1
ATOM 4245 O O . ALA A 1 563 ? -34.657 6.380 19.604 1.00 49.69 563 ALA A O 1
ATOM 4246 N N . ARG A 1 564 ? -34.717 6.255 17.361 1.00 50.81 564 ARG A N 1
ATOM 4247 C CA . ARG A 1 564 ? -36.172 6.404 17.289 1.00 50.81 564 ARG A CA 1
ATOM 4248 C C . ARG A 1 564 ? -36.780 5.016 17.364 1.00 50.81 564 ARG A C 1
ATOM 4250 O O . ARG A 1 564 ? -36.528 4.195 16.489 1.00 50.81 564 ARG A O 1
ATOM 4257 N N . LEU A 1 565 ? -37.563 4.766 18.407 1.00 49.75 565 LEU A N 1
ATOM 4258 C CA . LEU A 1 565 ? -38.453 3.615 18.434 1.00 49.75 565 LEU A CA 1
ATOM 4259 C C . LEU A 1 565 ? -39.605 3.927 17.477 1.00 49.75 565 LEU A C 1
ATOM 4261 O O . LEU A 1 565 ? -40.476 4.718 17.823 1.00 49.75 565 LEU A O 1
ATOM 4265 N N . ASP A 1 566 ? -39.581 3.370 16.269 1.00 45.94 566 ASP A N 1
ATOM 4266 C CA . ASP A 1 566 ? -40.714 3.467 15.347 1.00 45.94 566 ASP A CA 1
ATOM 4267 C C . ASP A 1 566 ? -41.669 2.285 15.607 1.00 45.94 566 ASP A C 1
ATOM 4269 O O . ASP A 1 566 ? -41.304 1.139 15.322 1.00 45.94 566 ASP A O 1
ATOM 4273 N N . PRO A 1 567 ? -42.852 2.501 16.215 1.00 41.59 567 PRO A N 1
ATOM 4274 C CA . PRO A 1 567 ? -43.775 1.420 16.558 1.00 41.59 567 PRO A CA 1
ATOM 4275 C C . PRO A 1 567 ? -44.406 0.738 15.334 1.00 41.59 567 PRO A C 1
ATOM 4277 O O . PRO A 1 567 ? -44.934 -0.364 15.487 1.00 41.59 567 PRO A O 1
ATOM 4280 N N . ASP A 1 568 ? -44.334 1.348 14.145 1.00 40.34 568 ASP A N 1
ATOM 4281 C CA . ASP A 1 568 ? -44.935 0.816 12.913 1.00 40.34 568 ASP A CA 1
ATOM 4282 C C . ASP A 1 568 ? -43.947 -0.003 12.049 1.00 40.34 568 ASP A C 1
ATOM 4284 O O . ASP A 1 568 ? -44.322 -0.558 11.013 1.00 40.34 568 ASP A O 1
ATOM 4288 N N . GLY A 1 569 ? -42.705 -0.180 12.519 1.00 35.84 569 GLY A N 1
ATOM 4289 C CA . GLY A 1 569 ? -41.638 -0.873 11.795 1.00 35.84 569 GLY A CA 1
ATOM 4290 C C . GLY A 1 569 ? -41.136 -0.080 10.580 1.00 35.84 569 GLY A C 1
ATOM 4291 O O . GLY A 1 569 ? -41.770 0.882 10.147 1.00 35.84 569 GLY A O 1
ATOM 4292 N N . PRO A 1 570 ? -39.989 -0.457 9.986 1.00 34.62 570 PRO A N 1
ATOM 4293 C CA . PRO A 1 570 ? -39.570 0.148 8.735 1.00 34.62 570 PRO A CA 1
ATOM 4294 C C . PRO A 1 570 ? -40.576 -0.271 7.659 1.00 34.62 570 PRO A C 1
ATOM 4296 O O . PRO A 1 570 ? -40.514 -1.389 7.141 1.00 34.62 570 PRO A O 1
ATOM 4299 N N . GLU A 1 571 ? -41.500 0.615 7.277 1.00 27.47 571 GLU A N 1
ATOM 4300 C CA . GLU A 1 571 ? -42.070 0.522 5.939 1.00 27.47 571 GLU A CA 1
ATOM 4301 C C . GLU A 1 571 ? -40.878 0.479 4.985 1.00 27.47 571 GLU A C 1
ATOM 4303 O O . GLU A 1 571 ? -40.091 1.427 4.898 1.00 27.47 571 GLU A O 1
ATOM 4308 N N . ALA A 1 572 ? -40.714 -0.673 4.331 1.00 27.02 572 ALA A N 1
ATOM 4309 C CA . ALA A 1 572 ? -39.731 -0.889 3.293 1.00 27.02 572 ALA A CA 1
ATOM 4310 C C . ALA A 1 572 ? -39.800 0.299 2.338 1.00 27.02 572 ALA A C 1
ATOM 4312 O O . ALA A 1 572 ? -40.733 0.416 1.545 1.00 27.02 572 ALA A O 1
ATOM 4313 N N . THR A 1 573 ? -38.829 1.203 2.435 1.00 25.16 573 THR A N 1
ATOM 4314 C CA . THR A 1 573 ? -38.736 2.324 1.516 1.00 25.16 573 THR A CA 1
ATOM 4315 C C . THR A 1 573 ? -38.464 1.694 0.153 1.00 25.16 573 THR A C 1
ATOM 4317 O O . THR A 1 573 ? -37.448 1.008 -0.006 1.00 25.16 573 THR A O 1
ATOM 4320 N N . PRO A 1 574 ? -39.365 1.818 -0.836 1.00 23.41 574 PRO A N 1
ATOM 4321 C CA . PRO A 1 574 ? -39.166 1.151 -2.105 1.00 23.41 574 PRO A CA 1
ATOM 4322 C C . PRO A 1 574 ? -38.088 1.911 -2.881 1.00 23.41 574 PRO A C 1
ATOM 4324 O O . PRO A 1 574 ? -38.368 2.921 -3.516 1.00 23.41 574 PRO A O 1
ATOM 4327 N N . GLY A 1 575 ? -36.861 1.391 -2.825 1.00 29.97 575 GLY A N 1
ATOM 4328 C CA . GLY A 1 575 ? -35.749 1.707 -3.717 1.00 29.97 575 GLY A CA 1
ATOM 4329 C C . GLY A 1 575 ? -35.068 3.061 -3.505 1.00 29.97 575 GLY A C 1
ATOM 4330 O O . GLY A 1 575 ? -35.664 4.112 -3.744 1.00 29.97 575 GLY A O 1
ATOM 4331 N N . ARG A 1 576 ? -33.764 3.018 -3.212 1.00 27.25 576 ARG A N 1
ATOM 4332 C CA . ARG A 1 576 ? -32.743 3.837 -3.882 1.00 27.25 576 ARG A CA 1
ATOM 4333 C C . ARG A 1 576 ? -31.341 3.320 -3.622 1.00 27.25 576 ARG A C 1
ATOM 4335 O O . ARG A 1 576 ? -31.047 3.031 -2.447 1.00 27.25 576 ARG A O 1
#

Secondary structure (DSSP, 8-state):
-HHHHHSTTTTT-TT-HHHHHGGG--HHHHTSTT--S---S-S-HHHHHHHHHHHHHHHHHHHHHHHTTSPP-S-HHHHHHHHHHHHHHHHHTTSSTTSSTTHHHHHHHHHHHHHHHHH-----TTS-S--HHHHHHHHHHHHHHHHHHHHHHHHHHHHHHHHHHHHHHHHTT-HHHHHHHHHHHHHH-TT-HHHHHHHHHHHHHHH--HHHHHHHHHHHHHH-TTSTTHHHHHHHHHHHTT-HHHHHHHHHHHHHH-TT-HHHHHHHHHHHHHTT--TTHHHHHHHHHHHHHHHHHHHH-HHHHHHHHHHHHHHHHHT-HHHHHHHHHHHHTT---PPP-HHHHHHS-TT--TTS---SS--HHHHHHHHHHHH---SS---SSHHHHHHHHHHTSTTTTTS-SS--SHHHHHHHHHHHHTT-EEEEEE-TT--EEEEEEEETTTEEEEE-EEEETTEEEE--SB-HHHHHH-HHHHHHTT--TTPEEEEEEE--GGGG-HHHHHHHHHHHHH-GGG---TT--HHHHHHHHHHHTT--------PPS---TTS--EEEEEEE--TT--------

Radius of gyration: 33.53 Å; chains: 1; bounding box: 86×44×115 Å